Protein AF-A0A2E8GY48-F1 (afdb_monomer)

pLDDT: mean 93.99, std 6.52, range [45.56, 98.88]

Structure (mmCIF, N/CA/C/O backbone):
data_AF-A0A2E8GY48-F1
#
_entry.id   AF-A0A2E8GY48-F1
#
loop_
_atom_site.group_PDB
_atom_site.id
_atom_site.type_symbol
_atom_site.label_atom_id
_atom_site.label_alt_id
_atom_site.label_comp_id
_atom_site.label_asym_id
_atom_site.label_entity_id
_atom_site.label_seq_id
_atom_site.pdbx_PDB_ins_code
_atom_site.Cartn_x
_atom_site.Cartn_y
_atom_site.Cartn_z
_atom_site.occupancy
_atom_site.B_iso_or_equiv
_atom_site.auth_seq_id
_atom_site.auth_comp_id
_atom_site.auth_asym_id
_atom_site.auth_atom_id
_atom_site.pdbx_PDB_model_num
ATOM 1 N N . MET A 1 1 ? 5.234 -6.391 -20.554 1.00 60.88 1 MET A N 1
ATOM 2 C CA . MET A 1 1 ? 6.149 -7.537 -20.716 1.00 60.88 1 MET A CA 1
ATOM 3 C C . MET A 1 1 ? 5.299 -8.799 -20.703 1.00 60.88 1 MET A C 1
ATOM 5 O O . MET A 1 1 ? 4.465 -8.902 -19.801 1.00 60.88 1 MET A O 1
ATOM 9 N N . PRO A 1 2 ? 5.411 -9.688 -21.703 1.00 72.62 2 PRO A N 1
ATOM 10 C CA . PRO A 1 2 ? 4.799 -11.010 -21.611 1.00 72.62 2 PRO A CA 1
ATOM 11 C C . PRO A 1 2 ? 5.356 -11.747 -20.375 1.00 72.62 2 PRO A C 1
ATOM 13 O O . PRO A 1 2 ? 6.496 -11.486 -19.986 1.00 72.62 2 PRO A O 1
ATOM 16 N N . PRO A 1 3 ? 4.563 -12.580 -19.682 1.00 80.75 3 PRO A N 1
ATOM 17 C CA . PRO A 1 3 ? 5.066 -13.458 -18.644 1.00 80.75 3 PRO A CA 1
ATOM 18 C C . PRO A 1 3 ? 6.109 -14.381 -19.263 1.00 80.75 3 PRO A C 1
ATOM 20 O O . PRO A 1 3 ? 5.959 -14.753 -20.429 1.00 80.75 3 PRO A O 1
ATOM 23 N N . PRO A 1 4 ? 7.128 -14.771 -18.492 1.00 86.62 4 PRO A N 1
ATOM 24 C CA . PRO A 1 4 ? 8.103 -15.714 -18.994 1.00 86.62 4 PRO A CA 1
ATOM 25 C C . PRO A 1 4 ? 7.439 -17.062 -19.303 1.00 86.62 4 PRO A C 1
ATOM 27 O O . PRO A 1 4 ? 6.437 -17.445 -18.681 1.00 86.62 4 PRO A O 1
ATOM 30 N N . SER A 1 5 ? 8.021 -17.791 -20.248 1.00 89.50 5 SER A N 1
ATOM 31 C CA . SER A 1 5 ? 7.804 -19.228 -20.393 1.00 89.50 5 SER A CA 1
ATOM 32 C C . SER A 1 5 ? 8.279 -19.972 -19.136 1.00 89.50 5 SER A C 1
ATOM 34 O O . SER A 1 5 ? 8.925 -19.406 -18.252 1.00 89.50 5 SER A O 1
ATOM 36 N N . TRP A 1 6 ? 7.985 -21.267 -19.026 1.00 91.94 6 TRP A N 1
ATOM 37 C CA . TRP A 1 6 ? 8.471 -22.062 -17.894 1.00 91.94 6 TRP A CA 1
ATOM 38 C C . TRP A 1 6 ? 10.001 -22.169 -17.847 1.00 91.94 6 TRP A C 1
ATOM 40 O O . TRP A 1 6 ? 10.592 -22.140 -16.768 1.00 91.94 6 TRP A O 1
ATOM 50 N N . GLU A 1 7 ? 10.652 -22.261 -19.006 1.00 89.25 7 GLU A N 1
ATOM 51 C CA . GLU A 1 7 ? 12.112 -22.300 -19.080 1.00 89.25 7 GLU A CA 1
ATOM 52 C C . GLU A 1 7 ? 12.716 -20.971 -18.618 1.00 89.25 7 GLU A C 1
ATOM 54 O O . GLU A 1 7 ? 13.594 -20.947 -17.755 1.00 89.25 7 GLU A O 1
ATOM 59 N N . GLU A 1 8 ? 12.185 -19.853 -19.115 1.00 88.25 8 GLU A N 1
ATOM 60 C CA . GLU A 1 8 ? 12.586 -18.514 -18.679 1.00 88.25 8 GLU A CA 1
ATOM 61 C C . GLU A 1 8 ? 12.306 -18.300 -17.188 1.00 88.25 8 GLU A C 1
ATOM 63 O O . GLU A 1 8 ? 13.118 -17.710 -16.482 1.00 88.25 8 GLU A O 1
ATOM 68 N N . TYR A 1 9 ? 11.194 -18.833 -16.676 1.00 90.94 9 TYR A N 1
ATOM 69 C CA . TYR A 1 9 ? 10.860 -18.799 -15.256 1.00 90.94 9 TYR A CA 1
ATOM 70 C C . TYR A 1 9 ? 11.926 -19.484 -14.388 1.00 90.94 9 TYR A C 1
ATOM 72 O O . TYR A 1 9 ? 12.298 -18.959 -13.337 1.00 90.94 9 TYR A O 1
ATOM 80 N N . ILE A 1 10 ? 12.452 -20.634 -14.821 1.00 89.88 10 ILE A N 1
ATOM 81 C CA . ILE A 1 10 ? 13.519 -21.338 -14.095 1.00 89.88 10 ILE A CA 1
ATOM 82 C C . ILE A 1 10 ? 14.789 -20.480 -14.026 1.00 89.88 10 ILE A C 1
ATOM 84 O O . ILE A 1 10 ? 15.479 -20.502 -13.008 1.00 89.88 10 ILE A O 1
ATOM 88 N N . ARG A 1 11 ? 15.068 -19.648 -15.036 1.00 86.50 11 ARG A N 1
ATOM 89 C CA . ARG A 1 11 ? 16.250 -18.766 -15.044 1.00 86.50 11 ARG A CA 1
ATOM 90 C C . ARG A 1 11 ? 16.251 -17.755 -13.896 1.00 86.50 11 ARG A C 1
ATOM 92 O O . ARG A 1 11 ? 17.325 -17.408 -13.416 1.00 86.50 11 ARG A O 1
ATOM 99 N N . PHE A 1 12 ? 15.085 -17.373 -13.363 1.00 85.38 12 PHE A N 1
ATOM 100 C CA . PHE A 1 12 ? 14.986 -16.511 -12.173 1.00 85.38 12 PHE A CA 1
ATOM 101 C C . PHE A 1 12 ? 15.565 -17.152 -10.896 1.00 85.38 12 PHE A C 1
ATOM 103 O O . PHE A 1 12 ? 15.777 -16.457 -9.904 1.00 85.38 12 PHE A O 1
ATOM 110 N N . TRP A 1 13 ? 15.853 -18.458 -10.899 1.00 84.75 13 TRP A N 1
ATOM 111 C CA . TRP A 1 13 ? 16.547 -19.145 -9.803 1.00 84.75 13 TRP A CA 1
ATOM 112 C C . TRP A 1 13 ? 18.072 -19.001 -9.864 1.00 84.75 13 TRP A C 1
ATOM 114 O O . TRP A 1 13 ? 18.767 -19.394 -8.925 1.00 84.75 13 TRP A O 1
ATOM 124 N N . HIS A 1 14 ? 18.599 -18.435 -10.949 1.00 85.62 14 HIS A N 1
ATOM 125 C CA . HIS A 1 14 ? 20.024 -18.282 -11.193 1.00 85.62 14 HIS A CA 1
ATOM 126 C C . HIS A 1 14 ? 20.427 -16.804 -11.143 1.00 85.62 14 HIS A C 1
ATOM 128 O O . HIS A 1 14 ? 19.709 -15.917 -11.590 1.00 85.62 14 HIS A O 1
ATOM 134 N N . VAL A 1 15 ? 21.613 -16.529 -10.592 1.00 83.75 15 VAL A N 1
ATOM 135 C CA . VAL A 1 15 ? 22.166 -15.161 -10.506 1.00 83.75 15 VAL A CA 1
ATOM 136 C C . VAL A 1 15 ? 22.820 -14.731 -11.825 1.00 83.75 15 VAL A C 1
ATOM 138 O O . VAL A 1 15 ? 23.055 -13.546 -12.039 1.00 83.75 15 VAL A O 1
ATOM 141 N N . TRP A 1 16 ? 23.120 -15.673 -12.719 1.00 85.62 16 TRP A N 1
ATOM 142 C CA . TRP A 1 16 ? 23.716 -15.418 -14.030 1.00 85.62 16 TRP A CA 1
ATOM 143 C C . TRP A 1 16 ? 22.710 -15.722 -15.138 1.00 85.62 16 TRP A C 1
ATOM 145 O O . TRP A 1 16 ? 22.050 -16.758 -15.088 1.00 85.62 16 TRP A O 1
ATOM 155 N N . ASN A 1 17 ? 22.626 -14.837 -16.130 1.00 84.31 17 ASN A N 1
ATOM 156 C CA . ASN A 1 17 ? 21.860 -15.036 -17.352 1.00 84.31 17 ASN 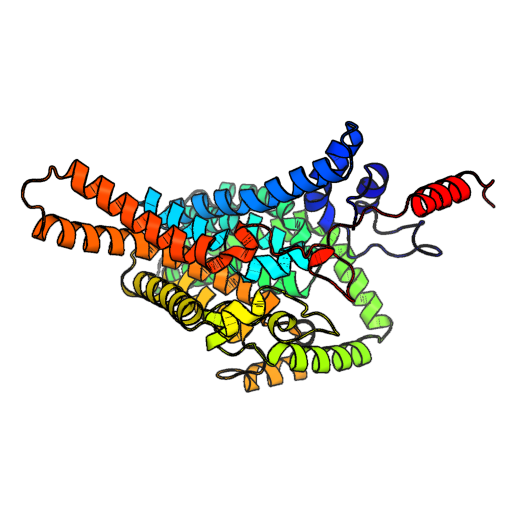A CA 1
ATOM 157 C C . ASN A 1 17 ? 22.796 -15.017 -18.552 1.00 84.31 17 ASN A C 1
ATOM 159 O O . ASN A 1 17 ? 23.405 -13.991 -18.837 1.00 84.31 17 ASN A O 1
ATOM 163 N N . ASP A 1 18 ? 22.878 -16.133 -19.258 1.00 86.12 18 ASP A N 1
ATOM 164 C CA . ASP A 1 18 ? 23.667 -16.296 -20.474 1.00 86.12 18 ASP A CA 1
ATOM 165 C C . ASP A 1 18 ? 22.995 -15.719 -21.733 1.00 86.12 18 ASP A C 1
ATOM 167 O O . ASP A 1 18 ? 23.688 -15.434 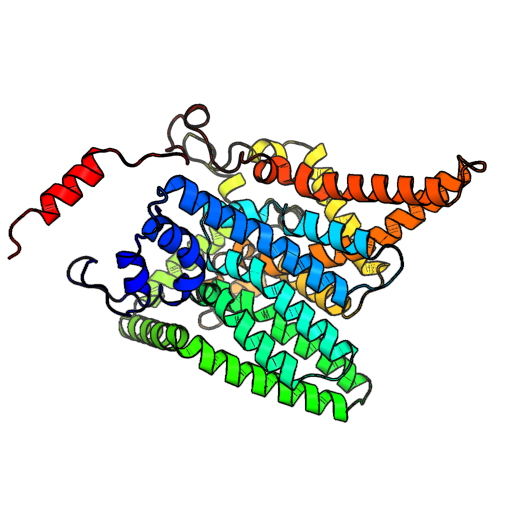-22.701 1.00 86.12 18 ASP A O 1
ATOM 171 N N . GLN A 1 19 ? 21.682 -15.471 -21.712 1.00 82.12 19 GLN A N 1
ATOM 172 C CA . GLN A 1 19 ? 20.923 -14.920 -22.845 1.00 82.12 19 GLN A CA 1
ATOM 173 C C . GLN A 1 19 ? 20.939 -13.390 -22.934 1.00 82.12 19 GLN A C 1
ATOM 175 O O . GLN A 1 19 ? 20.521 -12.820 -23.941 1.00 82.12 19 GLN A O 1
ATOM 180 N N . LEU A 1 20 ? 21.380 -12.692 -21.885 1.00 78.94 20 LEU A N 1
ATOM 181 C CA . LEU A 1 20 ? 21.433 -11.230 -21.887 1.00 78.94 20 LEU A CA 1
ATOM 182 C C . LEU A 1 20 ? 22.787 -10.740 -22.410 1.00 78.94 20 LEU A C 1
ATOM 184 O O . LEU A 1 20 ? 23.771 -10.704 -21.673 1.00 78.94 20 LEU A O 1
ATOM 188 N N . GLY A 1 21 ? 22.829 -10.316 -23.677 1.00 81.94 21 GLY A N 1
ATOM 189 C CA . GLY A 1 21 ? 24.047 -9.806 -24.315 1.00 81.94 21 GLY A CA 1
ATOM 190 C C . GLY A 1 21 ? 25.124 -10.889 -24.422 1.00 81.94 21 GLY A C 1
ATOM 191 O O . GLY A 1 21 ? 24.878 -11.940 -24.997 1.00 81.94 21 GLY A O 1
ATOM 192 N N . THR A 1 22 ? 26.308 -10.648 -23.853 1.00 84.06 22 THR A N 1
ATOM 193 C CA . THR A 1 22 ? 27.393 -11.647 -23.716 1.00 84.06 22 THR A CA 1
ATOM 194 C C . THR A 1 22 ? 27.348 -12.382 -22.370 1.00 84.06 22 THR A C 1
ATOM 196 O O . THR A 1 22 ? 28.361 -12.896 -21.894 1.00 84.06 22 THR A O 1
ATOM 199 N N . GLY A 1 23 ? 26.193 -12.350 -21.713 1.00 82.38 23 GLY A N 1
ATOM 200 C CA . GLY A 1 23 ? 25.986 -12.783 -20.344 1.00 82.38 23 GLY A CA 1
ATOM 201 C C . GLY A 1 23 ? 25.964 -11.612 -19.358 1.00 82.38 23 GLY A C 1
ATOM 202 O O . GLY A 1 23 ? 26.803 -10.709 -19.407 1.00 82.38 23 GLY A O 1
ATOM 203 N N . ALA A 1 24 ? 24.992 -11.632 -18.448 1.00 79.88 24 ALA A N 1
ATOM 204 C CA . ALA A 1 24 ? 24.788 -10.592 -17.451 1.00 79.88 24 ALA A CA 1
ATOM 205 C C . ALA A 1 24 ? 24.353 -11.163 -16.098 1.00 79.88 24 ALA A C 1
ATOM 207 O O . ALA A 1 24 ? 23.762 -12.237 -15.986 1.00 79.88 24 ALA A O 1
ATOM 208 N N . LEU A 1 25 ? 24.618 -10.397 -15.043 1.00 75.31 25 LEU A N 1
ATOM 209 C CA . LEU A 1 25 ? 24.147 -10.705 -13.698 1.00 75.31 25 LEU A CA 1
ATOM 210 C C . LEU A 1 25 ? 22.651 -10.366 -13.564 1.00 75.31 25 LEU A C 1
ATOM 212 O O . LEU A 1 25 ? 22.255 -9.216 -13.733 1.00 75.31 25 LEU A O 1
ATOM 216 N N . HIS A 1 26 ? 21.840 -11.347 -13.171 1.00 70.50 26 HIS A N 1
ATOM 217 C CA . HIS A 1 26 ? 20.403 -11.236 -12.879 1.00 70.50 26 HIS A CA 1
ATOM 218 C C . HIS A 1 26 ? 20.136 -10.942 -11.391 1.00 70.50 26 HIS A C 1
ATOM 220 O O . HIS A 1 26 ? 19.238 -11.499 -10.761 1.00 70.50 26 HIS A O 1
ATOM 226 N N . ILE A 1 27 ? 20.951 -10.073 -10.786 1.00 59.97 27 ILE A N 1
ATOM 227 C CA . ILE A 1 27 ? 20.950 -9.863 -9.329 1.00 59.97 27 ILE A CA 1
ATOM 228 C C . ILE A 1 27 ? 19.578 -9.410 -8.793 1.00 59.97 27 ILE A C 1
ATOM 230 O O . ILE A 1 27 ? 19.205 -9.818 -7.695 1.00 59.97 27 ILE A O 1
ATOM 234 N N . LEU A 1 28 ? 18.814 -8.645 -9.581 1.00 61.78 28 LEU A N 1
ATOM 235 C CA . LEU A 1 28 ? 17.575 -7.984 -9.145 1.00 61.78 28 LEU A CA 1
ATOM 236 C C . LEU A 1 28 ? 16.289 -8.803 -9.348 1.00 61.78 28 LEU A C 1
ATOM 238 O O . LEU A 1 28 ? 15.200 -8.331 -9.027 1.00 61.78 28 LEU A O 1
ATOM 242 N N . ASP A 1 29 ? 16.383 -10.006 -9.915 1.00 78.88 29 ASP A N 1
ATOM 243 C CA . ASP A 1 29 ? 15.201 -10.715 -10.420 1.00 78.88 29 ASP A CA 1
ATOM 244 C C . ASP A 1 29 ? 14.825 -11.958 -9.595 1.00 78.88 29 ASP A C 1
ATOM 246 O O . ASP A 1 29 ? 13.695 -12.441 -9.673 1.00 78.88 29 ASP A O 1
ATOM 250 N N . SER A 1 30 ? 15.716 -12.441 -8.725 1.00 81.38 30 SER A N 1
ATOM 251 C CA . SER A 1 30 ? 15.492 -13.672 -7.945 1.00 81.38 30 SER A CA 1
ATOM 252 C C . SER A 1 30 ? 14.270 -13.624 -7.015 1.00 81.38 30 SER A C 1
ATOM 254 O O . SER A 1 30 ? 13.652 -14.653 -6.736 1.00 81.38 30 SER A O 1
ATOM 256 N N . GLY A 1 31 ? 13.847 -12.439 -6.564 1.00 86.44 31 GLY A N 1
ATOM 257 C CA . GLY A 1 31 ? 12.642 -12.275 -5.749 1.00 86.44 31 GLY A CA 1
ATOM 258 C C . GLY A 1 31 ? 11.330 -12.367 -6.538 1.00 86.44 31 GLY A C 1
ATOM 259 O O . GLY A 1 31 ? 10.278 -12.529 -5.921 1.00 86.44 31 GLY A O 1
ATOM 260 N N . ARG A 1 32 ? 11.351 -12.296 -7.880 1.00 89.62 32 ARG A N 1
ATOM 261 C CA . ARG A 1 32 ? 10.159 -12.286 -8.765 1.00 89.62 32 ARG A CA 1
ATOM 262 C C . ARG A 1 32 ? 9.486 -13.647 -8.926 1.00 89.62 32 ARG A C 1
ATOM 264 O O . ARG A 1 32 ? 8.379 -13.733 -9.458 1.00 89.62 32 ARG A O 1
ATOM 271 N N . PHE A 1 33 ? 10.112 -14.726 -8.459 1.00 87.94 33 PHE A N 1
ATOM 272 C CA . PHE A 1 33 ? 9.584 -16.072 -8.684 1.00 87.94 33 PHE A CA 1
ATOM 273 C C . PHE A 1 33 ? 8.127 -16.267 -8.194 1.00 87.94 33 PHE A C 1
ATOM 275 O O . PHE A 1 33 ? 7.383 -16.964 -8.883 1.00 87.94 33 PHE A O 1
ATOM 282 N N . PRO A 1 34 ? 7.637 -15.674 -7.080 1.00 91.94 34 PRO A N 1
ATOM 283 C CA . PRO A 1 34 ? 6.246 -15.862 -6.672 1.00 91.94 34 PRO A CA 1
ATOM 284 C C . PRO A 1 34 ? 5.264 -15.122 -7.578 1.00 91.94 34 PRO A C 1
ATOM 286 O O . PRO A 1 34 ? 4.176 -15.632 -7.840 1.00 91.94 34 PRO A O 1
ATOM 289 N N . THR A 1 35 ? 5.623 -13.923 -8.052 1.00 90.94 35 THR A N 1
ATOM 290 C CA . THR A 1 35 ? 4.746 -13.108 -8.902 1.00 90.94 35 THR A CA 1
ATOM 291 C C . THR A 1 35 ? 4.559 -13.741 -10.267 1.00 90.94 35 THR A C 1
ATOM 293 O O . THR A 1 35 ? 3.429 -13.765 -10.746 1.00 90.94 35 THR A O 1
ATOM 296 N N . LEU A 1 36 ? 5.625 -14.306 -10.840 1.00 91.81 36 LEU A N 1
ATOM 297 C CA . LEU A 1 36 ? 5.635 -14.874 -12.192 1.00 91.81 36 LEU A CA 1
ATOM 298 C C . LEU A 1 36 ? 5.202 -16.348 -12.258 1.00 91.81 36 LEU A C 1
ATOM 300 O O . LEU A 1 36 ? 4.884 -16.843 -13.340 1.00 91.81 36 LEU A O 1
ATOM 304 N N . PHE A 1 37 ? 5.155 -17.056 -11.123 1.00 94.44 37 PHE A N 1
ATOM 305 C CA . PHE A 1 37 ? 4.847 -18.491 -11.086 1.00 94.44 37 PHE A CA 1
ATOM 306 C C . PHE A 1 37 ? 3.505 -18.832 -11.745 1.00 94.44 37 PHE A C 1
ATOM 308 O O . PHE A 1 37 ? 3.434 -19.775 -12.525 1.00 94.44 37 PHE A O 1
ATOM 315 N N . ILE A 1 38 ? 2.445 -18.066 -11.460 1.00 95.44 38 ILE A N 1
ATOM 316 C CA . ILE A 1 38 ? 1.084 -18.389 -11.918 1.00 95.44 38 ILE A CA 1
ATOM 317 C C . ILE A 1 38 ? 1.008 -18.398 -13.444 1.00 95.44 38 ILE A C 1
ATOM 319 O O . ILE A 1 38 ? 0.549 -19.384 -14.020 1.00 95.44 38 ILE A O 1
ATOM 323 N N . ALA A 1 39 ? 1.467 -17.331 -14.104 1.00 94.94 39 ALA A N 1
ATOM 324 C CA . ALA A 1 39 ? 1.406 -17.275 -15.558 1.00 94.94 39 ALA A CA 1
ATOM 325 C C . ALA A 1 39 ? 2.349 -18.298 -16.208 1.00 94.94 39 ALA A C 1
ATOM 327 O O . ALA A 1 39 ? 1.968 -18.940 -17.184 1.00 94.94 39 ALA A O 1
ATOM 3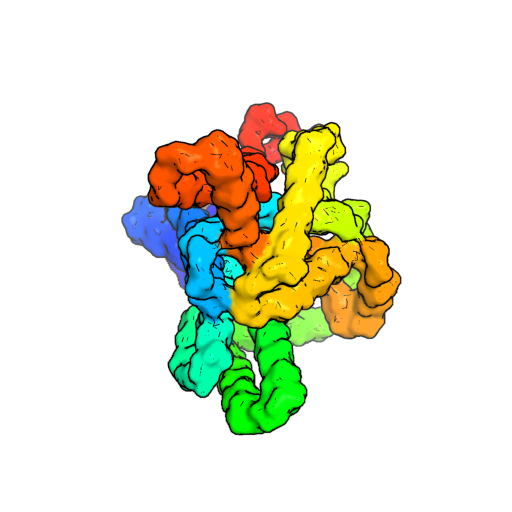28 N N . SER A 1 40 ? 3.549 -18.496 -15.658 1.00 95.25 40 SER A N 1
ATOM 329 C CA . SER A 1 40 ? 4.533 -19.449 -16.200 1.00 95.25 40 SER A CA 1
ATOM 330 C C . SER A 1 40 ? 4.041 -20.896 -16.093 1.00 95.25 40 SER A C 1
ATOM 332 O O . SER A 1 40 ? 4.133 -21.670 -17.042 1.00 95.25 40 SER A O 1
ATOM 334 N N . PHE A 1 41 ? 3.449 -21.257 -14.952 1.00 96.69 41 PHE A N 1
ATOM 335 C CA . PHE A 1 41 ? 2.889 -22.586 -14.719 1.00 96.69 41 PHE A CA 1
ATOM 336 C C . PHE A 1 41 ? 1.686 -22.872 -15.625 1.00 96.69 41 PHE A C 1
ATOM 338 O O . PHE A 1 41 ? 1.578 -23.960 -16.179 1.00 96.69 41 PHE A O 1
ATOM 345 N N . LEU A 1 42 ? 0.789 -21.901 -15.823 1.00 96.69 42 LEU A N 1
ATOM 346 C CA . LEU A 1 42 ? -0.346 -22.074 -16.734 1.00 96.69 42 LEU A CA 1
ATOM 347 C C . LEU A 1 42 ? 0.110 -22.241 -18.189 1.00 96.69 42 LEU A C 1
ATOM 349 O O . LEU A 1 42 ? -0.427 -23.093 -18.894 1.00 96.69 42 LEU A O 1
ATOM 353 N N . GLN A 1 43 ? 1.127 -21.493 -18.622 1.00 95.00 43 GLN A N 1
ATOM 354 C CA . GLN A 1 43 ? 1.723 -21.671 -19.949 1.00 95.00 43 GLN A CA 1
ATOM 355 C C . GLN A 1 43 ? 2.342 -23.060 -20.126 1.00 95.00 43 GLN A C 1
ATOM 357 O O . GLN A 1 43 ? 2.139 -23.682 -21.166 1.00 95.00 43 GLN A O 1
ATOM 362 N N . GLN A 1 44 ? 2.997 -23.603 -19.092 1.00 95.88 44 GLN A N 1
ATOM 363 C CA . GLN A 1 44 ? 3.498 -24.984 -19.107 1.00 95.88 44 GLN A CA 1
ATOM 364 C C . GLN A 1 44 ? 2.381 -26.022 -19.311 1.00 95.88 44 GLN A C 1
ATOM 366 O O . GLN A 1 44 ? 2.623 -27.098 -19.854 1.00 95.88 44 GLN A O 1
ATOM 371 N N . LEU A 1 45 ? 1.153 -25.708 -18.889 1.00 97.06 45 LEU A N 1
ATOM 372 C CA . LEU A 1 45 ? -0.036 -26.538 -19.107 1.00 97.06 45 LEU A CA 1
ATOM 373 C C . LEU A 1 45 ? -0.713 -26.288 -20.469 1.00 97.06 45 LEU A C 1
ATOM 375 O O . LEU A 1 45 ? -1.789 -26.830 -20.719 1.00 97.06 45 LEU A O 1
ATOM 379 N N . GLY A 1 46 ? -0.113 -25.474 -21.341 1.00 95.50 46 GLY A N 1
ATOM 380 C CA . GLY A 1 46 ? -0.633 -25.151 -22.671 1.00 95.50 46 GLY A CA 1
ATOM 381 C C . GLY A 1 46 ? -1.641 -23.999 -22.704 1.00 95.50 46 GLY A C 1
ATOM 382 O O . GLY A 1 46 ? -2.295 -23.792 -23.725 1.00 95.50 46 GLY A O 1
ATOM 383 N N . VAL A 1 47 ? -1.797 -23.240 -21.613 1.00 94.75 47 VAL A N 1
ATOM 384 C CA . VAL A 1 47 ? -2.620 -22.020 -21.615 1.00 94.75 47 VAL A CA 1
ATOM 385 C C . VAL A 1 47 ? -1.876 -20.918 -22.367 1.00 94.75 47 VAL A C 1
ATOM 387 O O . VAL A 1 47 ? -0.700 -20.675 -22.111 1.00 94.75 47 VAL A O 1
ATOM 390 N N . SER A 1 48 ? -2.554 -20.214 -23.274 1.00 90.69 48 SER A N 1
ATOM 391 C CA . SER A 1 48 ? -1.933 -19.096 -23.986 1.00 90.69 48 SER A CA 1
ATOM 392 C C . SER A 1 48 ? -1.563 -17.941 -23.043 1.00 90.69 48 SER A C 1
ATOM 394 O O . SER A 1 48 ? -2.089 -17.798 -21.934 1.00 90.69 48 SER A O 1
ATOM 396 N N . ILE A 1 49 ? -0.644 -17.091 -23.501 1.00 88.19 49 ILE A N 1
ATOM 397 C CA . ILE A 1 49 ? -0.019 -16.022 -22.710 1.00 88.19 49 ILE A CA 1
ATOM 398 C C . ILE A 1 49 ? -1.058 -15.087 -22.072 1.00 88.19 49 ILE A C 1
ATOM 400 O O . ILE A 1 49 ? -0.977 -14.784 -20.880 1.00 88.19 49 ILE A O 1
ATOM 404 N N . VAL A 1 50 ? -2.058 -14.652 -22.845 1.00 89.25 50 VAL A N 1
ATOM 405 C CA . VAL A 1 50 ? -3.043 -13.656 -22.394 1.00 89.25 50 VAL A CA 1
ATOM 406 C C . VAL A 1 50 ? -3.921 -14.195 -21.248 1.00 89.25 50 VAL A C 1
ATOM 408 O O . VAL A 1 50 ? -3.920 -13.583 -20.178 1.00 89.25 50 VAL A O 1
ATOM 411 N N . PRO A 1 51 ? -4.611 -15.351 -21.364 1.00 92.25 51 PRO A N 1
ATOM 412 C CA . PRO A 1 51 ? -5.333 -15.937 -20.234 1.00 92.25 51 PRO A CA 1
ATOM 413 C C . PRO A 1 51 ? -4.449 -16.229 -19.012 1.00 92.25 51 PRO A C 1
ATOM 415 O O . PRO A 1 51 ? -4.900 -16.048 -17.879 1.00 92.25 51 PRO A O 1
ATOM 418 N N . ALA A 1 52 ? -3.191 -16.636 -19.213 1.00 93.69 52 ALA A N 1
ATOM 419 C CA . ALA A 1 52 ? -2.250 -16.878 -18.121 1.00 93.69 52 ALA A CA 1
ATOM 420 C C . ALA A 1 52 ? -1.909 -15.583 -17.351 1.00 93.69 52 ALA A C 1
ATOM 422 O O . ALA A 1 52 ? -1.956 -15.563 -16.116 1.00 93.69 52 ALA A O 1
ATOM 423 N N . GLN A 1 53 ? -1.657 -14.477 -18.063 1.00 90.50 53 GLN A N 1
ATOM 424 C CA . GLN A 1 53 ? -1.508 -13.142 -17.468 1.00 90.50 53 GLN A CA 1
ATOM 425 C C . GLN A 1 53 ? -2.770 -12.694 -16.734 1.00 90.50 53 GLN A C 1
ATOM 427 O O . GLN A 1 53 ? -2.677 -12.179 -15.620 1.00 90.50 53 GLN A O 1
ATOM 432 N N . MET A 1 54 ? -3.949 -12.892 -17.333 1.00 91.56 54 MET A N 1
ATOM 433 C CA . MET A 1 54 ? -5.223 -12.526 -16.711 1.00 91.56 54 MET A CA 1
ATOM 434 C C . MET A 1 54 ? -5.430 -13.278 -15.395 1.00 91.56 54 MET A C 1
ATOM 436 O O . MET A 1 54 ? -5.818 -12.670 -14.399 1.00 91.56 54 MET A O 1
ATOM 440 N N . ALA A 1 55 ? -5.118 -14.575 -15.350 1.00 94.81 55 ALA A N 1
ATOM 441 C CA . ALA A 1 55 ? -5.198 -15.369 -14.127 1.00 94.81 55 ALA A CA 1
ATOM 442 C C . ALA A 1 55 ? -4.239 -14.854 -13.040 1.00 94.81 55 ALA A C 1
ATOM 444 O O . ALA A 1 55 ? -4.644 -14.689 -11.886 1.00 94.81 55 ALA A O 1
ATOM 445 N N . GLN A 1 56 ? -2.992 -14.538 -13.406 1.00 94.25 56 GLN A N 1
ATOM 446 C CA . GLN A 1 56 ? -2.022 -13.921 -12.497 1.00 94.25 56 GLN A CA 1
ATOM 447 C C . GLN A 1 56 ? -2.518 -12.566 -11.974 1.00 94.25 56 GLN A C 1
ATOM 449 O O . GLN A 1 56 ? -2.469 -12.318 -10.768 1.00 94.25 56 GLN A O 1
ATOM 454 N N . PHE A 1 57 ? -3.037 -11.707 -12.854 1.00 92.44 57 PHE A N 1
ATOM 455 C CA . PHE A 1 57 ? -3.604 -10.413 -12.483 1.00 92.44 57 PHE A CA 1
ATOM 456 C C . PHE A 1 57 ? -4.769 -10.577 -11.503 1.00 92.44 57 PHE A C 1
ATOM 458 O O . PHE A 1 57 ? -4.756 -9.970 -10.436 1.00 92.44 57 PHE A O 1
ATOM 465 N N . VAL A 1 58 ? -5.743 -11.443 -11.811 1.00 94.75 58 VAL A N 1
ATOM 466 C CA . VAL A 1 58 ? -6.899 -11.712 -10.941 1.00 94.75 58 VAL A CA 1
ATOM 467 C C . VAL A 1 58 ? -6.447 -12.204 -9.570 1.00 94.75 58 VAL A C 1
ATOM 469 O O . VAL A 1 58 ? -6.964 -11.733 -8.556 1.00 94.75 58 VAL A O 1
ATOM 472 N N . PHE A 1 59 ? -5.464 -13.106 -9.513 1.00 95.94 59 PHE A N 1
ATOM 473 C CA . PHE A 1 59 ? -4.920 -13.583 -8.245 1.00 95.94 59 PHE A CA 1
ATOM 474 C C . PHE A 1 59 ? -4.332 -12.435 -7.414 1.00 95.94 59 PHE A C 1
ATOM 476 O O . PHE A 1 59 ? -4.768 -12.206 -6.283 1.00 95.94 59 PHE A O 1
ATOM 483 N N . TRP A 1 60 ? -3.383 -11.683 -7.980 1.00 95.31 60 TRP A N 1
ATOM 484 C CA . TRP A 1 60 ? -2.691 -10.600 -7.275 1.00 95.31 60 TRP A CA 1
ATOM 485 C C . TRP A 1 60 ? -3.590 -9.393 -6.988 1.00 95.31 60 TRP A C 1
ATOM 487 O O . TRP A 1 60 ? -3.317 -8.640 -6.058 1.00 95.31 60 TRP A O 1
ATOM 497 N N . PHE A 1 61 ? -4.691 -9.237 -7.721 1.00 95.06 61 PHE A N 1
ATOM 498 C CA . PHE A 1 61 ? -5.721 -8.241 -7.448 1.00 95.06 61 PHE A CA 1
ATOM 499 C C . PHE A 1 61 ? -6.655 -8.661 -6.302 1.00 95.06 61 PHE A C 1
ATOM 501 O O . PHE A 1 61 ? -6.926 -7.870 -5.399 1.00 95.06 61 PHE A O 1
ATOM 508 N N . MET A 1 62 ? -7.122 -9.914 -6.287 1.00 97.19 62 MET A N 1
ATOM 509 C CA . MET A 1 62 ? -8.086 -10.409 -5.293 1.00 97.19 62 MET A CA 1
ATOM 510 C C . MET A 1 62 ? -7.451 -10.728 -3.936 1.00 97.19 62 MET A C 1
ATOM 512 O O . MET A 1 62 ? -8.075 -10.537 -2.887 1.00 97.19 62 MET A O 1
ATOM 516 N N . PHE A 1 63 ? -6.210 -11.214 -3.932 1.00 98.00 63 PHE A N 1
ATOM 517 C CA . PHE A 1 63 ? -5.510 -11.623 -2.716 1.00 98.00 63 PHE A CA 1
ATOM 518 C C . PHE A 1 63 ? -5.367 -10.501 -1.658 1.00 98.00 63 PHE A C 1
ATOM 520 O O . PHE A 1 63 ? -5.701 -10.759 -0.495 1.00 98.00 63 PHE A O 1
ATOM 527 N N . PRO A 1 64 ? -5.005 -9.247 -2.013 1.00 98.25 64 PRO A N 1
ATOM 528 C CA . PRO A 1 64 ? -5.065 -8.093 -1.108 1.00 98.25 64 PRO A CA 1
ATOM 529 C C . PRO A 1 64 ? -6.408 -7.921 -0.386 1.00 98.25 64 PRO A C 1
ATOM 531 O O . PRO A 1 64 ? -6.445 -7.556 0.792 1.00 98.25 64 PRO A O 1
ATOM 534 N N . GLY A 1 65 ? -7.525 -8.212 -1.059 1.00 98.44 65 GLY A N 1
ATOM 535 C CA . GLY A 1 65 ? -8.861 -8.145 -0.471 1.00 98.44 65 GLY A CA 1
ATOM 536 C C . GLY A 1 65 ? -9.055 -9.154 0.656 1.00 98.44 65 GLY A C 1
ATOM 537 O O . GLY A 1 65 ? -9.462 -8.792 1.764 1.00 98.44 65 GLY A O 1
ATOM 538 N N . PHE A 1 66 ? -8.696 -10.417 0.418 1.00 98.62 66 PHE A N 1
ATOM 539 C CA . PHE A 1 66 ? -8.738 -11.456 1.453 1.00 98.62 66 PHE A CA 1
ATOM 540 C C . PHE A 1 66 ? -7.788 -11.143 2.615 1.00 98.62 66 PHE A C 1
ATOM 542 O O . PHE A 1 66 ? -8.166 -11.278 3.785 1.00 98.62 66 PHE A O 1
ATOM 549 N N . ALA A 1 67 ? -6.585 -10.662 2.302 1.00 98.75 67 ALA A N 1
ATOM 550 C CA . ALA A 1 67 ? -5.587 -10.243 3.275 1.00 98.75 67 ALA A CA 1
ATOM 551 C C . ALA A 1 67 ? -6.114 -9.123 4.189 1.00 98.75 67 ALA A C 1
ATOM 553 O O . ALA A 1 67 ? -6.049 -9.226 5.420 1.00 98.75 67 ALA A O 1
ATOM 554 N N . MET A 1 68 ? -6.698 -8.072 3.607 1.00 98.88 68 MET A N 1
ATOM 555 C CA . MET A 1 68 ? -7.263 -6.948 4.355 1.00 98.88 68 MET A CA 1
ATOM 556 C C . MET A 1 68 ? -8.494 -7.362 5.173 1.00 98.88 68 MET A C 1
ATOM 558 O O . MET A 1 68 ? -8.643 -6.956 6.331 1.00 98.88 68 MET A O 1
ATOM 562 N N . PHE A 1 69 ? -9.346 -8.242 4.637 1.00 98.75 69 PHE A N 1
ATOM 563 C CA . PHE A 1 69 ? -10.469 -8.812 5.387 1.00 98.75 69 PHE A CA 1
ATOM 564 C C . PHE A 1 69 ? -9.988 -9.568 6.638 1.00 98.75 69 PHE A C 1
ATOM 566 O O . PHE A 1 69 ? -10.554 -9.417 7.731 1.00 98.75 69 PHE A O 1
ATOM 573 N N . TYR A 1 70 ? -8.913 -10.355 6.501 1.00 98.81 70 TYR A N 1
ATOM 574 C CA . TYR A 1 70 ? -8.285 -11.082 7.603 1.00 98.81 70 TYR A CA 1
ATOM 575 C C . TYR A 1 70 ? -7.689 -10.143 8.664 1.00 98.81 70 TYR A C 1
ATOM 577 O O . TYR A 1 70 ? -7.953 -10.346 9.865 1.00 98.81 70 TYR A O 1
ATOM 585 N N . LEU A 1 71 ? -6.955 -9.104 8.233 1.00 98.88 71 LEU A N 1
ATOM 586 C CA . LEU A 1 71 ? -6.417 -8.045 9.096 1.00 98.88 71 LEU A CA 1
ATOM 587 C C . LEU A 1 71 ? -7.531 -7.393 9.911 1.00 98.88 71 LEU A C 1
ATOM 589 O O . LEU A 1 71 ? -7.473 -7.366 11.144 1.00 98.88 71 LEU A O 1
ATOM 593 N N . MET A 1 72 ? -8.589 -6.934 9.245 1.00 98.81 72 MET A N 1
ATOM 594 C CA . MET A 1 72 ? -9.692 -6.244 9.908 1.00 98.81 72 MET A CA 1
ATOM 595 C C . MET A 1 72 ? -10.447 -7.132 10.897 1.00 98.81 72 MET A C 1
ATOM 597 O O . MET A 1 72 ? -10.934 -6.639 11.915 1.00 98.81 72 MET A O 1
ATOM 601 N N . GLY A 1 73 ? -10.479 -8.453 10.690 1.00 98.62 73 GLY A N 1
ATOM 602 C CA . GLY A 1 73 ? -10.969 -9.396 11.702 1.00 98.62 73 GLY A CA 1
ATOM 603 C C . GLY A 1 73 ? -10.097 -9.497 12.963 1.00 98.62 73 GLY A C 1
ATOM 604 O O . GLY A 1 73 ? -10.585 -9.889 14.029 1.00 98.62 73 GLY A O 1
ATOM 605 N N . GLY A 1 74 ? -8.815 -9.137 12.862 1.00 98.31 74 GLY A N 1
ATOM 606 C CA . GLY A 1 74 ? -7.916 -8.944 13.999 1.00 98.31 74 GLY A CA 1
ATOM 607 C C . GLY A 1 74 ? -8.117 -7.595 14.696 1.00 98.31 74 GLY A C 1
ATOM 608 O O . GLY A 1 74 ? -8.087 -7.549 15.927 1.00 98.31 74 GLY A O 1
ATOM 609 N N . VAL A 1 75 ? -8.368 -6.532 13.925 1.00 98.69 75 VAL A N 1
ATOM 610 C CA . VAL A 1 75 ? -8.495 -5.144 14.410 1.00 98.69 75 VAL A CA 1
ATOM 611 C C . VAL A 1 75 ? -9.841 -4.872 15.092 1.00 98.69 75 VAL A C 1
ATOM 613 O O . VAL A 1 75 ? -9.865 -4.270 16.172 1.00 98.69 75 VAL A O 1
ATOM 616 N N . TYR A 1 76 ? -10.956 -5.317 14.501 1.00 98.50 76 TYR A N 1
ATOM 617 C CA . TYR A 1 76 ? -12.313 -5.005 14.963 1.00 98.50 76 TYR A CA 1
ATOM 618 C C . TYR A 1 76 ? -13.197 -6.251 15.125 1.00 98.50 76 TYR A C 1
ATOM 620 O O . TYR A 1 76 ? -13.295 -7.101 14.238 1.00 98.50 76 TYR A O 1
ATOM 628 N N . ARG A 1 77 ? -13.873 -6.347 16.278 1.00 96.94 77 ARG A N 1
ATOM 629 C CA . ARG A 1 77 ? -14.758 -7.471 16.656 1.00 96.94 77 ARG A CA 1
ATOM 630 C C . ARG A 1 77 ? -16.115 -7.031 17.226 1.00 96.94 77 ARG A C 1
ATOM 632 O O . ARG A 1 77 ? -16.794 -7.830 17.857 1.00 96.94 77 ARG A O 1
ATOM 639 N N . GLY A 1 78 ? -16.480 -5.759 17.066 1.00 96.44 78 GLY A N 1
ATOM 640 C CA . GLY A 1 78 ? -17.740 -5.221 17.588 1.00 96.44 78 GLY A CA 1
ATOM 641 C C . GLY A 1 78 ? -18.948 -5.508 16.691 1.00 96.44 78 GLY A C 1
ATOM 642 O O . GLY A 1 78 ? -18.870 -6.274 15.728 1.00 96.44 78 GLY A O 1
ATOM 643 N N . ALA A 1 79 ? -20.069 -4.849 16.991 1.00 94.81 79 ALA A N 1
ATOM 644 C CA . ALA A 1 79 ? -21.250 -4.865 16.131 1.00 94.81 79 ALA A CA 1
ATOM 645 C C . ALA A 1 79 ? -20.903 -4.378 14.714 1.00 94.81 79 ALA A C 1
ATOM 647 O O . ALA A 1 79 ? -20.106 -3.458 14.546 1.00 94.81 79 ALA A O 1
ATOM 648 N N . ASN A 1 80 ? -21.512 -4.983 13.692 1.00 97.00 80 ASN A N 1
ATOM 649 C CA . ASN A 1 80 ? -21.229 -4.687 12.282 1.00 97.00 80 ASN A CA 1
ATOM 650 C C . ASN A 1 80 ? -19.777 -4.987 11.851 1.00 97.00 80 ASN A C 1
ATOM 652 O O . ASN A 1 80 ? -19.250 -4.343 10.947 1.00 97.00 80 ASN A O 1
ATOM 656 N N . ALA A 1 81 ? -19.116 -5.984 12.455 1.00 97.81 81 ALA A N 1
ATOM 657 C CA . ALA A 1 81 ? -17.748 -6.353 12.078 1.00 97.81 81 ALA A CA 1
ATOM 658 C C . ALA A 1 81 ? -17.592 -6.740 10.598 1.00 97.81 81 ALA A C 1
ATOM 660 O O . ALA A 1 81 ? -16.574 -6.412 9.997 1.00 97.81 81 ALA A O 1
ATOM 661 N N . ALA A 1 82 ? -18.588 -7.399 9.996 1.00 98.00 82 ALA A N 1
ATOM 662 C CA . ALA A 1 82 ? -18.568 -7.711 8.566 1.00 98.00 82 ALA A CA 1
ATOM 663 C C . ALA A 1 82 ? -18.524 -6.436 7.708 1.00 98.00 82 ALA A C 1
ATOM 665 O O . ALA A 1 82 ? -17.703 -6.334 6.803 1.00 98.00 82 ALA A O 1
ATOM 666 N N . LEU A 1 83 ? -19.337 -5.435 8.058 1.00 98.00 83 LEU A N 1
ATOM 667 C CA . LEU A 1 83 ? -19.376 -4.143 7.376 1.00 98.00 83 LEU A CA 1
ATOM 668 C C . LEU A 1 83 ? -18.042 -3.400 7.492 1.00 98.00 83 LEU A C 1
ATOM 670 O O . LEU A 1 83 ? -17.539 -2.895 6.498 1.00 98.00 83 LEU A O 1
ATOM 674 N N . ALA A 1 84 ? -17.441 -3.390 8.687 1.00 98.56 84 ALA A N 1
ATOM 675 C CA . ALA A 1 84 ? -16.123 -2.794 8.913 1.00 98.56 84 ALA A CA 1
ATOM 676 C C . ALA A 1 84 ? -15.034 -3.436 8.039 1.00 98.56 84 ALA A C 1
ATOM 678 O O . ALA A 1 84 ? -14.174 -2.743 7.502 1.00 98.56 84 ALA A O 1
ATOM 679 N N . ARG A 1 85 ? -15.072 -4.765 7.877 1.00 98.62 85 ARG A N 1
ATOM 680 C CA . ARG A 1 85 ? -14.128 -5.482 7.010 1.00 98.62 85 ARG A CA 1
ATOM 681 C C . ARG A 1 85 ? -14.362 -5.159 5.539 1.00 98.62 85 ARG A C 1
ATOM 683 O O . ARG A 1 85 ? -13.402 -4.853 4.848 1.00 98.62 85 ARG A O 1
ATOM 690 N N . LEU A 1 86 ? -15.614 -5.195 5.077 1.00 98.56 86 LEU A N 1
ATOM 691 C CA . LEU A 1 86 ? -15.953 -4.887 3.685 1.00 98.56 86 LEU A CA 1
ATOM 692 C C . LEU A 1 86 ? -15.579 -3.447 3.320 1.00 98.56 86 LEU A C 1
ATOM 694 O O . LEU A 1 86 ? -14.955 -3.237 2.291 1.00 98.56 86 LEU A O 1
ATOM 698 N N . ALA A 1 87 ? -15.868 -2.476 4.188 1.00 98.62 87 ALA A N 1
ATOM 699 C CA . ALA A 1 87 ? -15.484 -1.079 3.991 1.00 98.62 87 ALA A CA 1
ATOM 700 C C . ALA A 1 87 ? -13.967 -0.903 3.798 1.00 98.62 87 ALA A C 1
ATOM 702 O O . ALA A 1 87 ? -13.538 -0.205 2.882 1.00 98.62 87 ALA A O 1
ATOM 703 N N . ALA A 1 88 ? -13.155 -1.576 4.620 1.00 98.75 88 ALA A N 1
ATOM 704 C CA . ALA A 1 88 ? -11.702 -1.554 4.473 1.00 98.75 88 ALA A CA 1
ATOM 705 C C . ALA A 1 88 ? -11.235 -2.217 3.170 1.00 98.75 88 ALA A C 1
ATOM 707 O O . ALA A 1 88 ? -10.372 -1.675 2.490 1.00 98.75 88 ALA A O 1
ATOM 708 N N . VAL A 1 89 ? -11.809 -3.373 2.817 1.00 98.75 89 VAL A N 1
ATOM 709 C CA . VAL A 1 89 ? -11.477 -4.112 1.586 1.00 98.75 89 VAL A CA 1
ATOM 710 C C . VAL A 1 89 ? -11.791 -3.289 0.341 1.00 98.75 89 VAL A C 1
ATOM 712 O O . VAL A 1 89 ? -10.946 -3.201 -0.545 1.00 98.75 89 VAL A O 1
ATOM 715 N N . LEU A 1 90 ? -12.969 -2.659 0.292 1.00 98.50 90 LEU A N 1
ATOM 716 C CA . LEU A 1 90 ? -13.403 -1.859 -0.853 1.00 98.50 90 LEU A CA 1
ATOM 717 C C . LEU A 1 90 ? -12.429 -0.716 -1.146 1.00 98.50 90 LEU A C 1
ATOM 719 O O . LEU A 1 90 ? -12.057 -0.525 -2.294 1.00 98.50 90 LEU A O 1
ATOM 723 N N . PHE A 1 91 ? -11.956 0.011 -0.133 1.00 98.56 91 PHE A N 1
ATOM 724 C CA . PHE A 1 91 ? -10.948 1.046 -0.368 1.00 98.56 91 PHE A CA 1
ATOM 725 C C . PHE A 1 91 ? -9.557 0.457 -0.668 1.00 98.56 91 PHE A C 1
ATOM 727 O O . PHE A 1 91 ? -8.850 0.943 -1.551 1.00 98.56 91 PHE A O 1
ATOM 734 N N . TYR A 1 92 ? -9.158 -0.606 0.039 1.00 98.50 92 TYR A N 1
ATOM 735 C CA . TYR A 1 92 ? -7.831 -1.203 -0.134 1.00 98.50 92 TYR A CA 1
ATOM 736 C C . TYR A 1 92 ? -7.606 -1.731 -1.551 1.00 98.50 92 TYR A C 1
ATOM 738 O O . TYR A 1 92 ? -6.528 -1.535 -2.100 1.00 98.50 92 TYR A O 1
ATOM 746 N N . MET A 1 93 ? -8.626 -2.359 -2.143 1.00 97.62 93 MET A N 1
ATOM 747 C CA . MET A 1 93 ? -8.578 -2.882 -3.511 1.00 97.62 93 MET A CA 1
ATOM 748 C C . MET A 1 93 ? -8.851 -1.816 -4.575 1.00 97.62 93 MET A C 1
ATOM 750 O O . MET A 1 93 ? -8.346 -1.928 -5.685 1.00 97.62 93 MET A O 1
ATOM 754 N N . PHE A 1 94 ? -9.643 -0.787 -4.258 1.00 97.69 94 PHE A N 1
ATOM 755 C CA . PHE A 1 94 ? -10.076 0.217 -5.229 1.00 97.69 94 PHE A CA 1
ATOM 756 C C . PHE A 1 94 ? -9.679 1.625 -4.779 1.00 97.69 94 PHE A C 1
ATOM 758 O O . PHE A 1 94 ? -10.494 2.397 -4.273 1.00 97.69 94 PHE A O 1
ATOM 765 N N . ASN A 1 95 ? -8.405 1.961 -4.985 1.00 97.56 95 ASN A N 1
ATOM 766 C CA . ASN A 1 95 ? -7.867 3.307 -4.803 1.00 97.56 95 ASN A CA 1
ATOM 767 C C . ASN A 1 95 ? -6.982 3.702 -5.994 1.00 97.56 95 ASN A C 1
ATOM 769 O O . ASN A 1 95 ? -6.437 2.853 -6.696 1.00 97.56 95 ASN A O 1
ATOM 773 N N . LEU A 1 96 ? -6.825 5.007 -6.209 1.00 97.38 96 LEU A N 1
ATOM 774 C CA . LEU A 1 96 ? -6.145 5.545 -7.390 1.00 97.38 96 LEU A CA 1
ATOM 775 C C . LEU A 1 96 ? -4.631 5.276 -7.409 1.00 97.38 96 LEU A C 1
ATOM 777 O O . LEU A 1 96 ? -4.045 5.225 -8.486 1.00 97.38 96 LEU A O 1
ATOM 781 N N . TRP A 1 97 ? -3.993 5.049 -6.254 1.00 97.56 97 TRP A N 1
ATOM 782 C CA . TRP A 1 97 ? -2.562 4.716 -6.200 1.00 97.56 97 TRP A CA 1
ATOM 783 C C . TRP A 1 97 ? -2.266 3.334 -6.784 1.00 97.56 97 TRP A C 1
ATOM 785 O O . TRP A 1 97 ? -1.221 3.144 -7.409 1.00 97.56 97 TRP A O 1
ATOM 795 N N . LEU A 1 98 ? -3.191 2.376 -6.666 1.00 96.75 98 LEU A N 1
ATOM 796 C CA . LEU A 1 98 ? -3.018 1.065 -7.293 1.00 96.75 98 LEU A CA 1
ATOM 797 C C . LEU A 1 98 ? -2.932 1.145 -8.817 1.00 96.75 98 LEU A C 1
ATOM 799 O O . LEU A 1 98 ? -2.195 0.357 -9.403 1.00 96.75 98 LEU A O 1
ATOM 803 N N . ILE A 1 99 ? -3.591 2.119 -9.453 1.00 95.00 99 ILE A N 1
ATOM 804 C CA . ILE A 1 99 ? -3.533 2.284 -10.910 1.00 95.00 99 ILE A CA 1
ATOM 805 C C . ILE A 1 99 ? -2.084 2.443 -11.374 1.00 95.00 99 ILE A C 1
ATOM 807 O O . ILE A 1 99 ? -1.633 1.750 -12.285 1.00 95.00 99 ILE A O 1
ATOM 811 N N . SER A 1 100 ? -1.320 3.303 -10.707 1.00 93.50 100 SER A N 1
ATOM 812 C CA . SER A 1 100 ? 0.066 3.547 -11.087 1.00 93.50 100 SER A CA 1
ATOM 813 C C . SER A 1 100 ? 0.984 2.353 -10.827 1.00 93.50 100 SER A C 1
ATOM 815 O O . SER A 1 100 ? 1.961 2.167 -11.550 1.00 93.50 100 SER A O 1
ATOM 817 N N . ASN A 1 101 ? 0.677 1.541 -9.813 1.00 94.81 101 ASN A N 1
ATOM 818 C CA . ASN A 1 101 ? 1.434 0.326 -9.516 1.00 94.81 101 ASN A CA 1
ATOM 819 C C . ASN A 1 101 ? 1.135 -0.786 -10.520 1.00 94.81 101 ASN A C 1
ATOM 821 O O . ASN A 1 101 ? 2.059 -1.473 -10.939 1.00 94.81 101 ASN A O 1
ATOM 825 N N . TRP A 1 102 ? -0.117 -0.927 -10.955 1.00 92.75 102 TRP A N 1
ATOM 826 C CA . TRP A 1 102 ? -0.485 -1.880 -11.999 1.00 92.75 102 TRP A CA 1
ATOM 827 C C . TRP A 1 102 ? 0.067 -1.479 -13.365 1.00 92.75 102 TRP A C 1
ATOM 829 O O . TRP A 1 102 ? 0.642 -2.315 -14.053 1.00 92.75 102 TRP A O 1
ATOM 839 N N . LEU A 1 103 ? -0.033 -0.200 -13.735 1.00 88.88 103 LEU A N 1
ATOM 840 C CA . LEU A 1 103 ? 0.434 0.278 -15.039 1.00 88.88 103 LEU A CA 1
ATOM 841 C C . LEU A 1 103 ? 1.955 0.323 -15.150 1.00 88.88 103 LEU A C 1
ATOM 843 O O . LEU A 1 103 ? 2.497 0.017 -16.205 1.00 88.88 103 LEU A O 1
ATOM 847 N N . GLY A 1 104 ? 2.646 0.677 -14.065 1.00 85.88 104 GLY A N 1
ATOM 848 C CA . GLY A 1 104 ? 4.103 0.571 -13.993 1.00 85.88 104 GLY A CA 1
ATOM 849 C C . GLY A 1 104 ? 4.601 -0.838 -13.668 1.00 85.88 104 GLY A C 1
ATOM 850 O O . GLY A 1 104 ? 5.805 -1.010 -13.531 1.00 85.88 104 GLY A O 1
ATOM 851 N N . TYR A 1 105 ? 3.687 -1.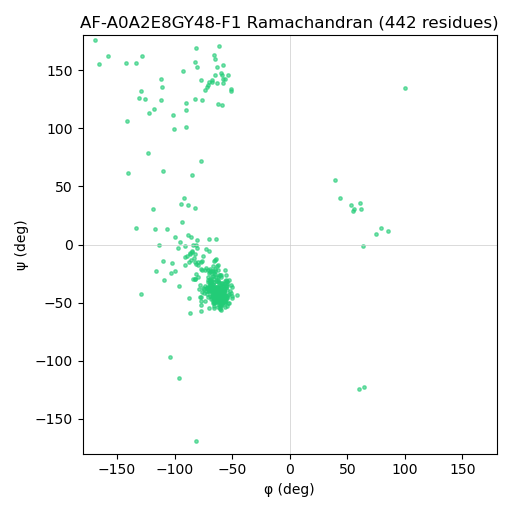799 -13.477 1.00 85.81 105 TYR A N 1
ATOM 852 C CA . TYR A 1 105 ? 3.946 -3.151 -12.984 1.00 85.81 105 TYR A CA 1
ATOM 853 C C . TYR A 1 105 ? 5.000 -3.186 -11.862 1.00 85.81 105 TYR A C 1
ATOM 855 O O . TYR A 1 105 ? 6.026 -3.861 -11.935 1.00 85.81 105 TYR A O 1
ATOM 863 N N . LYS A 1 106 ? 4.743 -2.405 -10.807 1.00 92.06 106 LYS A N 1
ATOM 864 C CA . LYS A 1 106 ? 5.606 -2.273 -9.627 1.00 92.06 106 LYS A CA 1
ATOM 865 C C . LYS A 1 106 ? 5.438 -3.482 -8.716 1.00 92.06 106 LYS A C 1
ATOM 867 O O . LYS A 1 106 ? 4.812 -3.400 -7.657 1.00 92.06 106 LYS A O 1
ATOM 872 N N . GLU A 1 107 ? 5.966 -4.618 -9.164 1.00 92.31 107 GLU A N 1
ATOM 873 C CA . GLU A 1 107 ? 5.862 -5.908 -8.475 1.00 92.31 107 GLU A CA 1
ATOM 874 C C . GLU A 1 107 ? 6.155 -5.843 -6.965 1.00 92.31 107 GLU A C 1
ATOM 876 O O . GLU A 1 107 ? 5.369 -6.422 -6.210 1.00 92.31 107 GLU A O 1
ATOM 881 N N . PRO A 1 108 ? 7.191 -5.123 -6.480 1.00 94.56 108 PRO A N 1
ATOM 882 C CA . PRO A 1 108 ? 7.492 -5.070 -5.051 1.00 94.56 108 PRO A CA 1
ATOM 883 C C . PRO A 1 108 ? 6.345 -4.483 -4.227 1.00 94.56 108 PRO A C 1
ATOM 885 O O . PRO A 1 108 ? 5.937 -5.061 -3.218 1.00 94.56 108 PRO A O 1
ATOM 888 N N . LEU A 1 109 ? 5.769 -3.365 -4.676 1.00 96.44 109 LEU A N 1
ATOM 889 C CA . LEU A 1 109 ? 4.637 -2.731 -4.000 1.00 96.44 109 LEU A CA 1
ATOM 890 C C . LEU A 1 109 ? 3.352 -3.552 -4.136 1.00 96.44 109 LEU A C 1
ATOM 892 O O . LEU A 1 109 ? 2.598 -3.646 -3.168 1.00 96.44 109 LEU A O 1
ATOM 896 N N . LEU A 1 110 ? 3.108 -4.196 -5.282 1.00 96.19 110 LEU A N 1
ATOM 897 C CA . LEU A 1 110 ? 1.962 -5.099 -5.453 1.00 96.19 110 LEU A CA 1
ATOM 898 C C . LEU A 1 110 ? 2.048 -6.303 -4.497 1.00 96.19 110 LEU A C 1
ATOM 900 O O . LEU A 1 110 ? 1.067 -6.633 -3.824 1.00 96.19 110 LEU A O 1
ATOM 904 N N . ALA A 1 111 ? 3.231 -6.906 -4.354 1.00 96.75 111 ALA A N 1
ATOM 905 C CA . ALA A 1 111 ? 3.472 -7.977 -3.391 1.00 96.75 111 ALA A CA 1
ATOM 906 C C . ALA A 1 111 ? 3.328 -7.487 -1.939 1.00 96.75 111 ALA A C 1
ATOM 908 O O . ALA A 1 111 ? 2.713 -8.166 -1.112 1.00 96.75 111 ALA A O 1
ATOM 909 N N . ALA A 1 112 ? 3.817 -6.284 -1.619 1.00 97.81 112 ALA A N 1
ATOM 910 C CA . ALA A 1 112 ? 3.628 -5.677 -0.302 1.00 97.81 112 ALA A CA 1
ATOM 911 C C . ALA A 1 112 ? 2.141 -5.457 0.020 1.00 97.81 112 ALA A C 1
ATOM 913 O O . ALA A 1 112 ? 1.689 -5.790 1.117 1.00 97.81 112 ALA A O 1
ATOM 914 N N . VAL A 1 113 ? 1.356 -4.962 -0.939 1.00 97.81 113 VAL A N 1
ATOM 915 C CA . VAL A 1 113 ? -0.101 -4.784 -0.817 1.00 97.81 113 VAL A CA 1
ATOM 916 C C . VAL A 1 113 ? -0.818 -6.116 -0.589 1.00 97.81 113 VAL A C 1
ATOM 918 O O . VAL A 1 113 ? -1.714 -6.223 0.245 1.00 97.81 113 VAL A O 1
ATOM 921 N N . ALA A 1 114 ? -0.399 -7.168 -1.277 1.00 97.50 114 ALA A N 1
ATOM 922 C CA . ALA A 1 114 ? -0.947 -8.504 -1.093 1.00 97.50 114 ALA A CA 1
ATOM 923 C C . ALA A 1 114 ? -0.644 -9.091 0.298 1.00 97.50 114 ALA A C 1
ATOM 925 O O . ALA A 1 114 ? -1.530 -9.635 0.960 1.00 97.50 114 ALA A O 1
ATOM 926 N N . ILE A 1 115 ? 0.602 -8.983 0.759 1.00 98.19 115 ILE A N 1
ATOM 927 C CA . ILE A 1 115 ? 1.109 -9.787 1.880 1.00 98.19 115 ILE A CA 1
ATOM 928 C C . ILE A 1 115 ? 1.040 -9.062 3.222 1.00 98.19 115 ILE A C 1
ATOM 930 O O . ILE A 1 115 ? 0.745 -9.677 4.255 1.00 98.19 115 ILE A O 1
ATOM 934 N N . MET A 1 116 ? 1.269 -7.749 3.234 1.00 98.56 116 MET A N 1
ATOM 935 C CA . MET A 1 116 ? 1.402 -6.992 4.475 1.00 98.56 116 MET A CA 1
ATOM 936 C C . MET A 1 116 ? 0.167 -7.075 5.383 1.00 98.56 116 MET A C 1
ATOM 938 O O . MET A 1 116 ? 0.345 -7.273 6.588 1.00 98.56 116 MET A O 1
ATOM 942 N N . PRO A 1 117 ? -1.086 -7.020 4.883 1.00 98.81 117 PRO A N 1
ATOM 943 C CA . PRO A 1 117 ? -2.240 -7.150 5.765 1.00 98.81 117 PRO A CA 1
ATOM 944 C C . PRO A 1 117 ? -2.313 -8.511 6.475 1.00 98.81 117 PRO A C 1
ATOM 946 O O . PRO A 1 117 ? -2.743 -8.571 7.628 1.00 98.81 117 PRO A O 1
ATOM 949 N N . ILE A 1 118 ? -1.840 -9.600 5.854 1.00 98.75 118 ILE A N 1
ATOM 950 C CA . ILE A 1 118 ? -1.785 -10.918 6.508 1.00 98.75 118 ILE A CA 1
ATOM 951 C C . ILE A 1 118 ? -0.788 -10.888 7.664 1.00 98.75 118 ILE A C 1
ATOM 953 O O . ILE A 1 118 ? -1.147 -11.263 8.785 1.00 98.75 118 ILE A O 1
ATOM 957 N N . LEU A 1 119 ? 0.430 -10.394 7.415 1.00 98.75 119 LEU A N 1
ATOM 958 C CA . LEU A 1 119 ? 1.476 -10.277 8.434 1.00 98.75 119 LEU A CA 1
ATOM 959 C C . LEU A 1 119 ? 1.001 -9.415 9.610 1.00 98.75 119 LEU A C 1
ATOM 961 O O . LEU A 1 119 ? 1.045 -9.848 10.764 1.00 98.75 119 LEU A O 1
ATOM 965 N N . LEU A 1 120 ? 0.443 -8.236 9.327 1.00 98.88 120 LEU A N 1
ATOM 966 C CA . LEU A 1 120 ? -0.140 -7.372 10.352 1.00 98.88 120 LEU A CA 1
ATOM 967 C C . LEU A 1 120 ? -1.295 -8.068 11.084 1.00 98.88 120 LEU A C 1
ATOM 969 O O . LEU A 1 120 ? -1.395 -7.985 12.306 1.00 98.88 120 LEU A O 1
ATOM 973 N N . GLY A 1 121 ? -2.148 -8.807 10.374 1.00 98.81 121 GLY A N 1
ATOM 974 C CA . GLY A 1 121 ? -3.292 -9.510 10.950 1.00 98.81 121 GLY A CA 1
ATOM 975 C C . GLY A 1 121 ? -2.886 -10.616 11.923 1.00 98.81 121 GLY A C 1
ATOM 976 O O . GLY A 1 121 ? -3.534 -10.780 12.963 1.00 98.81 121 GLY A O 1
ATOM 977 N N . ILE A 1 122 ? -1.806 -11.346 11.621 1.00 98.81 122 ILE A N 1
ATOM 978 C CA . ILE A 1 122 ? -1.198 -12.339 12.517 1.00 98.81 122 ILE A CA 1
ATOM 979 C C . ILE A 1 122 ? -0.749 -11.645 13.805 1.00 98.81 122 ILE A C 1
ATOM 981 O O . ILE A 1 122 ? -1.208 -12.003 14.893 1.00 98.81 122 ILE A O 1
ATOM 985 N N . TRP A 1 123 ? 0.082 -10.609 13.686 1.00 98.81 123 TRP A N 1
ATOM 986 C CA . TRP A 1 123 ? 0.694 -9.951 14.840 1.00 98.81 123 TRP A CA 1
ATOM 987 C C . TRP A 1 123 ? -0.308 -9.171 15.694 1.00 98.81 123 TRP A C 1
ATOM 989 O O . TRP A 1 123 ? -0.279 -9.284 16.918 1.00 98.81 123 TRP A O 1
ATOM 999 N N . VAL A 1 124 ? -1.288 -8.487 15.092 1.00 98.69 124 VAL A N 1
ATOM 1000 C CA . VAL A 1 124 ? -2.387 -7.833 15.829 1.00 98.69 124 VAL A CA 1
ATOM 1001 C C . VAL A 1 124 ? -3.149 -8.839 16.702 1.00 98.69 124 VAL A C 1
ATOM 1003 O O . VAL A 1 124 ? -3.514 -8.521 17.836 1.00 98.69 124 VAL A O 1
ATOM 1006 N N . ARG A 1 125 ? -3.397 -10.061 16.209 1.00 98.69 125 ARG A N 1
ATOM 1007 C CA . ARG A 1 125 ? -4.094 -11.110 16.976 1.00 98.69 125 ARG A CA 1
ATOM 1008 C C . ARG A 1 125 ? -3.220 -11.682 18.088 1.00 98.69 125 ARG A C 1
ATOM 1010 O O . ARG A 1 125 ? -3.724 -11.866 19.192 1.00 98.69 125 ARG A O 1
ATOM 1017 N N . VAL A 1 126 ? -1.946 -11.932 17.799 1.00 98.69 126 VAL A N 1
ATOM 1018 C CA . VAL A 1 126 ? -0.966 -12.497 18.740 1.00 98.69 126 VAL A CA 1
ATOM 1019 C C . VAL A 1 126 ? -0.713 -11.543 19.896 1.00 98.69 126 VAL A C 1
ATOM 1021 O O . VAL A 1 126 ? -0.830 -11.953 21.043 1.00 98.69 126 VAL A O 1
ATOM 1024 N N . PHE A 1 127 ? -0.483 -10.258 19.620 1.00 98.56 127 PHE A N 1
ATOM 1025 C CA . PHE A 1 127 ? -0.309 -9.254 20.669 1.00 98.56 127 PHE A CA 1
ATOM 1026 C C . PHE A 1 127 ? -1.571 -9.070 21.512 1.00 98.56 127 PHE A C 1
ATOM 1028 O O . PHE A 1 127 ? -1.484 -8.904 22.723 1.00 98.56 127 PHE A O 1
ATOM 1035 N N . ALA A 1 128 ? -2.757 -9.149 20.902 1.00 97.56 128 ALA A N 1
ATOM 1036 C CA . ALA A 1 128 ? -4.010 -9.043 21.644 1.00 97.56 128 ALA A CA 1
ATOM 1037 C C . ALA A 1 128 ? -4.306 -10.265 22.532 1.00 97.56 128 ALA A C 1
ATOM 1039 O O . ALA A 1 128 ? -4.994 -10.120 23.538 1.00 97.56 128 ALA A O 1
ATOM 1040 N N . ALA A 1 129 ? -3.850 -11.456 22.138 1.00 97.88 129 ALA A N 1
ATOM 1041 C CA . ALA A 1 129 ? -3.991 -12.688 22.916 1.00 97.88 129 ALA A CA 1
ATOM 1042 C C . ALA A 1 129 ? -2.799 -12.945 23.854 1.00 97.88 129 ALA A C 1
ATOM 1044 O O . ALA A 1 129 ? -2.851 -13.875 24.656 1.00 97.88 129 ALA A O 1
ATOM 1045 N N . ASP A 1 130 ? -1.720 -12.177 23.690 1.00 97.62 130 ASP A N 1
ATOM 1046 C CA . ASP A 1 130 ? -0.428 -12.313 24.361 1.00 97.62 130 ASP A CA 1
ATOM 1047 C C . ASP A 1 130 ? 0.076 -13.768 24.456 1.00 97.62 130 ASP A C 1
ATOM 1049 O O . ASP A 1 130 ? 0.602 -14.236 25.469 1.00 97.62 130 ASP A O 1
ATOM 1053 N N . SER A 1 131 ? -0.136 -14.522 23.378 1.00 98.19 131 SER A N 1
ATOM 1054 C CA . SER A 1 131 ? 0.140 -15.955 23.288 1.00 98.19 131 SER A CA 1
ATOM 1055 C C . SER A 1 131 ? 0.311 -16.386 21.829 1.00 98.19 131 SER A C 1
ATOM 1057 O O . SER A 1 131 ? -0.057 -15.671 20.899 1.00 98.19 131 SER A O 1
ATOM 1059 N N . GLY A 1 132 ? 0.915 -17.560 21.608 1.00 98.19 132 GLY A N 1
ATOM 1060 C CA . GLY A 1 132 ? 1.097 -18.116 20.260 1.00 98.19 132 GLY A CA 1
ATOM 1061 C C . GLY A 1 132 ? 2.257 -17.525 19.443 1.00 98.19 132 GLY A C 1
ATOM 1062 O O . GLY A 1 132 ? 2.333 -17.787 18.245 1.00 98.19 132 GLY A O 1
ATOM 1063 N N . TYR A 1 133 ? 3.185 -16.787 20.067 1.00 98.56 133 TYR A N 1
ATOM 1064 C CA . TYR A 1 133 ? 4.329 -16.138 19.401 1.00 98.56 133 TYR A CA 1
ATOM 1065 C C . TYR A 1 133 ? 5.142 -17.077 18.493 1.00 98.56 133 TYR A C 1
ATOM 1067 O O . TYR A 1 133 ? 5.437 -16.716 17.361 1.00 98.56 133 TYR A O 1
ATOM 1075 N N . ARG A 1 134 ? 5.454 -18.307 18.932 1.00 98.50 134 ARG A N 1
ATOM 1076 C CA . ARG A 1 134 ? 6.210 -19.279 18.111 1.00 98.50 134 ARG A CA 1
ATOM 1077 C C . ARG A 1 134 ? 5.495 -19.613 16.801 1.00 98.50 134 ARG A C 1
ATOM 1079 O O . ARG A 1 134 ? 6.092 -19.544 15.734 1.00 98.50 134 ARG A O 1
ATOM 1086 N N . ARG A 1 135 ? 4.195 -19.917 16.880 1.00 98.56 135 ARG A N 1
ATOM 1087 C CA . ARG A 1 135 ? 3.360 -20.185 15.702 1.00 98.56 135 ARG A CA 1
ATOM 1088 C C . ARG A 1 135 ? 3.287 -18.954 14.796 1.00 98.56 135 ARG A C 1
ATOM 1090 O O . ARG A 1 135 ? 3.341 -19.098 13.582 1.00 98.56 135 ARG A O 1
ATOM 1097 N N . ALA A 1 136 ? 3.192 -17.761 15.380 1.00 98.62 136 ALA A N 1
ATOM 1098 C CA . ALA A 1 136 ? 3.168 -16.506 14.638 1.00 98.62 136 ALA A CA 1
ATOM 1099 C C . ALA A 1 136 ? 4.456 -16.265 13.845 1.00 98.62 136 ALA A C 1
ATOM 1101 O O . ALA A 1 136 ? 4.370 -15.877 12.685 1.00 98.62 136 ALA A O 1
ATOM 1102 N N . ILE A 1 137 ? 5.622 -16.535 14.443 1.00 98.75 137 ILE A N 1
ATOM 1103 C CA . ILE A 1 137 ? 6.932 -16.424 13.786 1.00 98.75 137 ILE A CA 1
ATOM 1104 C C . ILE A 1 137 ? 6.989 -17.354 12.572 1.00 98.75 137 ILE A C 1
ATOM 1106 O O . ILE A 1 137 ? 7.249 -16.889 11.468 1.00 98.75 137 ILE A O 1
ATOM 1110 N N . LEU A 1 138 ? 6.664 -18.638 12.758 1.00 98.56 138 LEU A N 1
ATOM 1111 C CA . LEU A 1 138 ? 6.715 -19.635 11.683 1.00 98.56 138 LEU A CA 1
ATOM 1112 C C . LEU A 1 138 ? 5.746 -19.308 10.540 1.00 98.56 138 LEU A C 1
ATOM 1114 O O . LEU A 1 138 ? 6.144 -19.306 9.380 1.00 98.56 138 LEU A O 1
ATOM 1118 N N . ILE A 1 139 ? 4.488 -18.977 10.857 1.00 98.50 139 ILE A N 1
ATOM 1119 C CA . ILE A 1 139 ? 3.503 -18.604 9.832 1.00 98.50 139 ILE A CA 1
ATOM 1120 C C . ILE A 1 139 ? 3.919 -17.306 9.131 1.00 98.50 139 ILE A C 1
ATOM 1122 O O . ILE A 1 139 ? 3.764 -17.211 7.920 1.00 98.50 139 ILE A O 1
ATOM 1126 N N . SER A 1 140 ? 4.468 -16.324 9.855 1.00 98.62 140 SER A N 1
ATOM 1127 C CA . SER A 1 140 ? 4.949 -15.079 9.241 1.00 98.62 140 SER A CA 1
ATOM 1128 C C . SER A 1 140 ? 6.097 -15.337 8.268 1.00 98.62 140 SER A C 1
ATOM 1130 O O . SER A 1 140 ? 6.087 -14.745 7.199 1.00 98.62 140 SER A O 1
ATOM 1132 N N . GLY A 1 141 ? 7.034 -16.233 8.601 1.00 98.19 141 GLY A N 1
ATOM 1133 C CA . GLY A 1 141 ? 8.110 -16.629 7.688 1.00 98.19 141 GLY A CA 1
ATOM 1134 C C . GLY A 1 141 ? 7.599 -17.358 6.440 1.00 98.19 141 GLY A C 1
ATOM 1135 O O . GLY A 1 141 ? 8.021 -17.057 5.333 1.00 98.19 141 GLY A O 1
ATOM 1136 N N . LEU A 1 142 ? 6.628 -18.266 6.580 1.00 97.31 142 LEU A N 1
ATOM 1137 C CA . LEU A 1 142 ? 6.024 -18.929 5.414 1.00 97.31 142 LEU A CA 1
ATOM 1138 C C . LEU A 1 142 ? 5.256 -17.945 4.521 1.00 97.31 142 LEU A C 1
ATOM 1140 O O . LEU A 1 142 ? 5.370 -17.990 3.301 1.00 97.31 142 LEU A O 1
ATOM 1144 N N . VAL A 1 143 ? 4.485 -17.039 5.125 1.00 97.81 143 VAL A N 1
ATOM 1145 C CA . VAL A 1 143 ? 3.745 -16.001 4.394 1.00 97.81 143 VAL A CA 1
ATOM 1146 C C . VAL A 1 143 ? 4.700 -14.998 3.742 1.00 97.81 143 VAL A C 1
ATOM 1148 O O . VAL A 1 143 ? 4.411 -14.525 2.645 1.00 97.81 143 VAL A O 1
ATOM 1151 N N . SER A 1 144 ? 5.839 -14.680 4.368 1.00 97.38 144 SER A N 1
ATOM 1152 C CA . SER A 1 144 ? 6.799 -13.726 3.808 1.00 97.38 144 SER A CA 1
ATOM 1153 C C . SER A 1 144 ? 7.456 -14.234 2.529 1.00 97.38 144 SER A C 1
ATOM 1155 O O . SER A 1 144 ? 7.765 -13.410 1.679 1.00 97.38 144 SER A O 1
ATOM 1157 N N . LEU A 1 145 ? 7.587 -15.553 2.328 1.00 96.25 145 LEU A N 1
ATOM 1158 C CA . LEU A 1 145 ? 8.095 -16.127 1.073 1.00 96.25 145 LEU A CA 1
ATOM 1159 C C . LEU A 1 145 ? 7.268 -15.697 -0.148 1.00 96.25 145 LEU A C 1
ATOM 1161 O O . LEU A 1 145 ? 7.843 -15.385 -1.188 1.00 96.25 145 LEU A O 1
ATOM 1165 N N . LEU A 1 146 ? 5.943 -15.583 -0.014 1.00 95.75 146 LEU A N 1
ATOM 1166 C CA . LEU A 1 146 ? 5.082 -15.024 -1.068 1.00 95.75 146 LEU A CA 1
ATOM 1167 C C . LEU A 1 146 ? 5.321 -13.519 -1.287 1.00 95.75 146 LEU A C 1
ATOM 1169 O O . LEU A 1 146 ? 5.030 -12.993 -2.355 1.00 95.75 146 LEU A O 1
ATOM 1173 N N . GLY A 1 147 ? 5.862 -12.829 -0.282 1.00 96.00 147 GLY A N 1
ATOM 1174 C CA . GLY A 1 147 ? 6.294 -11.434 -0.335 1.00 96.00 147 GLY A CA 1
ATOM 1175 C C . GLY A 1 147 ? 7.736 -11.240 -0.807 1.00 96.00 147 GLY A C 1
ATOM 1176 O O . GLY A 1 147 ? 8.221 -10.117 -0.760 1.00 96.00 147 GLY A O 1
ATOM 1177 N N . SER A 1 148 ? 8.428 -12.282 -1.281 1.00 95.06 148 SER A N 1
ATOM 1178 C CA . SER A 1 148 ? 9.789 -12.145 -1.826 1.00 95.06 148 SER A CA 1
ATOM 1179 C C . SER A 1 148 ? 9.939 -11.103 -2.948 1.00 95.06 148 SER A C 1
ATOM 1181 O O . SER A 1 148 ? 10.984 -10.454 -2.959 1.00 95.06 148 SER A O 1
ATOM 1183 N N . PRO A 1 149 ? 8.929 -10.827 -3.809 1.00 94.94 149 PRO A N 1
ATOM 1184 C CA . PRO A 1 149 ? 9.059 -9.794 -4.836 1.00 94.94 149 PRO A CA 1
ATOM 1185 C C . PRO A 1 149 ? 9.279 -8.387 -4.282 1.00 94.94 149 PRO A C 1
ATOM 1187 O O . PRO A 1 149 ? 9.749 -7.513 -5.003 1.00 94.94 149 PRO A O 1
ATOM 1190 N N . ILE A 1 150 ? 8.977 -8.160 -2.996 1.00 95.25 150 ILE A N 1
ATOM 1191 C CA . ILE A 1 150 ? 9.294 -6.910 -2.298 1.00 95.25 150 ILE A CA 1
ATOM 1192 C C . ILE A 1 150 ? 10.795 -6.586 -2.421 1.00 95.25 150 ILE A C 1
ATOM 1194 O O . ILE A 1 150 ? 11.150 -5.413 -2.488 1.00 95.25 150 ILE A O 1
ATOM 1198 N N . GLY A 1 151 ? 11.661 -7.604 -2.486 1.00 92.31 151 GLY A N 1
ATOM 1199 C CA . GLY A 1 151 ? 13.114 -7.456 -2.582 1.00 92.31 151 GLY A CA 1
ATOM 1200 C C . GLY A 1 151 ? 13.629 -6.885 -3.906 1.00 92.31 151 GLY A C 1
ATOM 1201 O O . GLY A 1 151 ? 14.685 -6.266 -3.896 1.00 92.31 151 GLY A O 1
ATOM 1202 N N . ASN A 1 152 ? 12.873 -6.985 -5.008 1.00 91.06 152 ASN A N 1
ATOM 1203 C CA . ASN A 1 152 ? 13.358 -6.615 -6.354 1.00 91.06 152 ASN A CA 1
ATOM 1204 C C . ASN A 1 152 ? 13.548 -5.101 -6.558 1.00 91.06 152 ASN A C 1
ATOM 1206 O O . ASN A 1 152 ? 13.981 -4.643 -7.613 1.00 91.06 152 ASN A O 1
ATOM 1210 N N . ASN A 1 153 ? 13.160 -4.287 -5.576 1.00 91.50 153 ASN A N 1
ATOM 1211 C CA . ASN A 1 153 ? 13.471 -2.868 -5.554 1.00 91.50 153 ASN A CA 1
ATOM 1212 C C . ASN A 1 153 ? 13.783 -2.443 -4.123 1.00 91.50 153 ASN A C 1
ATOM 1214 O O . ASN A 1 153 ? 12.878 -2.266 -3.308 1.00 91.50 153 ASN A O 1
ATOM 1218 N N . VAL A 1 154 ? 15.062 -2.205 -3.834 1.00 91.31 154 VAL A N 1
ATOM 1219 C CA . VAL A 1 154 ? 15.551 -1.859 -2.489 1.00 91.31 154 VAL A CA 1
ATOM 1220 C C . VAL A 1 154 ? 14.782 -0.689 -1.865 1.00 91.31 154 VAL A C 1
ATOM 1222 O O . VAL A 1 154 ? 14.454 -0.712 -0.681 1.00 91.31 154 VAL A O 1
ATOM 1225 N N . SER A 1 155 ? 14.444 0.339 -2.644 1.00 93.50 155 SER A N 1
ATOM 1226 C CA . SER A 1 155 ? 13.754 1.514 -2.101 1.00 93.50 155 SER A CA 1
ATOM 1227 C C . SER A 1 155 ? 12.290 1.236 -1.738 1.00 93.50 155 SER A C 1
ATOM 1229 O O . SER A 1 155 ? 11.804 1.715 -0.713 1.00 93.50 155 SER A O 1
ATOM 1231 N N . GLU A 1 156 ? 11.590 0.429 -2.537 1.00 95.56 156 GLU A N 1
ATOM 1232 C CA . GLU A 1 156 ? 10.221 -0.011 -2.245 1.00 95.56 156 GLU A CA 1
ATOM 1233 C C . GLU A 1 156 ? 10.208 -1.048 -1.119 1.00 95.56 156 GLU A C 1
ATOM 1235 O O . GLU A 1 156 ? 9.330 -0.997 -0.255 1.00 95.56 156 GLU A O 1
ATOM 1240 N N . MET A 1 157 ? 11.221 -1.918 -1.065 1.00 95.25 157 MET A N 1
ATOM 1241 C CA . MET A 1 157 ? 11.460 -2.863 0.021 1.00 95.25 157 MET A CA 1
ATOM 1242 C C . MET A 1 157 ? 11.566 -2.148 1.361 1.00 95.25 157 MET A C 1
ATOM 1244 O O . MET A 1 157 ? 10.831 -2.476 2.289 1.00 95.25 157 MET A O 1
ATOM 1248 N N . LEU A 1 158 ? 12.451 -1.153 1.471 1.00 95.75 158 LEU A N 1
ATOM 1249 C CA . LEU A 1 158 ? 12.681 -0.432 2.722 1.00 95.75 158 LEU A CA 1
ATOM 1250 C C . LEU A 1 158 ? 11.393 0.193 3.261 1.00 95.75 158 LEU A C 1
ATOM 1252 O O . LEU A 1 158 ? 11.108 0.067 4.450 1.00 95.75 158 LEU A O 1
ATOM 1256 N N . VAL A 1 159 ? 10.580 0.803 2.392 1.00 97.38 159 VAL A N 1
ATOM 1257 C CA . VAL A 1 159 ? 9.283 1.363 2.795 1.00 97.38 159 VAL A CA 1
ATOM 1258 C C . VAL A 1 159 ? 8.278 0.263 3.142 1.00 97.38 159 VAL A C 1
ATOM 1260 O O . VAL A 1 159 ? 7.564 0.370 4.141 1.00 97.38 159 VAL A O 1
ATOM 1263 N N . SER A 1 160 ? 8.257 -0.824 2.373 1.00 97.25 160 SER A N 1
ATOM 1264 C CA . SER A 1 160 ? 7.386 -1.977 2.615 1.00 97.25 160 SER A CA 1
ATOM 1265 C C . SER A 1 160 ? 7.728 -2.718 3.905 1.00 97.25 160 SER A C 1
ATOM 1267 O O . SER A 1 160 ? 6.848 -3.336 4.493 1.00 97.25 160 SER A O 1
ATOM 1269 N N . LEU A 1 161 ? 8.967 -2.633 4.393 1.00 96.19 161 LEU A N 1
ATOM 1270 C CA . LEU A 1 161 ? 9.374 -3.224 5.664 1.00 96.19 161 LEU A CA 1
ATOM 1271 C C . LEU A 1 161 ? 8.891 -2.422 6.874 1.00 96.19 161 LEU A C 1
ATOM 1273 O O . LEU A 1 161 ? 8.760 -3.014 7.935 1.00 96.19 161 LEU A O 1
ATOM 1277 N N . ILE A 1 162 ? 8.574 -1.127 6.751 1.00 98.25 162 ILE A N 1
ATOM 1278 C CA . ILE A 1 162 ? 8.193 -0.254 7.881 1.00 98.25 162 ILE A CA 1
ATOM 1279 C C . ILE A 1 162 ? 6.993 -0.765 8.710 1.00 98.25 162 ILE A C 1
ATOM 1281 O O . ILE A 1 162 ? 7.062 -0.690 9.943 1.00 98.25 162 ILE A O 1
ATOM 1285 N N . PRO A 1 163 ? 5.885 -1.272 8.124 1.00 98.75 163 PRO A N 1
ATOM 1286 C CA . PRO A 1 163 ? 4.680 -1.593 8.883 1.00 98.75 163 PRO A CA 1
ATOM 1287 C C . PRO A 1 163 ? 4.899 -2.595 10.022 1.00 98.75 163 PRO A C 1
ATOM 1289 O O . PRO A 1 163 ? 4.377 -2.370 11.116 1.00 98.75 163 PRO A O 1
ATOM 1292 N N . VAL A 1 164 ? 5.658 -3.678 9.816 1.00 98.50 164 VAL A N 1
ATOM 1293 C CA . VAL A 1 164 ? 5.818 -4.725 10.844 1.00 98.50 164 VAL A CA 1
ATOM 1294 C C . VAL A 1 164 ? 6.659 -4.238 12.037 1.00 98.50 164 VAL A C 1
ATOM 1296 O O . VAL A 1 164 ? 6.137 -4.272 13.154 1.00 98.50 164 VAL A O 1
ATOM 1299 N N . PRO A 1 165 ? 7.893 -3.717 11.874 1.00 98.56 165 PRO A N 1
ATOM 1300 C CA . PRO A 1 165 ? 8.676 -3.145 12.967 1.00 98.56 165 PRO A CA 1
ATOM 1301 C C . PRO A 1 165 ? 7.949 -2.011 13.684 1.00 98.56 165 PRO A C 1
ATOM 1303 O O . PRO A 1 165 ? 7.985 -1.954 14.911 1.00 98.56 165 PRO A O 1
ATOM 1306 N N . LEU A 1 166 ? 7.224 -1.149 12.959 1.00 98.62 166 LEU A N 1
ATOM 1307 C CA . LEU A 1 166 ? 6.441 -0.082 13.583 1.00 98.62 166 LEU A CA 1
ATOM 1308 C C . LEU A 1 166 ? 5.309 -0.643 14.464 1.00 98.62 166 LEU A C 1
ATOM 1310 O O . LEU A 1 166 ? 5.046 -0.116 15.549 1.00 98.62 166 LEU A O 1
ATOM 1314 N N . LEU A 1 167 ? 4.661 -1.741 14.060 1.00 98.75 167 LEU A N 1
ATOM 1315 C CA . LEU A 1 167 ? 3.660 -2.410 14.896 1.00 98.75 167 LEU A CA 1
ATOM 1316 C C . LEU A 1 167 ? 4.303 -2.980 16.166 1.00 98.75 167 LEU A C 1
ATOM 1318 O O . LEU A 1 167 ? 3.787 -2.773 17.264 1.00 98.75 167 LEU A O 1
ATOM 1322 N N . PHE A 1 168 ? 5.442 -3.660 16.035 1.00 98.69 168 PHE A N 1
ATOM 1323 C CA . PHE A 1 168 ? 6.191 -4.164 17.187 1.00 98.69 168 PHE A CA 1
ATOM 1324 C C . PHE A 1 168 ? 6.595 -3.032 18.133 1.00 98.69 168 PHE A C 1
ATOM 1326 O O . PHE A 1 168 ? 6.352 -3.137 19.332 1.00 98.69 168 PHE A O 1
ATOM 1333 N N . LEU A 1 169 ? 7.142 -1.934 17.604 1.00 98.56 169 LEU A N 1
ATOM 1334 C CA . LEU A 1 169 ? 7.563 -0.773 18.384 1.00 98.56 169 LEU A CA 1
ATOM 1335 C C . LEU A 1 169 ? 6.389 -0.147 19.143 1.00 98.56 169 LEU A C 1
ATOM 1337 O O . LEU A 1 169 ? 6.490 0.094 20.343 1.00 98.56 169 LEU A O 1
ATOM 1341 N N . THR A 1 170 ? 5.254 0.079 18.480 1.00 98.44 170 THR A N 1
ATOM 1342 C CA . THR A 1 170 ? 4.075 0.680 19.129 1.00 98.44 170 THR A CA 1
ATOM 1343 C C . THR A 1 170 ? 3.527 -0.193 20.260 1.00 98.44 170 THR A C 1
ATOM 1345 O O . THR A 1 170 ? 3.238 0.316 21.346 1.00 98.44 170 THR A O 1
ATOM 1348 N N . VAL A 1 171 ? 3.438 -1.511 20.056 1.00 98.44 171 VAL A N 1
ATOM 1349 C CA . VAL A 1 171 ? 2.980 -2.454 21.089 1.00 98.44 171 VAL A CA 1
ATOM 1350 C C . VAL A 1 171 ? 4.008 -2.589 22.215 1.00 98.44 171 VAL A C 1
ATOM 1352 O O . VAL A 1 171 ? 3.623 -2.646 23.386 1.00 98.44 171 VAL A O 1
ATOM 1355 N N . LEU A 1 172 ? 5.303 -2.594 21.891 1.00 98.44 172 LEU A N 1
ATOM 1356 C CA . LEU A 1 172 ? 6.395 -2.606 22.861 1.00 98.44 172 LEU A CA 1
ATOM 1357 C C . LEU A 1 172 ? 6.317 -1.380 23.775 1.00 98.44 172 LEU A C 1
ATOM 1359 O O . LEU A 1 172 ? 6.263 -1.536 24.992 1.00 98.44 172 LEU A O 1
ATOM 1363 N N . LEU A 1 173 ? 6.228 -0.175 23.202 1.00 98.31 173 LEU A N 1
ATOM 1364 C CA . LEU A 1 173 ? 6.099 1.077 23.952 1.00 98.31 173 LEU A CA 1
ATOM 1365 C C . LEU A 1 173 ? 4.847 1.076 24.838 1.00 98.31 173 LEU A C 1
ATOM 1367 O O . LEU A 1 173 ? 4.922 1.446 26.009 1.00 98.31 173 LEU A O 1
ATOM 1371 N N . GLN A 1 174 ? 3.712 0.590 24.325 1.00 97.88 174 GLN A N 1
ATOM 1372 C CA . GLN A 1 174 ? 2.473 0.490 25.097 1.00 97.88 174 GLN A CA 1
ATOM 1373 C C . GLN A 1 174 ? 2.602 -0.455 26.306 1.00 97.88 174 GLN A C 1
ATOM 1375 O O . GLN A 1 174 ? 2.129 -0.124 27.395 1.00 97.88 174 GLN A O 1
ATOM 1380 N N . ASN A 1 175 ? 3.226 -1.624 26.133 1.00 98.06 175 ASN A N 1
ATOM 1381 C CA . ASN A 1 175 ? 3.427 -2.592 27.216 1.00 98.06 175 ASN A CA 1
ATOM 1382 C C . ASN A 1 175 ? 4.469 -2.098 28.230 1.00 98.06 175 ASN A C 1
ATOM 1384 O O . ASN A 1 175 ? 4.252 -2.237 29.434 1.00 98.06 175 ASN A O 1
ATOM 1388 N N . SER A 1 176 ? 5.556 -1.476 27.766 1.00 98.06 176 SER A N 1
ATOM 1389 C CA . SER A 1 176 ? 6.579 -0.863 28.622 1.00 98.06 176 SER A CA 1
ATOM 1390 C C . SER A 1 176 ? 5.994 0.259 29.478 1.00 98.06 176 SER A C 1
ATOM 1392 O O . SER A 1 176 ? 6.200 0.275 30.690 1.00 98.06 176 SER A O 1
ATOM 1394 N N . TRP A 1 177 ? 5.178 1.139 28.886 1.00 98.06 177 TRP A N 1
ATOM 1395 C CA . TRP A 1 177 ? 4.469 2.195 29.616 1.00 98.06 177 TRP A CA 1
ATOM 1396 C C . TRP A 1 177 ? 3.553 1.630 30.710 1.00 98.06 177 TRP A C 1
ATOM 1398 O O . TRP A 1 177 ? 3.487 2.153 31.820 1.00 98.06 177 TRP A O 1
ATOM 1408 N N . ARG A 1 178 ? 2.880 0.509 30.426 1.00 97.81 178 ARG A N 1
ATOM 1409 C CA . ARG A 1 178 ? 2.034 -0.220 31.388 1.00 97.81 178 ARG A CA 1
ATOM 1410 C C . ARG A 1 178 ? 2.820 -1.123 32.343 1.00 97.81 178 ARG A C 1
ATOM 1412 O O . ARG A 1 178 ? 2.203 -1.838 33.128 1.00 97.81 178 ARG A O 1
ATOM 1419 N N . ARG A 1 179 ? 4.156 -1.112 32.275 1.00 97.88 179 ARG A N 1
ATOM 1420 C CA . ARG A 1 179 ? 5.067 -1.946 33.076 1.00 97.88 179 ARG A CA 1
ATOM 1421 C C . ARG A 1 179 ? 4.798 -3.457 32.947 1.00 97.88 179 ARG A C 1
ATOM 1423 O O . ARG A 1 179 ? 5.061 -4.225 33.869 1.00 97.88 179 ARG A O 1
ATOM 1430 N N . GLN A 1 180 ? 4.310 -3.909 31.788 1.00 98.00 180 GLN A N 1
ATOM 1431 C CA . GLN A 1 180 ? 4.031 -5.320 31.477 1.00 98.00 180 GLN A CA 1
ATOM 1432 C C . GLN A 1 180 ? 5.295 -6.048 30.978 1.00 98.00 180 GLN A C 1
ATOM 1434 O O . GLN A 1 180 ? 5.353 -6.565 29.861 1.00 98.00 180 GLN A O 1
ATOM 1439 N N . TRP A 1 181 ? 6.337 -6.088 31.813 1.00 97.81 181 TRP A N 1
ATOM 1440 C CA . TRP A 1 181 ? 7.666 -6.598 31.448 1.00 97.81 181 TRP A CA 1
ATOM 1441 C C . TRP A 1 181 ? 7.709 -8.037 30.897 1.00 97.81 181 TRP A C 1
ATOM 1443 O O . TRP A 1 181 ? 8.469 -8.275 29.953 1.00 97.81 181 TRP A O 1
ATOM 1453 N N . PRO A 1 182 ? 6.909 -9.006 31.392 1.00 98.25 182 PRO A N 1
ATOM 1454 C CA . PRO A 1 182 ? 6.870 -10.343 30.794 1.00 98.25 182 PRO A CA 1
ATOM 1455 C C . PRO A 1 182 ? 6.395 -10.340 29.334 1.00 98.25 182 PRO A C 1
ATOM 1457 O O . PRO A 1 182 ? 6.879 -11.124 28.517 1.00 98.25 182 PRO A O 1
ATOM 1460 N N . SER A 1 183 ? 5.455 -9.460 28.982 1.00 98.06 183 SER A N 1
ATOM 1461 C CA . SER A 1 183 ? 4.976 -9.296 27.604 1.00 98.06 183 SER A CA 1
ATOM 1462 C C . SER A 1 183 ? 6.015 -8.564 26.752 1.00 98.06 183 SER A C 1
ATOM 1464 O O . SER A 1 183 ? 6.324 -9.029 25.661 1.00 98.06 183 SER A O 1
ATOM 1466 N N . VAL A 1 184 ? 6.660 -7.518 27.286 1.00 98.50 184 VAL A N 1
ATOM 1467 C CA . VAL A 1 184 ? 7.794 -6.820 26.638 1.00 98.50 184 VAL A CA 1
ATOM 1468 C C . VAL A 1 184 ? 8.896 -7.801 26.226 1.00 98.50 184 VAL A C 1
ATOM 1470 O O . VAL A 1 184 ? 9.308 -7.808 25.069 1.00 98.50 184 VAL A O 1
ATOM 1473 N N . ARG A 1 185 ? 9.337 -8.678 27.141 1.00 98.44 185 ARG A N 1
ATOM 1474 C CA . ARG A 1 185 ? 10.365 -9.691 26.844 1.00 98.44 185 ARG A CA 1
ATOM 1475 C C . ARG A 1 185 ? 9.926 -10.634 25.725 1.00 98.44 185 ARG A C 1
ATOM 1477 O O . ARG A 1 185 ? 10.686 -10.846 24.789 1.00 98.44 185 ARG A O 1
ATOM 1484 N N . ARG A 1 186 ? 8.691 -11.149 25.778 1.00 98.50 186 ARG A N 1
ATOM 1485 C CA . ARG A 1 186 ? 8.144 -12.029 24.728 1.00 98.50 186 ARG A CA 1
ATOM 1486 C C . ARG A 1 186 ? 8.068 -11.339 23.367 1.00 98.50 186 ARG A C 1
ATOM 1488 O O . ARG A 1 186 ? 8.420 -11.964 22.371 1.00 98.50 186 ARG A O 1
ATOM 1495 N N . ILE A 1 187 ? 7.664 -10.068 23.326 1.00 98.50 187 ILE A N 1
ATOM 1496 C CA . ILE A 1 187 ? 7.618 -9.261 22.098 1.00 98.50 187 ILE A CA 1
ATOM 1497 C C . ILE A 1 187 ? 9.028 -9.076 21.526 1.00 98.50 187 ILE A C 1
ATOM 1499 O O . ILE A 1 187 ? 9.221 -9.316 20.338 1.00 98.50 187 ILE A O 1
ATOM 1503 N N . LEU A 1 188 ? 10.017 -8.713 22.352 1.00 98.56 188 LEU A N 1
ATOM 1504 C CA . LEU A 1 188 ? 11.411 -8.553 21.917 1.00 98.56 188 LEU A CA 1
ATOM 1505 C C . LEU A 1 188 ? 12.006 -9.863 21.399 1.00 98.56 188 LEU A C 1
ATOM 1507 O O . LEU A 1 188 ? 12.573 -9.891 20.310 1.00 98.56 188 LEU A O 1
ATOM 1511 N N . THR A 1 189 ? 11.831 -10.964 22.135 1.00 98.62 189 THR A N 1
ATOM 1512 C CA . THR A 1 189 ? 12.280 -12.288 21.686 1.00 98.62 189 THR A CA 1
ATOM 1513 C C . THR A 1 189 ? 11.625 -12.667 20.361 1.00 98.62 189 THR A C 1
ATOM 1515 O O . THR A 1 189 ? 12.301 -13.166 19.466 1.00 98.62 189 THR A O 1
ATOM 1518 N N . ALA A 1 190 ? 10.325 -12.405 20.207 1.00 98.62 190 ALA A N 1
ATOM 1519 C CA . ALA A 1 190 ? 9.621 -12.685 18.966 1.00 98.62 190 ALA A CA 1
ATOM 1520 C C . ALA A 1 190 ? 10.091 -11.803 17.802 1.00 98.62 190 ALA A C 1
ATOM 1522 O O . ALA A 1 190 ? 10.187 -12.306 16.688 1.00 98.62 190 ALA A O 1
ATOM 1523 N N . ALA A 1 191 ? 10.418 -10.532 18.053 1.00 98.62 191 ALA A N 1
ATOM 1524 C CA . ALA A 1 191 ? 10.958 -9.621 17.047 1.00 98.62 191 ALA A CA 1
ATOM 1525 C C . ALA A 1 191 ? 12.317 -10.106 16.528 1.00 98.62 191 ALA A C 1
ATOM 1527 O O . ALA A 1 191 ? 12.510 -10.214 15.320 1.00 98.62 191 ALA A O 1
ATOM 1528 N N . VAL A 1 192 ? 13.232 -10.458 17.438 1.00 98.56 192 VAL A N 1
ATOM 1529 C CA . VAL A 1 192 ? 14.568 -10.970 17.092 1.00 98.56 192 VAL A CA 1
ATOM 1530 C C . VAL A 1 192 ? 14.469 -12.308 16.361 1.00 98.56 192 VAL A C 1
ATOM 1532 O O . VAL A 1 192 ? 15.108 -12.492 15.329 1.00 98.56 192 VAL A O 1
ATOM 1535 N N . ALA A 1 193 ? 13.635 -13.230 16.850 1.00 98.62 193 ALA A N 1
ATOM 1536 C CA . ALA A 1 193 ? 13.437 -14.528 16.211 1.00 98.62 193 ALA A CA 1
ATOM 1537 C C . ALA A 1 193 ? 12.793 -14.404 14.821 1.00 98.62 193 ALA A C 1
ATOM 1539 O O . ALA A 1 193 ? 13.201 -15.106 13.899 1.00 98.62 193 ALA A O 1
ATOM 1540 N N . LEU A 1 194 ? 11.816 -13.504 14.654 1.00 98.62 194 LEU A N 1
ATOM 1541 C CA . LEU A 1 194 ? 11.230 -13.214 13.348 1.00 98.62 194 LEU A CA 1
ATOM 1542 C C . LEU A 1 194 ? 12.277 -12.622 12.403 1.00 98.62 194 LEU A C 1
ATOM 1544 O O . LEU A 1 194 ? 12.396 -13.107 11.288 1.00 98.62 194 LEU A O 1
ATOM 1548 N N . LEU A 1 195 ? 13.050 -11.625 12.842 1.00 98.31 195 LEU A N 1
ATOM 1549 C CA . LEU A 1 195 ? 14.105 -11.023 12.025 1.00 98.31 195 LEU A CA 1
ATOM 1550 C C . LEU A 1 195 ? 15.121 -12.073 11.559 1.00 98.31 195 LEU A C 1
ATOM 1552 O O . LEU A 1 195 ? 15.415 -12.142 10.371 1.00 98.31 195 LEU A O 1
ATOM 1556 N N . GLY A 1 196 ? 15.600 -12.926 12.470 1.00 98.38 196 GLY A N 1
ATOM 1557 C CA . GLY A 1 196 ? 16.517 -14.015 12.127 1.00 98.38 196 GLY A CA 1
ATOM 1558 C C . GLY A 1 196 ? 15.922 -14.991 11.109 1.00 98.38 196 GLY A C 1
ATOM 1559 O O . GLY A 1 196 ? 16.585 -15.334 10.133 1.00 98.38 196 GLY A O 1
ATOM 1560 N N . LEU A 1 197 ? 14.656 -15.389 11.286 1.00 98.38 197 LEU A N 1
ATOM 1561 C CA . LEU A 1 197 ? 13.965 -16.264 10.337 1.00 98.38 197 LEU A CA 1
ATOM 1562 C C . LEU A 1 197 ? 13.782 -15.601 8.965 1.00 98.38 197 LEU A C 1
ATOM 1564 O O . LEU A 1 197 ? 14.002 -16.255 7.952 1.00 98.38 197 LEU A O 1
ATOM 1568 N N . LEU A 1 198 ? 13.396 -14.323 8.920 1.00 97.81 198 LEU A N 1
ATOM 1569 C CA . LEU A 1 198 ? 13.212 -13.590 7.667 1.00 97.81 198 LEU A CA 1
ATOM 1570 C C . LEU A 1 198 ? 14.534 -13.446 6.909 1.00 97.81 198 LEU A C 1
ATOM 1572 O O . LEU A 1 198 ? 14.566 -13.726 5.717 1.00 97.81 198 LEU A O 1
ATOM 1576 N N . LEU A 1 199 ? 15.622 -13.075 7.591 1.00 97.19 199 LEU A N 1
ATOM 1577 C CA . LEU A 1 199 ? 16.950 -12.985 6.976 1.00 97.19 199 LEU A CA 1
ATOM 1578 C C . LEU A 1 199 ? 17.404 -14.334 6.410 1.00 97.19 199 LEU A C 1
ATOM 1580 O O . LEU A 1 199 ? 17.949 -14.379 5.314 1.00 97.19 199 LEU A O 1
ATOM 1584 N N . PHE A 1 200 ? 17.145 -15.429 7.130 1.00 97.75 200 PHE A N 1
ATOM 1585 C CA . PHE A 1 200 ? 17.463 -16.774 6.661 1.00 97.75 200 PHE A CA 1
ATOM 1586 C C . PHE A 1 200 ? 16.629 -17.174 5.435 1.00 97.75 200 PHE A C 1
ATOM 1588 O O . PHE A 1 200 ? 17.186 -17.559 4.411 1.00 97.75 200 PHE A O 1
ATOM 1595 N N . LEU A 1 201 ? 15.300 -17.051 5.513 1.00 96.81 201 LEU A N 1
ATOM 1596 C CA . LEU A 1 201 ? 14.390 -17.460 4.437 1.00 96.81 201 LEU A CA 1
ATOM 1597 C C . LEU A 1 201 ? 14.542 -16.617 3.170 1.00 96.81 201 LEU A C 1
ATOM 1599 O O . LEU A 1 201 ? 14.304 -17.126 2.083 1.00 96.81 201 LEU A O 1
ATOM 1603 N N . HIS A 1 202 ? 14.932 -15.351 3.303 1.00 95.62 202 HIS A N 1
ATOM 1604 C CA . HIS A 1 202 ? 15.120 -14.431 2.182 1.00 95.62 202 HIS A CA 1
ATOM 1605 C C . HIS A 1 202 ? 16.584 -14.265 1.760 1.00 95.62 202 HIS A C 1
ATOM 1607 O O . HIS A 1 202 ? 16.877 -13.464 0.874 1.00 95.62 202 HIS A O 1
ATOM 1613 N N . ALA A 1 203 ? 17.508 -15.044 2.334 1.00 94.25 203 ALA A N 1
ATOM 1614 C CA . ALA A 1 203 ? 18.925 -14.991 1.981 1.00 94.25 203 ALA A CA 1
ATOM 1615 C C . ALA A 1 203 ? 19.169 -15.195 0.475 1.00 94.25 203 ALA A C 1
ATOM 1617 O O . ALA A 1 203 ? 20.103 -14.610 -0.068 1.00 94.25 203 ALA A O 1
ATOM 1618 N N . PHE A 1 204 ? 18.312 -15.971 -0.199 1.00 90.75 204 PHE A N 1
ATOM 1619 C CA . PHE A 1 204 ? 18.446 -16.276 -1.625 1.00 90.75 204 PHE A CA 1
ATOM 1620 C C . PHE A 1 204 ? 18.364 -15.045 -2.540 1.00 90.75 204 PHE A C 1
ATOM 1622 O O . PHE A 1 204 ? 18.992 -15.076 -3.590 1.00 90.75 204 PHE A O 1
ATOM 1629 N N . TRP A 1 205 ? 17.664 -13.971 -2.149 1.00 90.56 205 TRP A N 1
ATOM 1630 C CA . TRP A 1 205 ? 17.682 -12.696 -2.886 1.00 90.56 205 TRP A CA 1
ATOM 1631 C C . TRP A 1 205 ? 18.440 -11.593 -2.140 1.00 90.56 205 TRP A C 1
ATOM 1633 O O . TRP A 1 205 ? 19.098 -10.776 -2.775 1.00 90.56 205 TRP A O 1
ATOM 1643 N N . ILE A 1 206 ? 18.459 -11.595 -0.798 1.00 92.56 206 ILE A N 1
ATOM 1644 C CA . ILE A 1 206 ? 19.206 -10.591 -0.016 1.00 92.56 206 ILE A CA 1
ATOM 1645 C C . ILE A 1 206 ? 20.710 -10.663 -0.312 1.00 92.56 206 ILE A C 1
ATOM 1647 O O . ILE A 1 206 ? 21.363 -9.629 -0.442 1.00 92.56 206 ILE A O 1
ATOM 1651 N N . VAL A 1 207 ? 21.285 -11.869 -0.388 1.00 92.19 207 VAL A N 1
ATOM 1652 C CA . VAL A 1 207 ? 22.730 -12.030 -0.604 1.00 92.19 207 VAL A CA 1
ATOM 1653 C C . VAL A 1 207 ? 23.150 -11.532 -1.995 1.00 92.19 207 VAL A C 1
ATOM 1655 O O . VAL A 1 207 ? 24.067 -10.706 -2.037 1.00 92.19 207 VAL A O 1
ATOM 1658 N N . PRO A 1 208 ? 22.502 -11.939 -3.109 1.00 88.62 208 PRO A N 1
ATOM 1659 C CA . PRO A 1 208 ? 22.784 -11.366 -4.425 1.00 88.62 208 PRO A CA 1
ATOM 1660 C C . PRO A 1 208 ? 22.668 -9.840 -4.457 1.00 88.62 208 PRO A C 1
ATOM 1662 O O . PRO A 1 208 ? 23.576 -9.183 -4.960 1.00 88.62 208 PRO A O 1
ATOM 1665 N N . GLU A 1 209 ? 21.616 -9.267 -3.867 1.00 87.94 209 GLU A N 1
ATOM 1666 C CA . GLU A 1 209 ? 21.402 -7.813 -3.814 1.00 87.94 209 GLU A CA 1
ATOM 1667 C C . GLU A 1 209 ? 22.554 -7.080 -3.117 1.00 87.94 209 GLU A C 1
ATOM 1669 O O . GLU A 1 209 ? 23.098 -6.101 -3.631 1.00 87.94 209 GLU A O 1
ATOM 1674 N N . VAL A 1 210 ? 23.004 -7.586 -1.964 1.00 89.88 210 VAL A N 1
ATOM 1675 C CA . VAL A 1 210 ? 24.154 -7.014 -1.244 1.00 89.88 210 VAL A CA 1
ATOM 1676 C C . VAL A 1 210 ? 25.431 -7.090 -2.084 1.00 89.88 210 VAL A C 1
ATOM 1678 O O . VAL A 1 210 ? 26.231 -6.150 -2.065 1.00 89.88 210 VAL A O 1
ATOM 1681 N N . VAL A 1 211 ? 25.636 -8.181 -2.826 1.00 88.88 211 VAL A N 1
ATOM 1682 C CA . VAL A 1 211 ? 26.765 -8.310 -3.759 1.00 88.88 211 VAL A CA 1
ATOM 1683 C C . VAL A 1 211 ? 26.649 -7.282 -4.887 1.00 88.88 211 VAL A C 1
ATOM 1685 O O . VAL A 1 211 ? 27.627 -6.592 -5.163 1.00 88.88 211 VAL A O 1
ATOM 1688 N N . GLY A 1 212 ? 25.463 -7.103 -5.473 1.00 84.56 212 GLY A N 1
ATOM 1689 C CA . GLY A 1 212 ? 25.217 -6.103 -6.515 1.00 84.56 212 GLY A CA 1
ATOM 1690 C C . GLY A 1 212 ? 25.492 -4.675 -6.055 1.00 84.56 212 GLY A C 1
ATOM 1691 O O . GLY A 1 212 ? 26.200 -3.934 -6.735 1.00 84.56 212 GLY A O 1
ATOM 1692 N N . VAL A 1 213 ? 25.024 -4.308 -4.859 1.00 85.12 213 VAL A N 1
ATOM 1693 C CA . VAL A 1 213 ? 25.306 -2.994 -4.260 1.00 85.12 213 VAL A CA 1
ATOM 1694 C C . VAL A 1 213 ? 26.807 -2.796 -4.044 1.00 85.12 213 VAL A C 1
ATOM 1696 O O . VAL A 1 213 ? 27.332 -1.726 -4.348 1.00 85.12 213 VAL A O 1
ATOM 1699 N N . ARG A 1 214 ? 27.528 -3.816 -3.560 1.00 88.38 214 ARG A N 1
ATOM 1700 C CA . ARG A 1 214 ? 28.993 -3.749 -3.403 1.00 88.38 214 ARG A CA 1
ATOM 1701 C C . ARG A 1 214 ? 29.711 -3.572 -4.738 1.00 88.38 214 ARG A C 1
ATOM 1703 O O . ARG A 1 214 ? 30.635 -2.766 -4.808 1.00 88.38 214 ARG A O 1
ATOM 1710 N N . SER A 1 215 ? 29.281 -4.276 -5.782 1.00 86.19 215 SER A N 1
ATOM 1711 C CA . SER A 1 215 ? 29.843 -4.119 -7.126 1.00 86.19 215 SER A CA 1
ATOM 1712 C C . SER A 1 215 ? 29.583 -2.719 -7.691 1.00 86.19 215 SER A C 1
ATOM 1714 O O . SER A 1 215 ? 30.498 -2.115 -8.242 1.00 86.19 215 SER A O 1
ATOM 1716 N N . ALA A 1 216 ? 28.385 -2.158 -7.490 1.00 83.88 216 ALA A N 1
ATOM 1717 C CA . ALA A 1 216 ? 28.065 -0.786 -7.897 1.00 83.88 216 ALA A CA 1
ATOM 1718 C C . ALA A 1 216 ? 28.906 0.265 -7.145 1.00 83.88 216 ALA A C 1
ATOM 1720 O O . ALA A 1 216 ? 29.396 1.214 -7.754 1.00 83.88 216 ALA A O 1
ATOM 1721 N N . ILE A 1 217 ? 29.139 0.065 -5.837 1.00 85.25 217 ILE A N 1
ATOM 1722 C CA . ILE A 1 217 ? 30.068 0.893 -5.045 1.00 85.25 217 ILE A CA 1
ATOM 1723 C C . ILE A 1 217 ? 31.473 0.842 -5.648 1.00 85.25 217 ILE A C 1
ATOM 1725 O O . ILE A 1 217 ? 32.089 1.884 -5.858 1.00 85.25 217 ILE A O 1
ATOM 1729 N N . ALA A 1 218 ? 31.978 -0.361 -5.933 1.00 87.62 218 ALA A N 1
ATOM 1730 C CA . ALA A 1 218 ? 33.321 -0.552 -6.472 1.00 87.62 218 ALA A CA 1
ATOM 1731 C C . ALA A 1 218 ? 33.497 0.079 -7.865 1.00 87.62 218 ALA A C 1
ATOM 1733 O O . ALA A 1 218 ? 34.583 0.557 -8.182 1.00 87.62 218 ALA A O 1
ATOM 1734 N N . ALA A 1 219 ? 32.431 0.125 -8.669 1.00 87.00 219 ALA A N 1
ATOM 1735 C CA . ALA A 1 219 ? 32.418 0.754 -9.988 1.00 87.00 219 ALA A CA 1
ATOM 1736 C C . ALA A 1 219 ? 32.258 2.291 -9.955 1.00 87.00 219 ALA A C 1
ATOM 1738 O O . ALA A 1 219 ? 32.287 2.921 -11.008 1.00 87.00 219 ALA A O 1
ATOM 1739 N N . ASN A 1 220 ? 32.091 2.903 -8.774 1.00 84.12 220 ASN A N 1
ATOM 1740 C CA . ASN A 1 220 ? 31.911 4.348 -8.577 1.00 84.12 220 ASN A CA 1
ATOM 1741 C C . ASN A 1 220 ? 30.772 4.977 -9.415 1.00 84.12 220 ASN A C 1
ATOM 1743 O O . ASN A 1 220 ? 30.854 6.130 -9.828 1.00 84.12 220 ASN A O 1
ATOM 1747 N N . THR A 1 221 ? 29.681 4.243 -9.648 1.00 80.25 221 THR A N 1
ATOM 1748 C CA . THR A 1 221 ? 28.547 4.707 -10.476 1.00 80.25 221 THR A CA 1
ATOM 1749 C C . THR A 1 221 ? 27.533 5.570 -9.714 1.00 80.25 221 THR A C 1
ATOM 1751 O O . THR A 1 221 ? 26.511 5.975 -10.267 1.00 80.25 221 THR A O 1
ATOM 1754 N N . PHE A 1 222 ? 27.745 5.813 -8.418 1.00 83.06 222 PHE A N 1
ATOM 1755 C CA . PHE A 1 222 ? 26.764 6.494 -7.569 1.00 83.06 222 PHE A CA 1
ATOM 1756 C C . PHE A 1 222 ? 26.642 8.008 -7.746 1.00 83.06 222 PHE A C 1
ATOM 1758 O O . PHE A 1 222 ? 25.503 8.466 -7.666 1.00 83.06 222 PHE A O 1
ATOM 1765 N N . PRO A 1 223 ? 27.711 8.791 -7.986 1.00 84.94 223 PRO A N 1
ATOM 1766 C CA . PRO A 1 223 ? 27.572 10.237 -8.164 1.00 84.94 223 PRO A CA 1
ATOM 1767 C C . PRO A 1 223 ? 26.596 10.604 -9.294 1.00 84.94 223 PRO A C 1
ATOM 1769 O O . PRO A 1 223 ? 25.647 11.354 -9.063 1.00 84.94 223 PRO A O 1
ATOM 1772 N N . ASP A 1 224 ? 26.747 9.983 -10.467 1.00 83.00 224 ASP A N 1
ATOM 1773 C CA . ASP A 1 224 ? 25.865 10.208 -11.622 1.00 83.00 224 ASP A CA 1
ATOM 1774 C C . ASP A 1 224 ? 24.418 9.809 -11.308 1.00 83.00 224 ASP A C 1
ATOM 1776 O O . ASP A 1 224 ? 23.459 10.524 -11.612 1.00 83.00 224 ASP A O 1
ATOM 1780 N N . PHE A 1 225 ? 24.241 8.670 -10.631 1.00 84.38 225 PHE A N 1
ATOM 1781 C CA . PHE A 1 225 ? 22.915 8.203 -10.253 1.00 84.38 225 PHE A CA 1
ATOM 1782 C C . PHE A 1 225 ? 22.257 9.112 -9.207 1.00 84.38 225 PHE A C 1
ATOM 1784 O O . PHE A 1 225 ? 21.039 9.308 -9.242 1.00 84.38 225 PHE A O 1
ATOM 1791 N N . GLN A 1 226 ? 23.030 9.676 -8.278 1.00 87.88 226 GLN A N 1
ATOM 1792 C CA . GLN A 1 226 ? 22.537 10.618 -7.279 1.00 87.88 226 GLN A CA 1
ATOM 1793 C C . GLN A 1 226 ? 22.063 11.917 -7.941 1.00 87.88 226 GLN A C 1
ATOM 1795 O O . GLN A 1 226 ? 20.969 12.379 -7.616 1.00 87.88 226 GLN A O 1
ATOM 1800 N N . GLN A 1 227 ? 22.808 12.447 -8.918 1.00 89.06 227 GLN A N 1
ATOM 1801 C CA . GLN A 1 227 ? 22.394 13.629 -9.682 1.00 89.06 227 GLN A CA 1
ATOM 1802 C C . GLN A 1 227 ? 21.075 13.385 -10.428 1.00 89.06 227 GLN A C 1
ATOM 1804 O O . GLN A 1 227 ? 20.103 14.109 -10.205 1.00 89.06 227 GLN A O 1
ATOM 1809 N N . LEU A 1 228 ? 20.994 12.307 -11.218 1.00 89.94 228 LEU A N 1
ATOM 1810 C CA . LEU A 1 228 ? 19.754 11.911 -11.903 1.00 89.94 228 LEU A CA 1
ATOM 1811 C C . LEU A 1 228 ? 18.595 11.706 -10.918 1.00 89.94 228 LEU A C 1
ATOM 1813 O O . LEU A 1 228 ? 17.431 11.947 -11.233 1.00 89.94 228 LEU A O 1
ATOM 1817 N N . SER A 1 229 ? 18.897 11.241 -9.704 1.00 92.94 229 SER A N 1
ATOM 1818 C CA . SER A 1 229 ? 17.889 11.045 -8.666 1.00 92.94 229 SER A CA 1
ATOM 1819 C C . SER A 1 229 ? 17.347 12.355 -8.106 1.00 92.94 229 SER A C 1
ATOM 1821 O O . SER A 1 229 ? 16.172 12.381 -7.741 1.00 92.94 229 SER A O 1
ATOM 1823 N N . SER A 1 230 ? 18.156 13.415 -8.049 1.00 93.50 230 SER A N 1
ATOM 1824 C CA . SER A 1 230 ? 17.715 14.745 -7.617 1.00 93.50 230 SER A CA 1
ATOM 1825 C C . SER A 1 230 ? 16.712 15.337 -8.604 1.00 93.50 230 SER A C 1
ATOM 1827 O O . SER A 1 230 ? 15.601 15.690 -8.213 1.00 93.50 230 SER A O 1
ATOM 1829 N N . GLU A 1 231 ? 17.049 15.335 -9.897 1.00 93.06 231 GLU A N 1
ATOM 1830 C CA . GLU A 1 231 ? 16.156 15.808 -10.967 1.00 93.06 231 GLU A CA 1
ATOM 1831 C C . GLU A 1 231 ? 14.832 15.032 -10.964 1.00 93.06 231 GLU A C 1
ATOM 1833 O O . GLU A 1 231 ? 13.740 15.599 -11.063 1.00 93.06 231 GLU A O 1
ATOM 1838 N N . PHE A 1 232 ? 14.918 13.712 -10.768 1.00 94.12 232 PHE A N 1
ATOM 1839 C CA . PHE A 1 232 ? 13.734 12.875 -10.652 1.00 94.12 232 PHE A CA 1
ATOM 1840 C C . PHE A 1 232 ? 12.911 13.226 -9.408 1.00 94.12 232 PHE A C 1
ATOM 1842 O O . PHE A 1 232 ? 11.690 13.302 -9.502 1.00 94.12 232 PHE A O 1
ATOM 1849 N N . LEU A 1 233 ? 13.537 13.456 -8.248 1.00 96.44 233 LEU A N 1
ATOM 1850 C CA . LEU A 1 233 ? 12.822 13.835 -7.028 1.00 96.44 233 LEU A CA 1
ATOM 1851 C C . LEU A 1 233 ? 12.049 15.143 -7.209 1.00 96.44 233 LEU A C 1
ATOM 1853 O O . LEU A 1 233 ? 10.892 15.219 -6.784 1.00 96.44 233 LEU A O 1
ATOM 1857 N N . GLU A 1 234 ? 12.667 16.148 -7.825 1.00 96.00 234 GLU A N 1
ATOM 1858 C CA . GLU A 1 234 ? 12.034 17.438 -8.097 1.00 96.00 234 GLU A CA 1
ATOM 1859 C C . GLU A 1 234 ? 10.808 17.267 -8.990 1.00 96.00 234 GLU A C 1
ATOM 1861 O O . GLU A 1 234 ? 9.697 17.619 -8.583 1.00 96.00 234 GLU A O 1
ATOM 1866 N N . GLY A 1 235 ? 10.977 16.620 -10.149 1.00 94.69 235 GLY A N 1
ATOM 1867 C CA . GLY A 1 235 ? 9.880 16.364 -11.083 1.00 94.69 235 GLY A CA 1
ATOM 1868 C C . GLY A 1 235 ? 8.749 15.538 -10.462 1.00 94.69 235 GLY A C 1
ATOM 1869 O O . GLY A 1 235 ? 7.569 15.845 -10.644 1.00 94.69 235 GLY A O 1
ATOM 1870 N N . GLN A 1 236 ? 9.096 14.525 -9.664 1.00 94.75 236 GLN A N 1
ATOM 1871 C CA . GLN A 1 236 ? 8.130 13.680 -8.958 1.00 94.75 236 GLN A CA 1
ATOM 1872 C C . GLN A 1 236 ? 7.409 14.406 -7.824 1.00 94.75 236 GLN A C 1
ATOM 1874 O O . GLN A 1 236 ? 6.306 14.001 -7.463 1.00 94.75 236 GLN A O 1
ATOM 1879 N N . SER A 1 237 ? 8.003 15.456 -7.257 1.00 96.88 237 SER A N 1
ATOM 1880 C CA . SER A 1 237 ? 7.417 16.194 -6.137 1.00 96.88 237 SER A CA 1
ATOM 1881 C C . SER A 1 237 ? 6.504 17.339 -6.579 1.00 96.88 237 SER A C 1
ATOM 1883 O O . SER A 1 237 ? 5.777 17.875 -5.749 1.00 96.88 237 SER A O 1
ATOM 1885 N N . LEU A 1 238 ? 6.463 17.711 -7.863 1.00 96.44 238 LEU A N 1
ATOM 1886 C CA . LEU A 1 238 ? 5.676 18.864 -8.339 1.00 96.44 238 LEU A CA 1
ATOM 1887 C C . LEU A 1 238 ? 4.192 18.810 -7.939 1.00 96.44 238 LEU A C 1
ATOM 1889 O O . LEU A 1 238 ? 3.588 19.840 -7.655 1.00 96.44 238 LEU A O 1
ATOM 1893 N N . ASN A 1 239 ? 3.607 17.609 -7.886 1.00 96.12 239 ASN A N 1
ATOM 1894 C CA . ASN A 1 239 ? 2.178 17.416 -7.626 1.00 96.12 239 ASN A CA 1
ATOM 1895 C C . ASN A 1 239 ? 1.880 16.640 -6.334 1.00 96.12 239 ASN A C 1
ATOM 1897 O O . ASN A 1 239 ? 0.736 16.239 -6.113 1.00 96.12 239 ASN A O 1
ATOM 1901 N N . THR A 1 240 ? 2.865 16.452 -5.453 1.00 97.25 240 THR A N 1
ATOM 1902 C CA . THR A 1 240 ? 2.732 15.660 -4.215 1.00 97.25 240 THR A CA 1
ATOM 1903 C C . THR A 1 240 ? 2.390 16.503 -2.994 1.00 97.25 240 THR A C 1
ATOM 1905 O O . THR A 1 240 ? 2.809 16.209 -1.879 1.00 97.25 240 THR A O 1
ATOM 1908 N N . SER A 1 241 ? 1.596 17.560 -3.169 1.00 96.94 241 SER A N 1
ATOM 1909 C CA . SER A 1 241 ? 1.067 18.315 -2.030 1.00 96.94 241 SER A CA 1
ATOM 1910 C C . SER A 1 241 ? 0.260 17.404 -1.091 1.00 96.94 241 SER A C 1
ATOM 1912 O O . SER A 1 241 ? -0.318 16.398 -1.511 1.00 96.94 241 SER A O 1
ATOM 1914 N N . ILE A 1 242 ? 0.157 17.774 0.189 1.00 97.38 242 ILE A N 1
ATOM 1915 C CA . ILE A 1 242 ? -0.646 17.025 1.174 1.00 97.38 242 ILE A CA 1
ATOM 1916 C C . ILE A 1 242 ? -2.093 16.849 0.696 1.00 97.38 242 ILE A C 1
ATOM 1918 O O . ILE A 1 242 ? -2.662 15.768 0.842 1.00 97.38 242 ILE A O 1
ATOM 1922 N N . THR A 1 243 ? -2.665 17.878 0.067 1.00 97.06 243 THR A N 1
ATOM 1923 C CA . THR A 1 243 ? -4.005 17.836 -0.530 1.00 97.06 243 THR A CA 1
ATOM 1924 C C . THR A 1 243 ? -4.120 16.757 -1.604 1.00 97.06 243 THR A C 1
ATOM 1926 O O . THR A 1 243 ? -5.048 15.947 -1.569 1.00 97.06 243 THR A O 1
ATOM 1929 N N . ASN A 1 244 ? -3.165 16.696 -2.533 1.00 97.62 244 ASN A N 1
ATOM 1930 C CA . ASN A 1 244 ? -3.177 15.687 -3.590 1.00 97.62 244 ASN A CA 1
ATOM 1931 C C . ASN A 1 244 ? -2.925 14.283 -3.030 1.00 97.62 244 ASN A C 1
ATOM 1933 O O . ASN A 1 244 ? -3.586 13.333 -3.453 1.00 97.62 244 ASN A O 1
ATOM 1937 N N . ASN A 1 245 ? -2.053 14.158 -2.023 1.00 97.44 245 ASN A N 1
ATOM 1938 C CA . ASN A 1 245 ? -1.770 12.886 -1.357 1.00 97.44 245 ASN A CA 1
ATOM 1939 C C . ASN A 1 245 ? -3.012 12.330 -0.662 1.00 97.44 245 ASN A C 1
ATOM 1941 O O . ASN A 1 245 ? -3.310 11.147 -0.799 1.00 97.44 245 ASN A O 1
ATOM 1945 N N . ILE A 1 246 ? -3.759 13.188 0.037 1.00 97.75 246 ILE A N 1
ATOM 1946 C CA . ILE A 1 246 ? -5.035 12.843 0.676 1.00 97.75 246 ILE A CA 1
ATOM 1947 C C . ILE A 1 246 ? -6.052 12.335 -0.357 1.00 97.75 246 ILE A C 1
ATOM 1949 O O . ILE A 1 246 ? -6.774 11.370 -0.110 1.00 97.75 246 ILE A O 1
ATOM 1953 N N . ARG A 1 247 ? -6.092 12.967 -1.532 1.00 97.75 247 ARG A N 1
ATOM 1954 C CA . ARG A 1 247 ? -7.023 12.633 -2.618 1.00 97.75 247 ARG A CA 1
ATOM 1955 C C . ARG A 1 247 ? -6.540 11.503 -3.535 1.00 97.75 247 ARG A C 1
ATOM 1957 O O . ARG A 1 247 ? -7.321 11.061 -4.378 1.00 97.75 247 ARG A O 1
ATOM 1964 N N . PHE A 1 248 ? -5.304 11.028 -3.366 1.00 97.62 248 PHE A N 1
ATOM 1965 C CA . PHE A 1 248 ? -4.635 10.042 -4.223 1.00 97.62 248 PHE A CA 1
ATOM 1966 C C . PHE A 1 248 ? -4.460 10.481 -5.687 1.00 97.62 248 PHE A C 1
ATOM 1968 O O . PHE A 1 248 ? -4.519 9.659 -6.596 1.00 97.62 248 PHE A O 1
ATOM 1975 N N . VAL A 1 249 ? -4.215 11.772 -5.917 1.00 97.19 249 VAL A N 1
ATOM 1976 C CA . VAL A 1 249 ? -4.058 12.360 -7.262 1.00 97.19 249 VAL A CA 1
ATOM 1977 C C . VAL A 1 249 ? -2.670 12.972 -7.469 1.00 97.19 249 VAL A C 1
ATOM 1979 O O . VAL A 1 249 ? -2.527 13.963 -8.172 1.00 97.19 249 VAL A O 1
ATOM 1982 N N . SER A 1 250 ? -1.638 12.429 -6.823 1.00 96.81 250 SER A N 1
ATOM 1983 C CA . SER A 1 250 ? -0.288 13.020 -6.845 1.00 96.81 250 SER A CA 1
ATOM 1984 C C . SER A 1 250 ? 0.669 12.410 -7.864 1.00 96.81 250 SER A C 1
ATOM 1986 O O . SER A 1 250 ? 1.812 12.848 -7.960 1.00 96.81 250 SER A O 1
ATOM 1988 N N . ASP A 1 251 ? 0.242 11.381 -8.592 1.00 95.44 251 ASP A N 1
ATOM 1989 C CA . ASP A 1 251 ? 1.052 10.797 -9.656 1.00 95.44 251 ASP A CA 1
ATOM 1990 C C . ASP A 1 251 ? 1.294 11.855 -10.741 1.00 95.44 251 ASP A C 1
ATOM 1992 O O . ASP A 1 251 ? 0.355 12.372 -11.346 1.00 95.44 251 ASP A O 1
ATOM 1996 N N . TRP A 1 252 ? 2.562 12.167 -10.998 1.00 94.62 252 TRP A N 1
ATOM 1997 C CA . TRP A 1 252 ? 2.983 13.123 -12.020 1.00 94.62 252 TRP A CA 1
ATOM 1998 C C . TRP A 1 252 ? 2.386 12.827 -13.407 1.00 94.62 252 TRP A C 1
ATOM 2000 O O . TRP A 1 252 ? 2.099 13.763 -14.153 1.00 94.62 252 TRP A O 1
ATOM 2010 N N . THR A 1 253 ? 2.113 11.555 -13.733 1.00 93.19 253 THR A N 1
ATOM 2011 C CA . THR A 1 253 ? 1.502 11.161 -15.015 1.00 93.19 253 THR A CA 1
ATOM 2012 C C . THR A 1 253 ? 0.077 11.686 -15.199 1.00 93.19 253 THR A C 1
ATOM 2014 O O . THR A 1 253 ? -0.451 11.660 -16.304 1.00 93.19 253 THR A O 1
ATOM 2017 N N . TRP A 1 254 ? -0.566 12.191 -14.148 1.00 94.25 254 TRP A N 1
ATOM 2018 C CA . TRP A 1 254 ? -1.895 12.797 -14.247 1.00 94.25 254 TRP A CA 1
ATOM 2019 C C . TRP A 1 254 ? -1.857 14.213 -14.823 1.00 94.25 254 TRP A C 1
ATOM 2021 O O . TRP A 1 254 ? -2.869 14.705 -15.312 1.00 94.25 254 TRP A O 1
ATOM 2031 N N . TYR A 1 255 ? -0.696 14.861 -14.758 1.00 94.75 255 TYR A N 1
ATOM 2032 C CA . TYR A 1 255 ? -0.517 16.272 -15.100 1.00 94.75 255 TYR A CA 1
ATOM 2033 C C . TYR A 1 255 ? 0.364 16.471 -16.332 1.00 94.75 255 TYR A C 1
ATOM 2035 O O . TYR A 1 255 ? 0.620 17.604 -16.727 1.00 94.75 255 TYR A O 1
ATOM 2043 N N . GLN A 1 256 ? 0.858 15.380 -16.914 1.00 92.31 256 GLN A N 1
ATOM 2044 C CA . GLN A 1 256 ? 1.784 15.401 -18.034 1.00 92.31 256 GLN A CA 1
ATOM 2045 C C . GLN A 1 256 ? 1.288 14.510 -19.174 1.00 92.31 256 GLN A C 1
ATOM 2047 O O . GLN A 1 256 ? 0.435 13.631 -19.010 1.00 92.31 256 GLN A O 1
ATOM 2052 N N . GLY A 1 257 ? 1.860 14.746 -20.342 1.00 90.69 257 GLY A N 1
ATOM 2053 C CA . GLY A 1 257 ? 1.634 13.990 -21.558 1.00 90.69 257 GLY A CA 1
ATOM 2054 C C . GLY A 1 257 ? 2.666 14.385 -22.602 1.00 90.69 257 GLY A C 1
ATOM 2055 O O . GLY A 1 257 ? 3.479 15.283 -22.374 1.00 90.69 257 GLY A O 1
ATOM 2056 N N . LEU A 1 258 ? 2.620 13.696 -23.734 1.00 89.12 258 LEU A N 1
ATOM 2057 C CA . LEU A 1 258 ? 3.290 14.141 -24.950 1.00 89.12 258 LEU A CA 1
ATOM 2058 C C . LEU A 1 258 ? 2.242 14.870 -25.795 1.00 89.12 258 LEU A C 1
ATOM 2060 O O . LEU A 1 258 ? 1.697 15.880 -25.358 1.00 89.12 258 LEU A O 1
ATOM 2064 N N . VAL A 1 259 ? 1.908 14.328 -26.965 1.00 92.50 259 VAL A N 1
ATOM 2065 C CA . VAL A 1 259 ? 0.724 14.747 -27.725 1.00 92.50 259 VAL A CA 1
ATOM 2066 C C . VAL A 1 259 ? -0.551 14.268 -27.021 1.00 92.50 259 VAL A C 1
ATOM 2068 O O . VAL A 1 259 ? -1.476 15.047 -26.814 1.00 92.50 259 VAL A O 1
ATOM 2071 N N . ASP A 1 260 ? -0.565 13.008 -26.576 1.00 91.94 260 ASP A N 1
ATOM 2072 C CA . ASP A 1 260 ? -1.652 12.448 -25.771 1.00 91.94 260 ASP A CA 1
ATOM 2073 C C . ASP A 1 260 ? -1.353 12.603 -24.258 1.00 91.94 260 ASP A C 1
ATOM 2075 O O . ASP A 1 260 ? -0.186 12.532 -23.846 1.00 91.94 260 ASP A O 1
ATOM 2079 N N . PRO A 1 261 ? -2.370 12.749 -23.385 1.00 91.62 261 PRO A N 1
ATOM 2080 C CA . PRO A 1 261 ? -2.171 12.744 -21.932 1.00 91.62 261 PRO A CA 1
ATOM 2081 C C . PRO A 1 261 ? -1.723 11.360 -21.453 1.00 91.62 261 PRO A C 1
ATOM 2083 O O . PRO A 1 261 ? -2.295 10.364 -21.886 1.00 91.62 261 PRO A O 1
ATOM 2086 N N . TYR A 1 262 ? -0.786 11.229 -20.504 1.00 92.25 262 TYR A N 1
ATOM 2087 C CA . TYR A 1 262 ? -0.395 9.888 -20.025 1.00 92.25 262 TYR A CA 1
ATOM 2088 C C . TYR A 1 262 ? -1.575 9.109 -19.422 1.00 92.25 262 TYR A C 1
ATOM 2090 O O . TYR A 1 262 ? -1.662 7.890 -19.608 1.00 92.25 262 TYR A O 1
ATOM 2098 N N . ARG A 1 263 ? -2.525 9.809 -18.783 1.00 93.06 263 ARG A N 1
ATOM 2099 C CA . ARG A 1 263 ? -3.787 9.264 -18.253 1.00 93.06 263 ARG A CA 1
ATOM 2100 C C . ARG A 1 263 ? -4.995 9.983 -18.869 1.00 93.06 263 ARG A C 1
ATOM 2102 O O . ARG A 1 263 ? -5.231 11.148 -18.556 1.00 93.06 263 ARG A O 1
ATOM 2109 N N . SER A 1 264 ? -5.799 9.288 -19.676 1.00 91.94 264 SER A N 1
ATOM 2110 C CA . SER A 1 264 ? -6.978 9.869 -20.351 1.00 91.94 264 SER A CA 1
ATOM 2111 C C . SER A 1 264 ? -8.037 10.403 -19.372 1.00 91.94 264 SER A C 1
ATOM 2113 O O . SER A 1 264 ? -8.670 11.425 -19.619 1.00 91.94 264 SER A O 1
ATOM 2115 N N . TYR A 1 265 ? -8.183 9.769 -18.209 1.00 93.50 265 TYR A N 1
ATOM 2116 C CA . TYR A 1 265 ? -9.167 10.135 -17.185 1.00 93.50 265 TYR A CA 1
ATOM 2117 C C . TYR A 1 265 ? -8.698 11.224 -16.200 1.00 93.50 265 TYR A C 1
ATOM 2119 O O . TYR A 1 265 ? -9.493 11.675 -15.372 1.00 93.50 265 TYR A O 1
ATOM 2127 N N . ALA A 1 266 ? -7.426 11.647 -16.226 1.00 95.00 266 ALA A N 1
ATOM 2128 C CA . ALA A 1 266 ? -6.882 12.535 -15.190 1.00 95.00 266 ALA A CA 1
ATOM 2129 C C . ALA A 1 266 ? -7.559 13.913 -15.159 1.00 95.00 266 ALA A C 1
ATOM 2131 O O . ALA A 1 266 ? -7.833 14.434 -14.075 1.00 95.00 266 ALA A O 1
ATOM 2132 N N . ALA A 1 267 ? -7.925 14.451 -16.328 1.00 94.31 267 ALA A N 1
ATOM 2133 C CA . ALA A 1 267 ? -8.638 15.724 -16.450 1.00 94.31 267 ALA A CA 1
ATOM 2134 C C . ALA A 1 267 ? -9.961 15.746 -15.661 1.00 94.31 267 ALA A C 1
ATOM 2136 O O . ALA A 1 267 ? -10.353 16.782 -15.123 1.00 94.31 267 ALA A O 1
ATOM 2137 N N . ALA A 1 268 ? -10.632 14.596 -15.520 1.00 95.88 268 ALA A N 1
ATOM 2138 C CA . ALA A 1 268 ? -11.851 14.506 -14.724 1.00 95.88 268 ALA A CA 1
ATOM 2139 C C . ALA A 1 268 ? -11.575 14.799 -13.241 1.00 95.88 268 ALA A C 1
ATOM 2141 O O . ALA A 1 268 ? -12.333 15.526 -12.607 1.00 95.88 268 ALA A O 1
ATOM 2142 N N . PHE A 1 269 ? -10.485 14.281 -12.674 1.00 96.25 269 PHE A N 1
ATOM 2143 C CA . PHE A 1 269 ? -10.172 14.448 -11.251 1.00 96.25 269 PHE A CA 1
ATOM 2144 C C . PHE A 1 269 ? -9.561 15.806 -10.909 1.00 96.25 269 PHE A C 1
ATOM 2146 O O . PHE A 1 269 ? -9.711 16.272 -9.775 1.00 96.25 269 PHE A O 1
ATOM 2153 N N . THR A 1 270 ? -8.870 16.428 -11.863 1.00 94.19 270 THR A N 1
ATOM 2154 C CA . THR A 1 270 ? -8.297 17.766 -11.691 1.00 94.19 270 THR A CA 1
ATOM 2155 C C . THR A 1 270 ? -9.317 18.870 -11.979 1.00 94.19 270 THR A C 1
ATOM 2157 O O . THR A 1 270 ? -9.247 19.920 -11.350 1.00 94.19 270 THR A O 1
ATOM 2160 N N . GLY A 1 271 ? -10.298 18.632 -12.861 1.00 94.88 271 GLY A N 1
ATOM 2161 C CA . GLY A 1 271 ? -11.318 19.619 -13.240 1.00 94.88 271 GLY A CA 1
ATOM 2162 C C . GLY A 1 271 ? -12.685 19.486 -12.551 1.00 94.88 271 GLY A C 1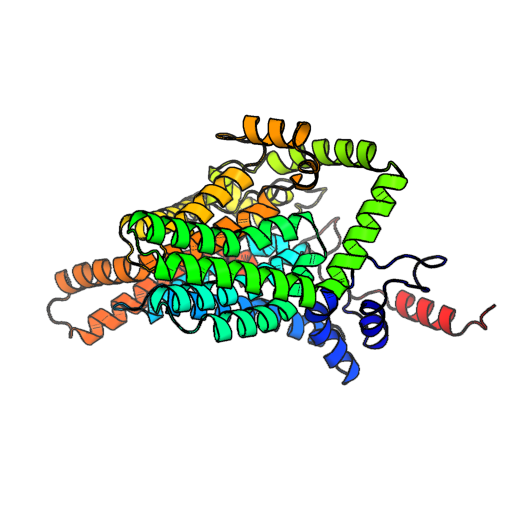
ATOM 2163 O O . GLY A 1 271 ? -13.431 20.463 -12.478 1.00 94.88 271 GLY A O 1
ATOM 2164 N N . SER A 1 272 ? -13.060 18.306 -12.039 1.00 97.00 272 SER A N 1
ATOM 2165 C CA . SER A 1 272 ? -14.391 18.083 -11.451 1.00 97.00 272 SER A CA 1
ATOM 2166 C C . SER A 1 272 ? -14.442 18.384 -9.954 1.00 97.00 272 SER A C 1
ATOM 2168 O O . SER A 1 272 ? -13.888 17.646 -9.134 1.00 97.00 272 SER A O 1
ATOM 2170 N N . ARG A 1 273 ? -15.241 19.392 -9.576 1.00 97.06 273 ARG A N 1
ATOM 2171 C CA . ARG A 1 273 ? -15.553 19.696 -8.165 1.00 97.06 273 ARG A CA 1
ATOM 2172 C C . ARG A 1 273 ? -16.187 18.513 -7.432 1.00 97.06 273 ARG A C 1
ATOM 2174 O O . ARG A 1 273 ? -15.951 18.336 -6.243 1.00 97.06 273 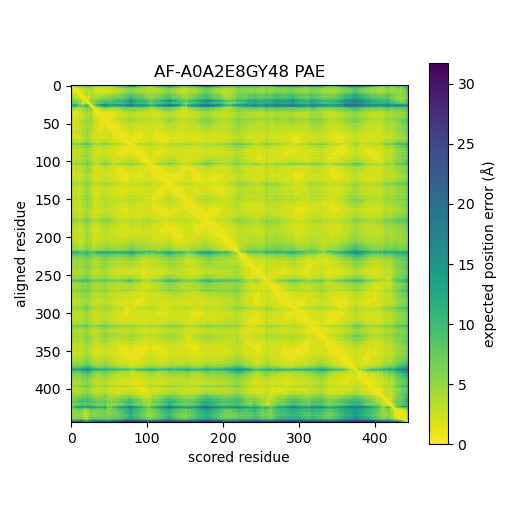ARG A O 1
ATOM 2181 N N . LEU A 1 274 ? -16.986 17.698 -8.126 1.00 97.12 274 LEU A N 1
ATOM 2182 C CA . LEU A 1 274 ? -17.616 16.523 -7.523 1.00 97.12 274 LEU A CA 1
ATOM 2183 C C . LEU A 1 274 ? -16.558 15.507 -7.077 1.00 97.12 274 LEU A C 1
ATOM 2185 O O . LEU A 1 274 ? -16.583 15.071 -5.928 1.00 97.12 274 LEU A O 1
ATOM 2189 N N . LEU A 1 275 ? -15.606 15.168 -7.953 1.00 97.12 275 LEU A N 1
ATOM 2190 C CA . LEU A 1 275 ? -14.530 14.228 -7.623 1.00 97.12 275 LEU A CA 1
ATOM 2191 C C . LEU A 1 275 ? -13.585 14.804 -6.563 1.00 97.12 275 LEU A C 1
ATOM 2193 O O . LEU A 1 275 ? -13.118 14.076 -5.690 1.00 97.12 275 LEU A O 1
ATOM 2197 N N . GLU A 1 276 ? -13.350 16.114 -6.562 1.00 97.00 276 GLU A N 1
ATOM 2198 C CA . GLU A 1 276 ? -12.621 16.769 -5.477 1.00 97.00 276 GLU A CA 1
ATOM 2199 C C . GLU A 1 276 ? -13.315 16.619 -4.117 1.00 97.00 276 GLU A C 1
ATOM 2201 O O . GLU A 1 276 ? -12.688 16.168 -3.153 1.00 97.00 276 GLU A O 1
ATOM 2206 N N . ILE A 1 277 ? -14.616 16.920 -4.044 1.00 97.44 277 ILE A N 1
ATOM 2207 C CA . ILE A 1 277 ? -15.417 16.756 -2.824 1.00 97.44 277 ILE A CA 1
ATOM 2208 C C . ILE A 1 277 ? -15.436 15.289 -2.383 1.00 97.44 277 ILE A C 1
ATOM 2210 O O . ILE A 1 277 ? -15.333 15.008 -1.188 1.00 97.44 277 ILE A O 1
ATOM 2214 N N . MET A 1 278 ? -15.525 14.337 -3.317 1.00 97.44 278 MET A N 1
ATOM 2215 C CA . MET A 1 278 ? -15.454 12.906 -3.003 1.00 97.44 278 MET A CA 1
ATOM 2216 C C . MET A 1 278 ? -14.103 12.516 -2.389 1.00 97.44 278 MET A C 1
ATOM 2218 O O . MET A 1 278 ? -14.083 11.826 -1.369 1.00 97.44 278 MET A O 1
ATOM 2222 N N . GLY A 1 279 ? -12.992 13.016 -2.941 1.00 97.31 279 GLY A N 1
ATOM 2223 C CA . GLY A 1 279 ? -11.647 12.830 -2.388 1.00 97.31 279 GLY A CA 1
ATOM 2224 C C . GLY A 1 279 ? -11.540 13.297 -0.932 1.00 97.31 279 GLY A C 1
ATOM 2225 O O . GLY A 1 279 ? -11.073 12.564 -0.060 1.00 97.31 279 GLY A O 1
ATOM 2226 N N . TRP A 1 280 ? -12.062 14.488 -0.633 1.00 98.06 280 TRP A N 1
ATOM 2227 C CA . TRP A 1 280 ? -12.123 15.003 0.738 1.00 98.06 280 TRP A CA 1
ATOM 2228 C C . TRP A 1 280 ? -13.115 14.253 1.631 1.00 98.06 280 TRP A C 1
ATOM 2230 O O . TRP A 1 280 ? -12.863 14.082 2.824 1.00 98.06 280 TRP A O 1
ATOM 2240 N N . THR A 1 281 ? -14.217 13.753 1.070 1.00 98.00 281 THR A N 1
ATOM 2241 C CA . THR A 1 281 ? -15.198 12.937 1.799 1.00 98.00 281 THR A CA 1
ATOM 2242 C C . THR A 1 281 ? -14.569 11.632 2.284 1.00 98.00 281 THR A C 1
ATOM 2244 O O . THR A 1 281 ? -14.773 11.262 3.442 1.00 98.00 281 THR A O 1
ATOM 2247 N N . ILE A 1 282 ? -13.744 10.971 1.457 1.00 98.44 282 ILE A N 1
ATOM 2248 C CA . ILE A 1 282 ? -12.953 9.797 1.868 1.00 98.44 282 ILE A CA 1
ATOM 2249 C C . ILE A 1 282 ? -12.125 10.136 3.109 1.00 98.44 282 ILE A C 1
ATOM 2251 O O . ILE A 1 282 ? -12.196 9.430 4.117 1.00 98.44 282 ILE A O 1
ATOM 2255 N N . PHE A 1 283 ? -11.388 11.248 3.077 1.00 98.56 283 PHE A N 1
ATOM 2256 C CA . PHE A 1 283 ? -10.570 11.660 4.213 1.00 98.56 283 PHE A CA 1
ATOM 2257 C C . PHE A 1 283 ? -11.399 12.017 5.450 1.00 98.56 283 PHE A C 1
ATOM 2259 O O . PHE A 1 283 ? -11.042 11.634 6.562 1.00 98.56 283 PHE A O 1
ATOM 2266 N N . GLY A 1 284 ? -12.553 12.665 5.280 1.00 98.62 284 GLY A N 1
ATOM 2267 C CA . GLY A 1 284 ? -13.499 12.912 6.370 1.00 98.62 284 GLY A CA 1
ATOM 2268 C C . GLY A 1 284 ? -13.951 11.618 7.058 1.00 98.62 284 GLY A C 1
ATOM 2269 O O . GLY A 1 284 ? -13.999 11.546 8.288 1.00 98.62 284 GLY A O 1
ATOM 2270 N N . LEU A 1 285 ? -14.203 10.553 6.288 1.00 98.69 285 LEU A N 1
ATOM 2271 C CA . LEU A 1 285 ? -14.526 9.230 6.830 1.00 98.69 285 LEU A CA 1
ATOM 2272 C C . LEU A 1 285 ? -13.329 8.558 7.518 1.00 98.69 285 LEU A C 1
ATOM 2274 O O . LEU A 1 285 ? -13.516 7.871 8.527 1.00 98.69 285 LEU A O 1
ATOM 2278 N N . VAL A 1 286 ? -12.108 8.770 7.022 1.00 98.75 286 VAL A N 1
ATOM 2279 C CA . VAL A 1 286 ? -10.872 8.344 7.700 1.00 98.75 286 VAL A CA 1
ATOM 2280 C C . VAL A 1 286 ? -10.743 9.039 9.056 1.00 98.75 286 VAL A C 1
ATOM 2282 O O . VAL A 1 286 ? -10.517 8.366 10.062 1.00 98.75 286 VAL A O 1
ATOM 2285 N N . LEU A 1 287 ? -10.952 10.359 9.118 1.00 98.75 287 LEU A N 1
ATOM 2286 C CA . LEU A 1 287 ? -10.924 11.130 10.365 1.00 98.75 287 LEU A CA 1
ATOM 2287 C C . LEU A 1 287 ? -12.019 10.678 11.340 1.00 98.75 287 LEU A C 1
ATOM 2289 O O . LEU A 1 287 ? -11.745 10.504 12.528 1.00 98.75 287 LEU A O 1
ATOM 2293 N N . LEU A 1 288 ? -13.231 10.394 10.850 1.00 98.69 288 LEU A N 1
ATOM 2294 C CA . LEU A 1 288 ? -14.318 9.819 11.651 1.00 98.69 288 LEU A CA 1
ATOM 2295 C C . LEU A 1 288 ? -13.881 8.501 12.319 1.00 98.69 288 LEU A C 1
ATOM 2297 O O . LEU A 1 288 ? -14.104 8.300 13.516 1.00 98.69 288 LEU A O 1
ATOM 2301 N N . GLY A 1 289 ? -13.216 7.619 11.568 1.00 98.69 289 GLY A N 1
ATOM 2302 C CA . GLY A 1 289 ? -12.654 6.368 12.080 1.00 98.69 289 GLY A CA 1
ATOM 2303 C C . GLY A 1 289 ? -11.474 6.565 13.036 1.00 98.69 289 GLY A C 1
ATOM 2304 O O . GLY A 1 289 ? -11.392 5.893 14.066 1.00 98.69 289 GLY A O 1
ATOM 2305 N N . ALA A 1 290 ? -10.585 7.515 12.751 1.00 98.69 290 ALA A N 1
ATOM 2306 C CA . ALA A 1 290 ? -9.441 7.841 13.598 1.00 98.69 290 ALA A CA 1
ATOM 2307 C C . ALA A 1 290 ? -9.875 8.394 14.961 1.00 98.69 290 ALA A C 1
ATOM 2309 O O . ALA A 1 290 ? -9.423 7.907 16.001 1.00 98.69 290 ALA A O 1
ATOM 2310 N N . ILE A 1 291 ? -10.800 9.353 14.968 1.00 98.56 291 ILE A N 1
ATOM 2311 C CA . ILE A 1 291 ? -11.249 10.049 16.176 1.00 98.56 291 ILE A CA 1
ATOM 2312 C C . ILE A 1 291 ? -12.200 9.151 16.973 1.00 98.56 291 ILE A C 1
ATOM 2314 O O . ILE A 1 291 ? -11.919 8.800 18.121 1.00 98.56 291 ILE A O 1
ATOM 2318 N N . PHE A 1 292 ? -13.289 8.694 16.353 1.00 98.44 292 PHE A N 1
ATOM 2319 C CA . PHE A 1 292 ? -14.395 8.045 17.066 1.00 98.44 292 PHE A CA 1
ATOM 2320 C C . PHE A 1 292 ? -14.396 6.517 16.949 1.00 98.44 292 PHE A C 1
ATOM 2322 O O . PHE A 1 292 ? -15.083 5.831 17.716 1.00 98.44 292 PHE A O 1
ATOM 2329 N N . GLY A 1 293 ? -13.644 5.960 15.996 1.00 98.00 293 GLY A N 1
ATOM 2330 C CA . GLY A 1 293 ? -13.561 4.520 15.782 1.00 98.00 293 GLY A CA 1
ATOM 2331 C C . GLY A 1 293 ? -12.925 3.805 16.971 1.00 98.00 293 GLY A C 1
ATOM 2332 O O . GLY A 1 293 ? -12.020 4.316 17.640 1.00 98.00 293 GLY A O 1
ATOM 2333 N N . LYS A 1 294 ? -13.400 2.588 17.238 1.00 97.69 294 LYS A N 1
ATOM 2334 C CA . LYS A 1 294 ? -12.844 1.696 18.262 1.00 97.69 294 LYS A CA 1
ATOM 2335 C C . LYS A 1 294 ? -12.198 0.517 17.561 1.00 97.69 294 LYS A C 1
ATOM 2337 O O . LYS A 1 294 ? -12.880 -0.166 16.816 1.00 97.69 294 LYS A O 1
ATOM 2342 N N . GLY A 1 295 ? -10.925 0.251 17.821 1.00 97.50 295 GLY A N 1
ATOM 2343 C CA . GLY A 1 295 ? -10.196 -0.858 17.210 1.00 97.50 295 GLY A CA 1
ATOM 2344 C C . GLY A 1 295 ? -8.890 -1.124 17.945 1.00 97.50 295 GLY A C 1
ATOM 2345 O O . GLY A 1 295 ? -8.353 -0.239 18.617 1.00 97.50 295 GLY A O 1
ATOM 2346 N N . ARG A 1 296 ? -8.386 -2.352 17.843 1.00 97.75 296 ARG A N 1
ATOM 2347 C CA . ARG A 1 296 ? -7.076 -2.718 18.395 1.00 97.75 296 ARG A CA 1
ATOM 2348 C C . ARG A 1 296 ? -5.976 -2.044 17.586 1.00 97.75 296 ARG A C 1
ATOM 2350 O O . ARG A 1 296 ? -6.073 -1.982 16.366 1.00 97.75 296 ARG A O 1
ATOM 2357 N N . ASN A 1 297 ? -4.944 -1.549 18.265 1.00 97.50 297 ASN A N 1
ATOM 2358 C CA . ASN A 1 297 ? -3.796 -0.889 17.636 1.00 97.50 297 ASN A CA 1
ATOM 2359 C C . ASN A 1 297 ? -4.186 0.286 16.712 1.00 97.50 297 ASN A C 1
ATOM 2361 O O . ASN A 1 297 ? -3.465 0.604 15.777 1.00 97.50 297 ASN A O 1
ATOM 2365 N N . LYS A 1 298 ? -5.315 0.969 16.972 1.00 98.12 298 LYS A N 1
ATOM 2366 C CA . LYS A 1 298 ? -5.777 2.110 16.156 1.00 98.12 298 LYS A CA 1
ATOM 2367 C C . LYS A 1 298 ? -4.700 3.191 15.994 1.00 98.12 298 LYS A C 1
ATOM 2369 O O . LYS A 1 298 ? -4.503 3.691 14.896 1.00 98.12 298 LYS A O 1
ATOM 2374 N N . VAL A 1 299 ? -3.993 3.520 17.079 1.00 98.12 299 VAL A N 1
ATOM 2375 C CA . VAL A 1 299 ? -2.926 4.537 17.080 1.00 98.12 299 VAL A CA 1
ATOM 2376 C C . VAL A 1 299 ? -1.820 4.188 16.085 1.00 98.12 299 VAL A C 1
ATOM 2378 O O . VAL A 1 299 ? -1.365 5.064 15.364 1.00 98.12 299 VAL A O 1
ATOM 2381 N N . TYR A 1 300 ? -1.446 2.914 15.977 1.00 98.56 300 TYR A N 1
ATOM 2382 C CA . TYR A 1 300 ? -0.461 2.456 14.999 1.00 98.56 300 TYR A CA 1
ATOM 2383 C C . TYR A 1 300 ? -0.896 2.755 13.552 1.00 98.56 300 TYR A C 1
ATOM 2385 O O . TYR A 1 300 ? -0.110 3.296 12.780 1.00 98.56 300 TYR A O 1
ATOM 2393 N N . PHE A 1 301 ? -2.160 2.503 13.199 1.00 98.75 301 PHE A N 1
ATOM 2394 C CA . PHE A 1 301 ? -2.673 2.809 11.857 1.00 98.75 301 PHE A CA 1
ATOM 2395 C C . PHE A 1 301 ? -2.793 4.316 11.591 1.00 98.75 301 PHE A C 1
ATOM 2397 O O . PHE A 1 301 ? -2.608 4.751 10.457 1.00 98.75 301 PHE A O 1
ATOM 2404 N N . ILE A 1 302 ? -3.047 5.124 12.628 1.00 98.81 302 ILE A N 1
ATOM 2405 C CA . ILE A 1 302 ? -2.978 6.592 12.532 1.00 98.81 302 ILE A CA 1
ATOM 2406 C C . ILE A 1 302 ? -1.535 7.040 12.265 1.00 98.81 302 ILE A C 1
ATOM 2408 O O . ILE A 1 302 ? -1.315 7.879 11.399 1.00 98.81 302 ILE A O 1
ATOM 2412 N N . LEU A 1 303 ? -0.547 6.467 12.960 1.00 98.50 303 LEU A N 1
ATOM 2413 C CA . LEU A 1 303 ? 0.867 6.788 12.742 1.00 98.50 303 LEU A CA 1
ATOM 2414 C C . LEU A 1 303 ? 1.325 6.413 11.332 1.00 98.50 303 LEU A C 1
ATOM 2416 O O . LEU A 1 303 ? 1.960 7.228 10.670 1.00 98.50 303 LEU A O 1
ATOM 2420 N N . MET A 1 304 ? 0.958 5.220 10.851 1.00 98.56 304 MET A N 1
ATOM 2421 C CA . MET A 1 304 ? 1.206 4.819 9.464 1.00 98.56 304 MET A CA 1
ATOM 2422 C C . MET A 1 304 ? 0.624 5.817 8.471 1.00 98.56 304 MET A C 1
ATOM 2424 O O . MET A 1 304 ? 1.292 6.180 7.508 1.00 98.56 304 MET A O 1
ATOM 2428 N N . LEU A 1 305 ? -0.608 6.262 8.724 1.00 98.62 305 LEU A N 1
ATOM 2429 C CA . LEU A 1 305 ? -1.265 7.222 7.864 1.00 98.62 305 LEU A CA 1
ATOM 2430 C C . LEU A 1 305 ? -0.513 8.557 7.817 1.00 98.62 305 LEU A C 1
ATOM 2432 O O . LEU A 1 305 ? -0.192 9.054 6.741 1.00 98.62 305 LEU A O 1
ATOM 2436 N N . VAL A 1 306 ? -0.240 9.140 8.982 1.00 98.38 306 VAL A N 1
ATOM 2437 C CA . VAL A 1 306 ? 0.430 10.443 9.073 1.00 98.38 306 VAL A CA 1
ATOM 2438 C C . VAL A 1 306 ? 1.808 10.373 8.420 1.00 98.38 306 VAL A C 1
ATOM 2440 O O . VAL A 1 306 ? 2.134 11.217 7.591 1.00 98.38 306 VAL A O 1
ATOM 2443 N N . MET A 1 307 ? 2.582 9.333 8.729 1.00 98.12 307 MET A N 1
ATOM 2444 C CA . MET A 1 307 ? 3.889 9.106 8.120 1.00 98.12 307 MET A CA 1
ATOM 2445 C C . MET A 1 307 ? 3.786 8.945 6.599 1.00 98.12 307 MET A C 1
ATOM 2447 O O . MET A 1 307 ? 4.561 9.568 5.885 1.00 98.12 307 MET A O 1
ATOM 2451 N N . GLY A 1 308 ? 2.825 8.165 6.096 1.00 98.31 308 GLY A N 1
ATOM 2452 C CA . GLY A 1 308 ? 2.622 7.967 4.661 1.00 98.31 308 GLY A CA 1
ATOM 2453 C C . GLY A 1 308 ? 2.262 9.255 3.919 1.00 98.31 308 GLY A C 1
ATOM 2454 O O . GLY A 1 308 ? 2.872 9.558 2.897 1.00 98.31 308 GLY A O 1
ATOM 2455 N N . ILE A 1 309 ? 1.320 10.045 4.450 1.00 98.38 309 ILE A N 1
ATOM 2456 C CA . ILE A 1 309 ? 0.900 11.321 3.845 1.00 98.38 309 ILE A CA 1
ATOM 2457 C C . ILE A 1 309 ? 2.058 12.318 3.824 1.00 98.38 309 ILE A C 1
ATOM 2459 O O . ILE A 1 309 ? 2.291 12.954 2.796 1.00 98.38 309 ILE A O 1
ATOM 2463 N N . VAL A 1 310 ? 2.766 12.455 4.949 1.00 97.94 310 VAL A N 1
ATOM 2464 C CA . VAL A 1 310 ? 3.829 13.451 5.110 1.00 97.94 310 VAL A CA 1
ATOM 2465 C C . VAL A 1 310 ? 5.078 13.055 4.326 1.00 97.94 310 VAL A C 1
ATOM 2467 O O . VAL A 1 310 ? 5.587 13.866 3.564 1.00 97.94 310 VAL A O 1
ATOM 2470 N N . ALA A 1 311 ? 5.553 11.812 4.445 1.00 97.81 311 ALA A N 1
ATOM 2471 C CA . ALA A 1 311 ? 6.722 11.348 3.694 1.00 97.81 311 ALA A CA 1
ATOM 2472 C C . ALA A 1 311 ? 6.426 11.227 2.192 1.00 97.81 311 ALA A C 1
ATOM 2474 O O . ALA A 1 311 ? 7.284 11.514 1.363 1.00 97.81 311 ALA A O 1
ATOM 2475 N N . GLY A 1 312 ? 5.190 10.871 1.828 1.00 97.88 312 GLY A N 1
ATOM 2476 C CA . GLY A 1 312 ? 4.732 10.861 0.441 1.00 97.88 312 GLY A CA 1
ATOM 2477 C C . GLY A 1 312 ? 4.681 12.249 -0.194 1.00 97.88 312 GLY A C 1
ATOM 2478 O O . GLY A 1 312 ? 4.567 12.334 -1.413 1.00 97.88 312 GLY A O 1
ATOM 2479 N N . ALA A 1 313 ? 4.752 13.331 0.594 1.00 98.06 313 ALA A N 1
ATOM 2480 C CA . ALA A 1 313 ? 4.719 14.694 0.073 1.00 98.06 313 ALA A CA 1
ATOM 2481 C C . ALA A 1 313 ? 6.047 15.146 -0.550 1.00 98.06 313 ALA A C 1
ATOM 2483 O O . ALA A 1 313 ? 6.065 16.116 -1.314 1.00 98.06 313 ALA A O 1
ATOM 2484 N N . GLY A 1 314 ? 7.137 14.418 -0.282 1.00 97.31 314 GLY A N 1
ATOM 2485 C CA . GLY A 1 314 ? 8.452 14.700 -0.850 1.00 97.31 314 GLY A CA 1
ATOM 2486 C C . GLY A 1 314 ? 8.941 16.089 -0.467 1.00 97.31 314 GLY A C 1
ATOM 2487 O O . GLY A 1 314 ? 8.971 16.430 0.711 1.00 97.31 314 GLY A O 1
ATOM 2488 N N . LEU A 1 315 ? 9.275 16.897 -1.474 1.00 98.00 315 LEU A N 1
ATOM 2489 C CA . LEU A 1 315 ? 9.766 18.267 -1.296 1.00 98.00 315 LEU A CA 1
ATOM 2490 C C . LEU A 1 315 ? 8.686 19.281 -0.866 1.00 98.00 315 LEU A C 1
ATOM 2492 O O . LEU A 1 315 ? 9.006 20.436 -0.593 1.00 98.00 315 LEU A O 1
ATOM 2496 N N . ASN A 1 316 ? 7.414 18.883 -0.770 1.00 98.19 316 ASN A N 1
ATOM 2497 C CA . ASN A 1 316 ? 6.339 19.784 -0.348 1.00 98.19 316 ASN A CA 1
ATOM 2498 C C . ASN A 1 316 ? 6.241 19.930 1.181 1.00 98.19 316 ASN A C 1
ATOM 2500 O O . ASN A 1 316 ? 6.619 19.057 1.962 1.00 98.19 316 ASN A O 1
ATOM 2504 N N . SER A 1 317 ? 5.652 21.046 1.616 1.00 95.81 317 SER A N 1
ATOM 2505 C CA . SER A 1 317 ? 5.272 21.306 3.013 1.00 95.81 317 SER A CA 1
ATOM 2506 C C . SER A 1 317 ? 4.396 20.174 3.602 1.00 95.81 317 SER A C 1
ATOM 2508 O O . SER A 1 317 ? 3.586 19.601 2.867 1.00 95.81 317 SER A O 1
ATOM 2510 N N . PRO A 1 318 ? 4.507 19.845 4.911 1.00 95.94 318 PRO A N 1
ATOM 2511 C CA . PRO A 1 318 ? 5.247 20.576 5.951 1.00 95.94 318 PRO A CA 1
ATOM 2512 C C . PRO A 1 318 ? 6.702 20.147 6.161 1.00 95.94 318 PRO A C 1
ATOM 2514 O O . PRO A 1 318 ? 7.454 20.903 6.765 1.00 95.94 318 PRO A O 1
ATOM 2517 N N . LEU A 1 319 ? 7.113 18.965 5.691 1.00 96.69 319 LEU A N 1
ATOM 2518 C CA . LEU A 1 319 ? 8.459 18.427 5.949 1.00 96.69 319 LEU A CA 1
ATOM 2519 C C . LEU A 1 319 ? 9.394 18.469 4.733 1.00 96.69 319 LEU A C 1
ATOM 2521 O O . LEU A 1 319 ? 10.463 17.871 4.789 1.00 96.69 319 LEU A O 1
ATOM 2525 N N . GLY A 1 320 ? 9.041 19.197 3.670 1.00 97.06 320 GLY A N 1
ATOM 2526 C CA . GLY A 1 320 ? 9.826 19.278 2.434 1.00 97.06 320 GLY A CA 1
ATOM 2527 C C . GLY A 1 320 ? 11.304 19.601 2.642 1.00 97.06 320 GLY A C 1
ATOM 2528 O O . GLY A 1 320 ? 12.165 18.897 2.125 1.00 97.06 320 GLY A O 1
ATOM 2529 N N . THR A 1 321 ? 11.618 20.587 3.488 1.00 97.62 321 THR A N 1
ATOM 2530 C CA . THR A 1 321 ? 13.008 20.939 3.824 1.00 97.62 321 THR A CA 1
ATOM 2531 C C . THR A 1 321 ? 13.739 19.814 4.555 1.00 97.62 321 THR A C 1
ATOM 2533 O O . THR A 1 321 ? 14.906 19.560 4.277 1.00 97.62 321 THR A O 1
ATOM 2536 N N . ALA A 1 322 ? 13.065 19.110 5.470 1.00 97.94 322 ALA A N 1
ATOM 2537 C CA . ALA A 1 322 ? 13.658 17.968 6.163 1.00 97.94 322 ALA A CA 1
ATOM 2538 C C . ALA A 1 322 ? 13.865 16.777 5.212 1.00 97.94 322 ALA A C 1
ATOM 2540 O O . ALA A 1 322 ? 14.860 16.067 5.333 1.00 97.94 322 ALA A O 1
ATOM 2541 N N . TYR A 1 323 ? 12.955 16.582 4.250 1.00 97.88 323 TYR A N 1
ATOM 2542 C CA . TYR A 1 323 ? 13.089 15.573 3.202 1.00 97.88 323 TYR A CA 1
ATOM 2543 C C . TYR A 1 323 ? 14.275 15.878 2.282 1.00 97.88 323 TYR A C 1
ATOM 2545 O O . TYR A 1 323 ? 15.083 14.988 2.037 1.00 97.88 323 TYR A O 1
ATOM 2553 N N . ALA A 1 324 ? 14.405 17.128 1.825 1.00 97.75 324 ALA A N 1
ATOM 2554 C CA . ALA A 1 324 ? 15.534 17.591 1.018 1.00 97.75 324 ALA A CA 1
ATOM 2555 C C . ALA A 1 324 ? 16.859 17.410 1.772 1.00 97.75 324 ALA A C 1
ATOM 2557 O O . ALA A 1 324 ? 17.774 16.766 1.274 1.00 97.75 324 ALA A O 1
ATOM 2558 N N . TRP A 1 325 ? 16.915 17.849 3.036 1.00 98.00 325 TRP A N 1
ATOM 2559 C CA . TRP A 1 325 ? 18.092 17.640 3.876 1.00 98.00 325 TRP A CA 1
ATOM 2560 C C . TRP A 1 325 ? 18.456 16.156 3.991 1.00 98.00 325 TRP A C 1
ATOM 2562 O O . TRP A 1 325 ? 19.622 15.801 3.837 1.00 98.00 325 TRP A O 1
ATOM 2572 N N . ALA A 1 326 ? 17.477 15.278 4.230 1.00 97.62 326 ALA A N 1
ATOM 2573 C CA . ALA A 1 326 ? 17.733 13.846 4.309 1.00 97.62 326 ALA A CA 1
ATOM 2574 C C . ALA A 1 326 ? 18.236 13.283 2.972 1.00 97.62 326 ALA A C 1
ATOM 2576 O O . ALA A 1 326 ? 19.155 12.473 2.969 1.00 97.62 326 ALA A O 1
ATOM 2577 N N . PHE A 1 327 ? 17.679 13.736 1.850 1.00 96.19 327 PHE A N 1
ATOM 2578 C CA . PHE A 1 327 ? 18.108 13.349 0.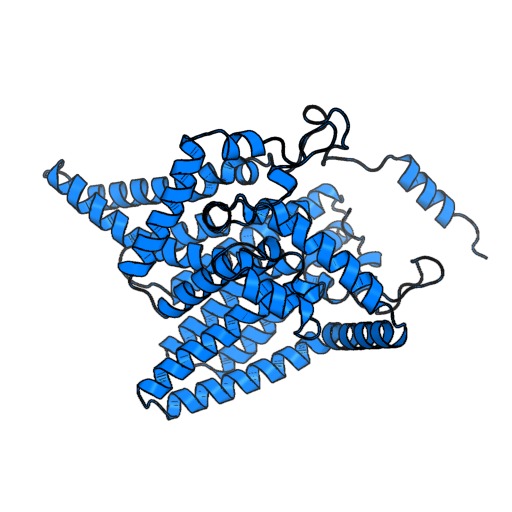506 1.00 96.19 327 PHE A CA 1
ATOM 2579 C C . PHE A 1 327 ? 19.570 13.689 0.227 1.00 96.19 327 PHE A C 1
ATOM 2581 O O . PHE A 1 327 ? 20.297 12.835 -0.281 1.00 96.19 327 PHE A O 1
ATOM 2588 N N . ASP A 1 328 ? 20.004 14.875 0.642 1.00 95.19 328 ASP A N 1
ATOM 2589 C CA . ASP A 1 328 ? 21.362 15.352 0.391 1.00 95.19 328 ASP A CA 1
ATOM 2590 C C . ASP A 1 328 ? 22.387 14.806 1.398 1.00 95.19 328 ASP A C 1
ATOM 2592 O O . ASP A 1 328 ? 23.558 14.642 1.059 1.00 95.19 328 ASP A O 1
ATOM 2596 N N . ASN A 1 329 ? 21.969 14.520 2.640 1.00 96.19 329 ASN A N 1
ATOM 2597 C CA . ASN A 1 329 ? 22.896 14.276 3.755 1.00 96.19 329 ASN A CA 1
ATOM 2598 C C . ASN A 1 329 ? 22.831 12.862 4.351 1.00 96.19 329 ASN A C 1
ATOM 2600 O O . ASN A 1 329 ? 23.793 12.433 4.990 1.00 96.19 329 ASN A O 1
ATOM 2604 N N . VAL A 1 330 ? 21.725 12.127 4.198 1.00 96.06 330 VAL A N 1
ATOM 2605 C CA . VAL A 1 330 ? 21.602 10.769 4.752 1.00 96.06 330 VAL A CA 1
ATOM 2606 C C . VAL A 1 330 ? 22.086 9.759 3.709 1.00 96.06 330 VAL A C 1
ATOM 2608 O O . VAL A 1 330 ? 21.511 9.685 2.619 1.00 96.06 330 VAL A O 1
ATOM 2611 N N . PRO A 1 331 ? 23.104 8.933 4.024 1.00 90.94 331 PRO A N 1
ATOM 2612 C CA . PRO A 1 331 ? 23.624 7.944 3.088 1.00 90.94 331 PRO A CA 1
ATOM 2613 C C . PRO A 1 331 ? 22.517 7.072 2.495 1.00 90.94 331 PRO A C 1
ATOM 2615 O O . PRO A 1 331 ? 21.668 6.548 3.219 1.00 90.94 331 PRO A O 1
ATOM 2618 N N . PHE A 1 332 ? 22.546 6.919 1.171 1.00 90.69 332 PHE A N 1
ATOM 2619 C CA . PHE A 1 332 ? 21.576 6.161 0.372 1.00 90.69 332 PHE A CA 1
ATOM 2620 C C . PHE A 1 332 ? 20.135 6.682 0.381 1.00 90.69 332 PHE A C 1
ATOM 2622 O O . PHE A 1 332 ? 19.310 6.117 -0.330 1.00 90.69 332 PHE A O 1
ATOM 2629 N N . PHE A 1 333 ? 19.788 7.755 1.102 1.00 95.50 333 PHE A N 1
ATOM 2630 C CA . PHE A 1 333 ? 18.409 8.260 1.105 1.00 95.50 333 PHE A CA 1
ATOM 2631 C C . PHE A 1 333 ? 17.974 8.784 -0.269 1.00 95.50 333 PHE A C 1
ATOM 2633 O O . PHE A 1 333 ? 16.784 8.765 -0.584 1.00 95.50 333 PHE A O 1
ATOM 2640 N N . TRP A 1 334 ? 18.927 9.136 -1.137 1.00 93.88 334 TRP A N 1
ATOM 2641 C CA . TRP A 1 334 ? 18.674 9.524 -2.525 1.00 93.88 334 TRP A CA 1
ATOM 2642 C C . TRP A 1 334 ? 17.913 8.465 -3.346 1.00 93.88 334 TRP A C 1
ATOM 2644 O O . TRP A 1 334 ? 17.207 8.802 -4.300 1.00 93.88 334 TRP A O 1
ATOM 2654 N N . ILE A 1 335 ? 17.939 7.182 -2.948 1.00 93.81 335 ILE A N 1
ATOM 2655 C CA . ILE A 1 335 ? 17.111 6.141 -3.586 1.00 93.81 335 ILE A CA 1
ATOM 2656 C C . ILE A 1 335 ? 15.611 6.410 -3.400 1.00 93.81 335 ILE A C 1
ATOM 2658 O O . ILE A 1 335 ? 14.787 5.881 -4.145 1.00 93.81 335 ILE A O 1
ATOM 2662 N N . MET A 1 336 ? 15.221 7.251 -2.437 1.00 96.38 336 MET A N 1
ATOM 2663 C CA . MET A 1 336 ? 13.843 7.671 -2.171 1.00 96.38 336 MET A CA 1
ATOM 2664 C C . MET A 1 336 ? 13.379 8.819 -3.088 1.00 96.38 336 MET A C 1
ATOM 2666 O O . MET A 1 336 ? 12.498 9.591 -2.733 1.00 96.38 336 MET A O 1
ATOM 2670 N N . ARG A 1 337 ? 13.875 8.894 -4.326 1.00 95.75 337 ARG A N 1
ATOM 2671 C CA . ARG A 1 337 ? 13.491 9.897 -5.346 1.00 95.75 337 ARG A CA 1
ATOM 2672 C C . ARG A 1 337 ? 12.037 9.871 -5.853 1.00 95.75 337 ARG A C 1
ATOM 2674 O O . ARG A 1 337 ? 11.688 10.548 -6.808 1.00 95.75 337 ARG A O 1
ATOM 2681 N N . SER A 1 338 ? 11.179 9.022 -5.294 1.00 96.25 338 SER A N 1
ATOM 2682 C CA . SER A 1 338 ? 9.782 8.860 -5.739 1.00 96.25 338 SER A CA 1
ATOM 2683 C C . SER A 1 338 ? 8.860 8.686 -4.530 1.00 96.25 338 SER A C 1
ATOM 2685 O O . SER A 1 338 ? 8.263 7.617 -4.360 1.00 96.25 338 SER A O 1
ATOM 2687 N N . PRO A 1 339 ? 8.798 9.701 -3.649 1.00 97.00 339 PRO A N 1
ATOM 2688 C CA . PRO A 1 339 ? 8.202 9.597 -2.320 1.00 97.00 339 PRO A CA 1
ATOM 2689 C C . PRO A 1 339 ? 6.756 9.121 -2.367 1.00 97.00 339 PRO A C 1
ATOM 2691 O O . PRO A 1 339 ? 6.401 8.164 -1.680 1.00 97.00 339 PRO A O 1
ATOM 2694 N N . TRP A 1 340 ? 5.933 9.736 -3.219 1.00 97.38 340 TRP A N 1
ATOM 2695 C CA . TRP A 1 340 ? 4.515 9.407 -3.293 1.00 97.38 340 TRP A CA 1
ATOM 2696 C C . TRP A 1 340 ? 4.274 7.946 -3.663 1.00 97.38 340 TRP A C 1
ATOM 2698 O O . TRP A 1 340 ? 3.507 7.269 -2.984 1.00 97.38 340 TRP A O 1
ATOM 2708 N N . PHE A 1 341 ? 4.963 7.416 -4.674 1.00 96.31 341 PHE A N 1
ATOM 2709 C CA . PHE A 1 341 ? 4.775 6.022 -5.076 1.00 96.31 341 PHE A CA 1
ATOM 2710 C C . PHE A 1 341 ? 5.087 5.036 -3.947 1.00 96.31 341 PHE A C 1
ATOM 2712 O O . PHE A 1 341 ? 4.385 4.039 -3.817 1.00 96.31 341 PHE A O 1
ATOM 2719 N N . LYS A 1 342 ? 6.093 5.334 -3.119 1.00 96.75 342 LYS A N 1
ATOM 2720 C CA . LYS A 1 342 ? 6.583 4.432 -2.072 1.00 96.75 342 LYS A CA 1
ATOM 2721 C C . LYS A 1 342 ? 5.786 4.595 -0.782 1.00 96.75 342 LYS A C 1
ATOM 2723 O O . LYS A 1 342 ? 5.156 3.652 -0.313 1.00 96.75 342 LYS A O 1
ATOM 2728 N N . PHE A 1 343 ? 5.762 5.800 -0.216 1.00 98.12 343 PHE A N 1
ATOM 2729 C CA . PHE A 1 343 ? 5.172 6.057 1.102 1.00 98.12 343 PHE A CA 1
ATOM 2730 C C . PHE A 1 343 ? 3.641 6.031 1.105 1.00 98.12 343 PHE A C 1
ATOM 2732 O O . PHE A 1 343 ? 3.046 5.748 2.148 1.00 98.12 343 PHE A O 1
ATOM 2739 N N . THR A 1 344 ? 2.986 6.224 -0.046 1.00 98.19 344 THR A N 1
ATOM 2740 C CA . THR A 1 344 ? 1.522 6.097 -0.144 1.00 98.19 344 THR A CA 1
ATOM 2741 C C . THR A 1 344 ? 1.039 4.685 0.180 1.00 98.19 344 THR A C 1
ATOM 2743 O O . THR A 1 344 ? -0.081 4.535 0.658 1.00 98.19 344 THR A O 1
ATOM 2746 N N . PHE A 1 345 ? 1.885 3.657 0.076 1.00 98.50 345 PHE A N 1
ATOM 2747 C CA . PHE A 1 345 ? 1.582 2.325 0.609 1.00 98.50 345 PHE A CA 1
ATOM 2748 C C . PHE A 1 345 ? 1.158 2.358 2.094 1.00 98.50 345 PHE A C 1
ATOM 2750 O O . PHE A 1 345 ? 0.176 1.722 2.493 1.00 98.50 345 PHE A O 1
ATOM 2757 N N . LEU A 1 346 ? 1.849 3.159 2.914 1.00 98.69 346 LEU A N 1
ATOM 2758 C CA . LEU A 1 346 ? 1.545 3.325 4.340 1.00 98.69 346 LEU A CA 1
ATOM 2759 C C . LEU A 1 346 ? 0.212 4.064 4.529 1.00 98.69 346 LEU A C 1
ATOM 2761 O O . LEU A 1 346 ? -0.606 3.662 5.364 1.00 98.69 346 LEU A O 1
ATOM 2765 N N . THR A 1 347 ? -0.036 5.085 3.699 1.00 98.69 347 THR A N 1
ATOM 2766 C CA . THR A 1 347 ? -1.317 5.804 3.623 1.00 98.69 347 THR A CA 1
ATOM 2767 C C . THR A 1 347 ? -2.462 4.851 3.302 1.00 98.69 347 THR A C 1
ATOM 2769 O O . THR A 1 347 ? -3.469 4.875 4.002 1.00 98.69 347 THR A O 1
ATOM 2772 N N . VAL A 1 348 ? -2.313 3.975 2.302 1.00 98.69 348 VAL A N 1
ATOM 2773 C CA . VAL A 1 348 ? -3.356 3.031 1.863 1.00 98.69 348 VAL A CA 1
ATOM 2774 C C . VAL A 1 348 ? -3.746 2.069 2.984 1.00 98.69 348 VAL A C 1
ATOM 2776 O O . VAL A 1 348 ? -4.939 1.895 3.249 1.00 98.69 348 VAL A O 1
ATOM 2779 N N . ILE A 1 349 ? -2.778 1.476 3.694 1.00 98.81 349 ILE A N 1
ATOM 2780 C CA . ILE A 1 349 ? -3.073 0.597 4.840 1.00 98.81 349 ILE A CA 1
ATOM 2781 C C . ILE A 1 349 ? -3.781 1.384 5.955 1.00 98.81 349 ILE A C 1
ATOM 2783 O O . ILE A 1 349 ? -4.802 0.926 6.478 1.00 98.81 349 ILE A O 1
ATOM 2787 N N . GLY A 1 350 ? -3.270 2.572 6.300 1.00 98.75 350 GLY A N 1
ATOM 2788 C CA . GLY A 1 350 ? -3.858 3.439 7.323 1.00 98.75 350 GLY A CA 1
ATOM 2789 C C . GLY A 1 350 ? -5.296 3.850 6.991 1.00 98.75 350 GLY A C 1
ATOM 2790 O O . GLY A 1 350 ? -6.197 3.642 7.806 1.00 98.75 350 GLY A O 1
ATOM 2791 N N . TYR A 1 351 ? -5.536 4.362 5.780 1.00 98.69 351 TYR A N 1
ATOM 2792 C CA . TYR A 1 351 ? -6.868 4.726 5.282 1.00 98.69 351 TYR A CA 1
ATOM 2793 C C . TYR A 1 351 ? -7.825 3.546 5.345 1.00 98.69 351 TYR A C 1
ATOM 2795 O O . TYR A 1 351 ? -8.906 3.681 5.909 1.00 98.69 351 TYR A O 1
ATOM 2803 N N . SER A 1 352 ? -7.428 2.385 4.825 1.00 98.81 352 SER A N 1
ATOM 2804 C CA . SER A 1 352 ? -8.307 1.213 4.742 1.00 98.81 352 SER A CA 1
ATOM 2805 C C . SER A 1 352 ? -8.812 0.785 6.114 1.00 98.81 352 SER A C 1
ATOM 2807 O O . SER A 1 352 ? -10.014 0.604 6.315 1.00 98.81 352 SER A O 1
ATOM 2809 N N . VAL A 1 353 ? -7.910 0.680 7.094 1.00 98.88 353 VAL A N 1
ATOM 2810 C CA . VAL A 1 353 ? -8.292 0.289 8.454 1.00 98.88 353 VAL A CA 1
ATOM 2811 C C . VAL A 1 353 ? -9.179 1.349 9.102 1.00 98.88 353 VAL A C 1
ATOM 2813 O O . VAL A 1 353 ? -10.199 1.010 9.703 1.00 98.88 353 VAL A O 1
ATOM 2816 N N . LEU A 1 354 ? -8.833 2.630 8.968 1.00 98.88 354 LEU A N 1
ATOM 2817 C CA . LEU A 1 354 ? -9.588 3.724 9.581 1.00 98.88 354 LEU A CA 1
ATOM 2818 C C . LEU A 1 354 ? -10.974 3.910 8.940 1.00 98.88 354 LEU A C 1
ATOM 2820 O O . LEU A 1 354 ? -11.947 4.092 9.671 1.00 98.88 354 LEU A O 1
ATOM 2824 N N . LEU A 1 355 ? -11.107 3.749 7.621 1.00 98.69 355 LEU A N 1
ATOM 2825 C CA . LEU A 1 355 ? -12.399 3.658 6.927 1.00 98.69 355 LEU A CA 1
ATOM 2826 C C . LEU A 1 355 ? -13.218 2.467 7.434 1.00 98.69 355 LEU A C 1
ATOM 2828 O O . LEU A 1 355 ? -14.394 2.607 7.764 1.00 98.69 355 LEU A O 1
ATOM 2832 N N . GLY A 1 356 ? -12.586 1.305 7.601 1.00 98.69 356 GLY A N 1
ATOM 2833 C CA . GLY A 1 356 ? -13.239 0.152 8.213 1.00 98.69 356 GLY A CA 1
ATOM 2834 C C . GLY A 1 356 ? -13.771 0.443 9.621 1.00 98.69 356 GLY A C 1
ATOM 2835 O O . GLY A 1 356 ? -14.878 0.032 9.971 1.00 98.69 356 GLY A O 1
ATOM 2836 N N . LEU A 1 357 ? -13.028 1.203 10.431 1.00 98.81 357 LEU A N 1
ATOM 2837 C CA . LEU A 1 357 ? -13.457 1.615 11.772 1.00 98.81 357 LEU A CA 1
ATOM 2838 C C . LEU A 1 357 ? -14.556 2.690 11.777 1.00 98.81 357 LEU A C 1
ATOM 2840 O O . LEU A 1 357 ? -15.254 2.820 12.788 1.00 98.81 357 LEU A O 1
ATOM 2844 N N . SER A 1 358 ? -14.742 3.436 10.685 1.00 98.75 358 SER A N 1
ATOM 2845 C CA . SER A 1 358 ? -15.815 4.427 10.559 1.00 98.75 358 SER A CA 1
ATOM 2846 C C . SER A 1 358 ? -17.161 3.799 10.176 1.00 98.75 358 SER A C 1
ATOM 2848 O O . SER A 1 358 ? -18.214 4.305 10.574 1.00 98.75 358 SER A O 1
ATOM 2850 N N . ALA A 1 359 ? -17.159 2.632 9.524 1.00 98.56 359 ALA A N 1
ATOM 2851 C CA . ALA A 1 359 ? -18.384 1.983 9.055 1.00 98.56 359 ALA A CA 1
ATOM 2852 C C . ALA A 1 359 ? -19.411 1.660 10.167 1.00 98.56 359 ALA A C 1
ATOM 2854 O O . ALA A 1 359 ? -20.588 2.002 10.017 1.00 98.56 359 ALA A O 1
ATOM 2855 N N . PRO A 1 360 ? -19.032 1.096 11.335 1.00 98.44 360 PRO A N 1
ATOM 2856 C CA . PRO A 1 360 ? -19.975 0.887 12.439 1.00 98.44 360 PRO A CA 1
ATOM 2857 C C . PRO A 1 360 ? -20.491 2.189 13.070 1.00 98.44 360 PRO A C 1
ATOM 2859 O O . PRO A 1 360 ? -21.489 2.168 13.794 1.00 98.44 360 PRO A O 1
ATOM 2862 N N . ILE A 1 361 ? -19.806 3.318 12.869 1.00 98.50 361 ILE A N 1
ATOM 2863 C CA . ILE A 1 361 ? -20.270 4.632 13.330 1.00 98.50 361 ILE A CA 1
ATOM 2864 C C . ILE A 1 361 ? -21.361 5.134 12.392 1.00 98.50 361 ILE A C 1
ATOM 2866 O O . ILE A 1 361 ? -22.458 5.423 12.867 1.00 98.50 361 ILE A O 1
ATOM 2870 N N . LEU A 1 362 ? -21.099 5.144 11.082 1.00 98.12 362 LEU A N 1
ATOM 2871 C CA . LEU A 1 362 ? -22.085 5.527 10.069 1.00 98.12 362 LEU A CA 1
ATOM 2872 C C . LEU A 1 362 ? -23.358 4.687 10.165 1.00 98.12 362 LEU A C 1
ATOM 2874 O O . LEU A 1 362 ? -24.452 5.240 10.216 1.00 98.12 362 LEU A O 1
ATOM 2878 N N . CYS A 1 363 ? -23.220 3.366 10.305 1.00 97.94 363 CYS A N 1
ATOM 2879 C CA . CYS A 1 363 ? -24.364 2.469 10.443 1.00 97.94 363 CYS A CA 1
ATOM 2880 C C . CYS A 1 363 ? -25.261 2.849 11.636 1.00 97.94 363 CYS A C 1
ATOM 2882 O O . CYS A 1 363 ? -26.482 2.877 11.504 1.00 97.94 363 CYS A O 1
ATOM 2884 N N . ARG A 1 364 ? -24.671 3.231 12.780 1.00 97.69 364 ARG A N 1
ATOM 2885 C CA . ARG A 1 364 ? -25.423 3.691 13.962 1.00 97.69 364 ARG A CA 1
ATOM 2886 C C . ARG A 1 364 ? -26.073 5.058 13.759 1.00 97.69 364 ARG A C 1
ATOM 2888 O O . ARG A 1 364 ? -27.183 5.274 14.240 1.00 97.69 364 ARG A O 1
ATOM 2895 N N . VAL A 1 365 ? -25.398 5.977 13.066 1.00 97.81 365 VAL A N 1
ATOM 2896 C CA . VAL A 1 365 ? -25.959 7.292 12.718 1.00 97.81 365 VAL A CA 1
ATOM 2897 C C . VAL A 1 365 ? -27.176 7.116 11.813 1.00 97.81 365 VAL A C 1
ATOM 2899 O O . VAL A 1 365 ? -28.247 7.636 12.125 1.00 97.81 365 VAL A O 1
ATOM 2902 N N . PHE A 1 366 ? -27.047 6.313 10.754 1.00 97.69 366 PHE A N 1
ATOM 2903 C CA . PHE A 1 366 ? -28.154 6.001 9.856 1.00 97.69 366 PHE A CA 1
ATOM 2904 C C . PHE A 1 366 ? -29.270 5.239 10.560 1.00 97.69 366 PHE A C 1
ATOM 2906 O O . PHE A 1 366 ? -30.435 5.525 10.318 1.00 97.69 366 PHE A O 1
ATOM 2913 N N . GLU A 1 367 ? -28.955 4.318 11.472 1.00 96.56 367 GLU A N 1
ATOM 2914 C CA . GLU A 1 367 ? -29.972 3.617 12.258 1.00 96.56 367 GLU A CA 1
ATOM 2915 C C . GLU A 1 367 ? -30.776 4.572 13.135 1.00 96.56 367 GLU A C 1
ATOM 2917 O O . GLU A 1 367 ? -32.004 4.494 13.153 1.00 96.56 367 GLU A O 1
ATOM 2922 N N . LYS A 1 368 ? -30.115 5.515 13.813 1.00 96.62 368 LYS A N 1
ATOM 2923 C CA . LYS A 1 368 ? -30.805 6.525 14.620 1.00 96.62 368 LYS A CA 1
ATOM 2924 C C . LYS A 1 368 ? -31.699 7.421 13.754 1.00 96.62 368 LYS A C 1
ATOM 2926 O O . LYS A 1 368 ? -32.852 7.636 14.118 1.00 96.62 368 LYS A O 1
ATOM 2931 N N . ALA A 1 369 ? -31.189 7.895 12.616 1.00 96.44 369 ALA A N 1
ATOM 2932 C CA . ALA A 1 369 ? -31.938 8.743 11.688 1.00 96.44 369 ALA A CA 1
ATOM 2933 C C . ALA A 1 369 ? -33.129 8.004 11.049 1.00 96.44 369 ALA A C 1
ATOM 2935 O O . ALA A 1 369 ? -34.235 8.536 10.963 1.00 96.44 369 ALA A O 1
ATOM 2936 N N . LEU A 1 370 ? -32.941 6.744 10.651 1.00 95.50 370 LEU A N 1
ATOM 2937 C CA . LEU A 1 370 ? -34.001 5.959 10.028 1.00 95.50 370 LEU A CA 1
ATOM 2938 C C . LEU A 1 370 ? -35.095 5.598 11.038 1.00 95.50 370 LEU A C 1
ATOM 2940 O O . LEU A 1 370 ? -36.272 5.697 10.710 1.00 95.50 370 LEU A O 1
ATOM 2944 N N . ARG A 1 371 ? -34.736 5.263 12.287 1.00 94.69 371 ARG A N 1
ATOM 2945 C CA . ARG A 1 371 ? -35.719 5.026 13.362 1.00 94.69 371 ARG A CA 1
ATOM 2946 C C . ARG A 1 371 ? -36.501 6.282 13.741 1.00 94.69 371 ARG A C 1
ATOM 2948 O O . ARG A 1 371 ? -37.659 6.157 14.128 1.00 94.69 371 ARG A O 1
ATOM 2955 N N . SER A 1 372 ? -35.905 7.476 13.649 1.00 94.69 372 SER A N 1
ATOM 2956 C CA . SER A 1 372 ? -36.639 8.711 13.957 1.00 94.69 372 SER A CA 1
ATOM 2957 C C . SER A 1 372 ? -37.735 9.011 12.936 1.00 94.69 372 SER A C 1
ATOM 2959 O O . SER A 1 372 ? -38.771 9.551 13.324 1.00 94.69 372 SER A O 1
ATOM 2961 N N . VAL A 1 373 ? -37.525 8.621 11.674 1.00 93.81 373 VAL A N 1
ATOM 2962 C CA . VAL A 1 373 ? -38.482 8.812 10.571 1.00 93.81 373 VAL A CA 1
ATOM 2963 C C . VAL A 1 373 ? -39.472 7.645 10.474 1.00 93.81 373 VAL A C 1
ATOM 2965 O O . VAL A 1 373 ? -40.675 7.857 10.386 1.00 93.81 373 VAL A O 1
ATOM 2968 N N . LEU A 1 374 ? -38.989 6.403 10.541 1.00 92.75 374 LEU A N 1
ATOM 2969 C CA . LEU A 1 374 ? -39.767 5.186 10.288 1.00 92.75 374 LEU A CA 1
ATOM 2970 C C . LEU A 1 374 ? -40.001 4.388 11.578 1.00 92.75 374 LEU A C 1
ATOM 2972 O O . LEU A 1 374 ? -39.553 3.249 11.720 1.00 92.75 374 LEU A O 1
ATOM 2976 N N . ARG A 1 375 ? -40.722 4.991 12.532 1.00 89.81 375 ARG A N 1
ATOM 2977 C CA . ARG A 1 375 ? -40.935 4.436 13.887 1.00 89.81 375 ARG A CA 1
ATOM 2978 C C . ARG A 1 375 ? -41.635 3.070 13.913 1.00 89.81 375 ARG A C 1
ATOM 2980 O O . ARG A 1 375 ? -41.440 2.319 14.862 1.00 89.81 375 ARG A O 1
ATOM 2987 N N . ALA A 1 376 ? -42.430 2.753 12.891 1.00 91.69 376 ALA A N 1
ATOM 2988 C CA . ALA A 1 376 ? -43.206 1.514 12.806 1.00 91.69 376 ALA A CA 1
ATOM 2989 C C . ALA A 1 376 ? -42.434 0.325 12.200 1.00 91.69 376 ALA A C 1
ATOM 2991 O O . ALA A 1 376 ? -42.943 -0.795 12.198 1.00 91.69 376 ALA A O 1
ATOM 2992 N N . LEU A 1 377 ? -41.223 0.535 11.662 1.00 91.81 377 LEU A N 1
ATOM 2993 C CA . LEU A 1 377 ? -40.484 -0.552 11.021 1.00 91.81 377 LEU A CA 1
ATOM 2994 C C . LEU A 1 377 ? -39.830 -1.498 12.043 1.00 91.81 377 LEU A C 1
ATOM 2996 O O . LEU A 1 377 ? -39.236 -1.039 13.023 1.00 91.81 377 LEU A O 1
ATOM 3000 N N . PRO A 1 378 ? -39.828 -2.820 11.780 1.00 94.25 378 PRO A N 1
ATOM 3001 C CA . PRO A 1 378 ? -39.089 -3.778 12.593 1.00 94.25 378 PRO A CA 1
ATOM 3002 C C . PRO A 1 378 ? -37.590 -3.455 12.650 1.00 94.25 378 PRO A C 1
ATOM 3004 O O . PRO A 1 378 ? -36.969 -3.114 11.638 1.00 94.25 378 PRO A O 1
ATOM 3007 N N . SER A 1 379 ? -36.969 -3.663 13.815 1.00 92.50 379 SER A N 1
ATOM 3008 C CA . SER A 1 379 ? -35.536 -3.402 14.050 1.00 92.50 379 SER A CA 1
ATOM 3009 C C . SER A 1 379 ? -34.615 -4.109 13.047 1.00 92.50 379 SER A C 1
ATOM 3011 O O . SER A 1 379 ? -33.613 -3.543 12.609 1.00 92.50 379 SER A O 1
ATOM 3013 N N . ARG A 1 380 ? -34.978 -5.327 12.626 1.00 93.94 380 ARG A N 1
ATOM 3014 C CA . ARG A 1 380 ? -34.237 -6.110 11.627 1.00 93.94 380 ARG A CA 1
ATOM 3015 C C . ARG A 1 380 ? -34.238 -5.447 10.248 1.00 93.94 380 ARG A C 1
ATOM 3017 O O . ARG A 1 380 ? -33.213 -5.469 9.570 1.00 93.94 380 ARG A O 1
ATOM 3024 N N . THR A 1 381 ? -35.362 -4.862 9.840 1.00 94.69 381 THR A N 1
ATOM 3025 C CA . THR A 1 381 ? -35.492 -4.156 8.557 1.00 94.69 381 THR A CA 1
ATOM 3026 C C . THR A 1 381 ? -34.642 -2.894 8.563 1.00 94.69 381 THR A C 1
ATOM 3028 O O . THR A 1 381 ? -33.861 -2.685 7.639 1.00 94.69 381 THR A O 1
ATOM 3031 N N . VAL A 1 382 ? -34.709 -2.114 9.648 1.00 94.38 382 VAL A N 1
ATOM 3032 C CA . VAL A 1 382 ? -33.874 -0.919 9.826 1.00 94.38 382 VAL A CA 1
ATOM 3033 C C . VAL A 1 382 ? -32.389 -1.281 9.778 1.00 94.38 382 VAL A C 1
ATOM 3035 O O . VAL A 1 382 ? -31.647 -0.667 9.023 1.00 94.38 382 VAL A O 1
ATOM 3038 N N . SER A 1 383 ? -31.956 -2.310 10.512 1.00 93.62 383 SER A N 1
ATOM 3039 C CA . SER A 1 383 ? -30.550 -2.738 10.533 1.00 93.62 383 SER A CA 1
ATOM 3040 C C . SER A 1 383 ? -30.037 -3.196 9.159 1.00 93.62 383 SER A C 1
ATOM 3042 O O . SER A 1 383 ? -28.909 -2.884 8.781 1.00 93.62 383 SER A O 1
ATOM 3044 N N . ARG A 1 384 ? -30.863 -3.900 8.373 1.00 95.19 384 ARG A N 1
ATOM 3045 C CA . ARG A 1 384 ? -30.513 -4.292 6.996 1.00 95.19 384 ARG A CA 1
ATOM 3046 C C . ARG A 1 384 ? -30.420 -3.089 6.061 1.00 95.19 384 ARG A C 1
ATOM 3048 O O . ARG A 1 384 ? -29.485 -3.012 5.264 1.00 95.19 384 ARG A O 1
ATOM 3055 N N . ALA A 1 385 ? -31.366 -2.158 6.163 1.00 96.00 385 ALA A N 1
ATOM 3056 C CA . ALA A 1 385 ? -31.355 -0.936 5.369 1.00 96.00 385 ALA A CA 1
ATOM 3057 C C . ALA A 1 385 ? -30.113 -0.092 5.685 1.00 96.00 385 ALA A C 1
ATOM 3059 O O . ALA A 1 385 ? -29.407 0.329 4.774 1.00 96.00 385 ALA A O 1
ATOM 3060 N N . THR A 1 386 ? -29.777 0.085 6.965 1.00 96.62 386 THR A N 1
ATOM 3061 C CA . THR A 1 386 ? -28.626 0.902 7.377 1.00 96.62 386 THR A CA 1
ATOM 3062 C C . THR A 1 386 ? -27.304 0.250 7.004 1.00 96.62 386 THR A C 1
ATOM 3064 O O . THR A 1 386 ? -26.398 0.948 6.547 1.00 96.62 386 THR A O 1
ATOM 3067 N N . PHE A 1 387 ? -27.198 -1.078 7.115 1.00 96.94 387 PHE A N 1
ATOM 3068 C CA . PHE A 1 387 ? -26.069 -1.835 6.574 1.00 96.94 387 PHE A CA 1
ATOM 3069 C C . PHE A 1 387 ? -25.895 -1.573 5.073 1.00 96.94 387 PHE A C 1
ATOM 3071 O O . PHE A 1 387 ? -24.798 -1.229 4.644 1.00 96.94 387 PHE A O 1
ATOM 3078 N N . SER A 1 388 ? -26.975 -1.685 4.294 1.00 97.50 388 SER A N 1
ATOM 3079 C CA . SER A 1 388 ? -26.946 -1.528 2.833 1.00 97.50 388 SER A CA 1
ATOM 3080 C C . SER A 1 388 ? -26.575 -0.105 2.418 1.00 97.50 388 SER A C 1
ATOM 3082 O O . SER A 1 388 ? -25.700 0.075 1.578 1.00 97.50 388 SER A O 1
ATOM 3084 N N . VAL A 1 389 ? -27.165 0.910 3.058 1.00 97.75 389 VAL A N 1
ATOM 3085 C CA . VAL A 1 389 ? -26.831 2.323 2.814 1.00 97.75 389 VAL A CA 1
ATOM 3086 C C . VAL A 1 389 ? -25.377 2.609 3.184 1.00 97.75 389 VAL A C 1
ATOM 3088 O O . VAL A 1 389 ? -24.669 3.274 2.436 1.00 97.75 389 VAL A O 1
ATOM 3091 N N . THR A 1 390 ? -24.892 2.069 4.305 1.00 97.81 390 THR A N 1
ATOM 3092 C CA . THR A 1 390 ? -23.493 2.258 4.711 1.00 97.81 390 THR A CA 1
ATOM 3093 C C . THR A 1 390 ? -22.548 1.586 3.719 1.00 97.81 390 THR A C 1
ATOM 3095 O O . THR A 1 390 ? -21.556 2.186 3.324 1.00 97.81 390 THR A O 1
ATOM 3098 N N . LEU A 1 391 ? -22.861 0.368 3.273 1.00 98.06 391 LEU A N 1
ATOM 3099 C CA . LEU A 1 391 ? -22.085 -0.318 2.244 1.00 98.06 391 LEU A CA 1
ATOM 3100 C C . LEU A 1 391 ? -22.079 0.474 0.930 1.00 98.06 391 LEU A C 1
ATOM 3102 O O . LEU A 1 391 ? -21.019 0.623 0.333 1.00 98.06 391 LEU A O 1
ATOM 3106 N N . ALA A 1 392 ? -23.217 1.041 0.522 1.00 98.25 392 ALA A N 1
ATOM 3107 C CA . ALA A 1 392 ? -23.310 1.900 -0.655 1.00 98.25 392 ALA A CA 1
ATOM 3108 C C . ALA A 1 392 ? -22.415 3.145 -0.536 1.00 98.25 392 ALA A C 1
ATOM 3110 O O . ALA A 1 392 ? -21.726 3.479 -1.495 1.00 98.25 392 ALA A O 1
ATOM 3111 N N . VAL A 1 393 ? -22.329 3.777 0.643 1.00 98.25 393 VAL A N 1
ATOM 3112 C CA . VAL A 1 393 ? -21.354 4.859 0.889 1.00 98.25 393 VAL A CA 1
ATOM 3113 C C . VAL A 1 393 ? -19.927 4.370 0.627 1.00 98.25 393 VAL A C 1
ATOM 3115 O O . VAL A 1 393 ? -19.170 5.048 -0.062 1.00 98.25 393 VAL A O 1
ATOM 3118 N N . PHE A 1 394 ? -19.560 3.175 1.101 1.00 98.12 394 PHE A N 1
ATOM 3119 C CA . PHE A 1 394 ? -18.222 2.628 0.851 1.00 98.12 394 PHE A CA 1
ATOM 3120 C C . PHE A 1 394 ? -17.980 2.201 -0.606 1.00 98.12 394 PHE A C 1
ATOM 3122 O O . PHE A 1 394 ? -16.850 2.288 -1.080 1.00 98.12 394 PHE A O 1
ATOM 3129 N N . MET A 1 395 ? -19.026 1.818 -1.343 1.00 97.94 395 MET A N 1
ATOM 3130 C CA . MET A 1 395 ? -18.953 1.614 -2.796 1.00 97.94 395 MET A CA 1
ATOM 3131 C C . MET A 1 395 ? -18.690 2.934 -3.534 1.00 97.94 395 MET A C 1
ATOM 3133 O O . MET A 1 395 ? -17.880 2.967 -4.459 1.00 97.94 395 MET A O 1
ATOM 3137 N N . VAL A 1 396 ? -19.330 4.026 -3.096 1.00 97.38 396 VAL A N 1
ATOM 3138 C CA . VAL A 1 396 ? -19.142 5.370 -3.665 1.00 97.38 396 VAL A CA 1
ATOM 3139 C C . VAL A 1 396 ? -17.716 5.874 -3.449 1.00 97.38 396 VAL A C 1
ATOM 3141 O O . VAL A 1 396 ? -17.067 6.333 -4.384 1.00 97.38 396 VAL A O 1
ATOM 3144 N N . VAL A 1 397 ? -17.209 5.768 -2.222 1.00 94.44 397 VAL A N 1
ATOM 3145 C CA . VAL A 1 397 ? -15.897 6.324 -1.850 1.00 94.44 397 VAL A CA 1
ATOM 3146 C C . VAL A 1 397 ? -14.708 5.422 -2.223 1.00 94.44 397 VAL A C 1
ATOM 3148 O O . VAL A 1 397 ? -13.576 5.890 -2.211 1.00 94.44 397 VAL A O 1
ATOM 3151 N N . GLY A 1 398 ? -14.938 4.143 -2.538 1.00 95.44 398 GLY A N 1
ATOM 3152 C CA . GLY A 1 398 ? -13.919 3.216 -3.045 1.00 95.44 398 GLY A CA 1
ATOM 3153 C C . GLY A 1 398 ? -14.071 2.989 -4.556 1.00 95.44 398 GLY A C 1
ATOM 3154 O O . GLY A 1 398 ? -13.618 3.831 -5.330 1.00 95.44 398 GLY A O 1
ATOM 3155 N N . PRO A 1 399 ? -14.738 1.903 -4.998 1.00 97.38 399 PRO A N 1
ATOM 3156 C CA . PRO A 1 399 ? -14.867 1.542 -6.414 1.00 97.38 399 PRO A CA 1
ATOM 3157 C C . PRO A 1 399 ? -15.351 2.650 -7.358 1.00 97.38 399 PRO A C 1
ATOM 3159 O O . PRO A 1 399 ? -14.822 2.770 -8.460 1.00 97.38 399 PRO A O 1
ATOM 3162 N N . ILE A 1 400 ? -16.342 3.456 -6.964 1.00 97.62 400 ILE A N 1
ATOM 3163 C CA . ILE A 1 400 ? -16.885 4.511 -7.839 1.00 97.62 400 ILE A CA 1
ATOM 3164 C C . ILE A 1 400 ? -15.929 5.706 -7.910 1.00 97.62 400 ILE A C 1
ATOM 3166 O O . ILE A 1 400 ? -15.704 6.238 -8.992 1.00 97.62 400 ILE A O 1
ATOM 3170 N N . TYR A 1 401 ? -15.322 6.122 -6.795 1.00 97.94 401 TYR A N 1
ATOM 3171 C CA . TYR A 1 401 ? -14.283 7.155 -6.832 1.00 97.94 401 TYR A CA 1
ATOM 3172 C C . TYR A 1 401 ? -13.081 6.702 -7.670 1.00 97.94 401 TYR A C 1
ATOM 3174 O O . TYR A 1 401 ? -12.571 7.466 -8.480 1.00 97.94 401 TYR A O 1
ATOM 3182 N N . ALA A 1 402 ? -12.674 5.439 -7.538 1.00 97.50 402 ALA A N 1
ATOM 3183 C CA . ALA A 1 402 ? -11.620 4.819 -8.333 1.00 97.50 402 ALA A CA 1
ATOM 3184 C C . ALA A 1 402 ? -12.140 4.192 -9.644 1.00 97.50 402 ALA A C 1
ATOM 3186 O O . ALA A 1 402 ? -11.597 3.180 -10.092 1.00 97.50 402 ALA A O 1
ATOM 3187 N N . TYR A 1 403 ? -13.167 4.777 -10.282 1.00 97.38 403 TYR A N 1
ATOM 3188 C CA . TYR A 1 403 ? -13.786 4.206 -11.488 1.00 97.38 403 TYR A CA 1
ATOM 3189 C C . TYR A 1 403 ? -12.806 3.836 -12.617 1.00 97.38 403 TYR A C 1
ATOM 3191 O O . TYR A 1 403 ? -13.059 2.811 -13.250 1.00 97.38 403 TYR A O 1
ATOM 3199 N N . PRO A 1 404 ? -11.684 4.549 -12.877 1.00 96.06 404 PRO A N 1
ATOM 3200 C CA . PRO A 1 404 ? -10.780 4.140 -13.949 1.00 96.06 404 PRO A CA 1
ATOM 3201 C C . PRO A 1 404 ? -10.081 2.815 -13.645 1.00 96.06 404 PRO A C 1
ATOM 3203 O O . PRO A 1 404 ? -9.723 2.067 -14.552 1.00 96.06 404 PRO A O 1
ATOM 3206 N N . HIS A 1 405 ? -9.900 2.503 -12.361 1.00 94.88 405 HIS A N 1
ATOM 3207 C CA . HIS A 1 405 ? -9.394 1.207 -11.940 1.00 94.88 405 HIS A CA 1
ATOM 3208 C C . HIS A 1 405 ? -10.488 0.144 -12.032 1.00 94.88 405 HIS A C 1
ATOM 3210 O O . HIS A 1 405 ? -10.285 -0.907 -12.630 1.00 94.88 405 HIS A O 1
ATOM 3216 N N . THR A 1 406 ? -11.667 0.451 -11.489 1.00 96.06 406 THR A N 1
ATOM 3217 C CA . THR A 1 406 ? -12.812 -0.467 -11.413 1.00 96.06 406 THR A CA 1
ATOM 3218 C C . THR A 1 406 ? -13.329 -0.891 -12.788 1.00 96.06 406 THR A C 1
ATOM 3220 O O . THR A 1 406 ? -13.725 -2.039 -12.962 1.00 96.06 406 THR A O 1
ATOM 3223 N N . LEU A 1 407 ? -13.331 0.025 -13.759 1.00 95.19 407 LEU A N 1
ATOM 3224 C CA . LEU A 1 407 ? -13.829 -0.204 -15.119 1.00 95.19 407 LEU A CA 1
ATOM 3225 C C . LEU A 1 407 ? -12.724 -0.602 -16.109 1.00 95.19 407 LEU A C 1
ATOM 3227 O O . LEU A 1 407 ? -13.004 -0.751 -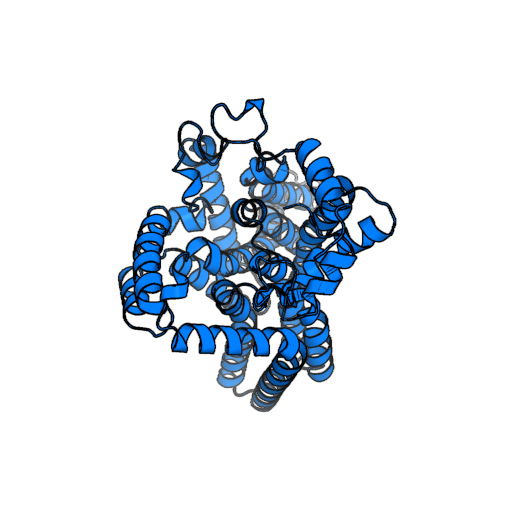17.292 1.00 95.19 407 LEU A O 1
ATOM 3231 N N . GLY A 1 408 ? -11.472 -0.741 -15.660 1.00 90.75 408 GLY A N 1
ATOM 3232 C CA . GLY A 1 408 ? -10.357 -1.116 -16.535 1.00 90.75 408 GLY A CA 1
ATOM 3233 C C . GLY A 1 408 ? -9.852 -0.009 -17.470 1.00 90.75 408 GLY A C 1
ATOM 3234 O O . GLY A 1 408 ? -8.962 -0.269 -18.269 1.00 90.75 408 GLY A O 1
ATOM 3235 N N . LEU A 1 409 ? -10.312 1.238 -17.317 1.00 91.62 409 LEU A N 1
ATOM 3236 C CA . LEU A 1 409 ? -9.878 2.415 -18.105 1.00 91.62 409 LEU A CA 1
ATOM 3237 C C . LEU A 1 409 ? -8.439 2.869 -17.800 1.00 91.62 409 LEU A C 1
ATOM 3239 O O . LEU A 1 409 ? -7.976 3.915 -18.246 1.00 91.62 409 LEU A O 1
ATOM 3243 N N . SER A 1 410 ? -7.743 2.109 -16.961 1.00 89.00 410 SER A N 1
ATOM 3244 C CA . SER A 1 410 ? -6.337 2.310 -16.632 1.00 89.00 410 SER A CA 1
ATOM 3245 C C . SER A 1 410 ? -5.439 2.004 -17.838 1.00 89.00 410 SER A C 1
ATOM 3247 O O . SER A 1 410 ? -4.389 2.625 -17.986 1.00 89.00 410 SER A O 1
ATOM 3249 N N . PHE A 1 411 ? -5.860 1.073 -18.699 1.00 87.81 411 PHE A N 1
ATOM 3250 C CA . PHE A 1 411 ? -5.143 0.654 -19.898 1.00 87.81 411 PHE A CA 1
ATOM 3251 C C . PHE A 1 411 ? -5.771 1.325 -21.120 1.00 87.81 411 PHE A C 1
ATOM 3253 O O . PHE A 1 411 ? -6.911 1.033 -21.468 1.00 87.81 411 PHE A O 1
ATOM 3260 N N . ALA A 1 412 ? -5.037 2.245 -21.744 1.00 88.31 412 ALA A N 1
ATOM 3261 C CA . ALA A 1 412 ? -5.534 3.001 -22.884 1.00 88.31 412 ALA A CA 1
ATOM 3262 C C . ALA A 1 412 ? -5.634 2.115 -24.132 1.00 88.31 412 ALA A C 1
ATOM 3264 O O . ALA A 1 412 ? -4.714 1.354 -24.457 1.00 88.31 412 ALA A O 1
ATOM 3265 N N . THR A 1 413 ? -6.747 2.257 -24.835 1.00 88.81 413 THR A N 1
ATOM 3266 C CA . THR A 1 413 ? -7.046 1.596 -26.106 1.00 88.81 413 THR A CA 1
ATOM 3267 C C . THR A 1 413 ? -6.400 2.324 -27.286 1.00 88.81 413 THR A C 1
ATOM 3269 O O . THR A 1 413 ? -5.880 3.430 -27.139 1.00 88.81 413 THR A O 1
ATOM 3272 N N . ALA A 1 414 ? -6.414 1.697 -28.466 1.00 88.12 414 ALA A N 1
ATOM 3273 C CA . ALA A 1 414 ? -5.891 2.309 -29.689 1.00 88.12 414 ALA A CA 1
ATOM 3274 C C . ALA A 1 414 ? -6.661 3.584 -30.069 1.00 88.12 414 ALA A C 1
ATOM 3276 O O . ALA A 1 414 ? -6.042 4.568 -30.445 1.00 88.12 414 ALA A O 1
ATOM 3277 N N . ASP A 1 415 ? -7.982 3.607 -29.877 1.00 89.25 415 ASP A N 1
ATOM 3278 C CA . ASP A 1 415 ? -8.818 4.766 -30.221 1.00 89.25 415 ASP A CA 1
ATOM 3279 C C . ASP A 1 415 ? -8.603 5.964 -29.276 1.00 89.25 415 ASP A C 1
ATOM 3281 O O . ASP A 1 415 ? -8.884 7.107 -29.630 1.00 89.25 415 ASP A O 1
ATOM 3285 N N . GLU A 1 416 ? -8.087 5.721 -28.066 1.00 86.56 416 GLU A N 1
ATOM 3286 C CA . GLU A 1 416 ? -7.741 6.764 -27.089 1.00 86.56 416 GLU A CA 1
ATOM 3287 C C . GLU A 1 416 ? -6.345 7.361 -27.311 1.00 86.56 416 GLU A C 1
ATOM 3289 O O . GLU A 1 416 ? -5.945 8.281 -26.586 1.00 86.56 416 GLU A O 1
ATOM 3294 N N . ARG A 1 417 ? -5.572 6.823 -28.260 1.00 89.19 417 ARG A N 1
ATOM 3295 C CA . ARG A 1 417 ? -4.192 7.224 -28.515 1.00 89.19 417 ARG A CA 1
ATOM 3296 C C . ARG A 1 417 ? -3.996 7.619 -29.969 1.00 89.19 417 ARG A C 1
ATOM 3298 O O . ARG A 1 417 ? -4.244 6.839 -30.877 1.00 89.19 417 ARG A O 1
ATOM 3305 N N . THR A 1 418 ? -3.481 8.822 -30.186 1.00 88.12 418 THR A N 1
ATOM 3306 C CA . THR A 1 418 ? -3.138 9.297 -31.534 1.00 88.12 418 THR A CA 1
ATOM 3307 C C . THR A 1 418 ? -1.639 9.244 -31.806 1.00 88.12 418 THR A C 1
ATOM 3309 O O . THR A 1 418 ? -1.220 9.150 -32.956 1.00 88.12 418 THR A O 1
ATOM 3312 N N . PHE A 1 419 ? -0.828 9.281 -30.749 1.00 90.44 419 PHE A N 1
ATOM 3313 C CA . PHE A 1 419 ? 0.625 9.359 -30.821 1.00 90.44 419 PHE A CA 1
ATOM 3314 C C . PHE A 1 419 ? 1.319 8.297 -29.966 1.00 90.44 419 PHE A C 1
ATOM 3316 O O . PHE A 1 419 ? 2.303 7.704 -30.400 1.00 90.44 419 PHE A O 1
ATOM 3323 N N . MET A 1 420 ? 0.847 8.053 -28.740 1.00 87.38 420 MET A N 1
ATOM 3324 C CA . MET A 1 420 ? 1.438 7.010 -27.894 1.00 87.38 420 MET A CA 1
ATOM 3325 C C . MET A 1 420 ? 0.921 5.622 -28.270 1.00 87.38 420 MET A C 1
ATOM 3327 O O . MET A 1 420 ? -0.207 5.466 -28.717 1.00 87.38 420 MET A O 1
ATOM 3331 N N . ASN A 1 421 ? 1.708 4.579 -28.018 1.00 85.56 421 ASN A N 1
ATOM 3332 C CA . ASN A 1 421 ? 1.216 3.220 -28.218 1.00 85.56 421 ASN A CA 1
ATOM 3333 C C . ASN A 1 421 ? 0.101 2.882 -27.204 1.00 85.56 421 ASN A C 1
ATOM 3335 O O . ASN A 1 421 ? 0.198 3.271 -26.031 1.00 85.56 421 ASN A O 1
ATOM 3339 N N . PRO A 1 422 ? -0.945 2.143 -27.615 1.00 85.88 422 PRO A N 1
ATOM 3340 C CA . PRO A 1 422 ? -1.945 1.630 -26.689 1.00 85.88 422 PRO A CA 1
ATOM 3341 C C . PRO A 1 422 ? -1.336 0.599 -25.735 1.00 85.88 422 PRO A C 1
ATOM 3343 O O . PRO A 1 422 ? -0.265 0.044 -25.972 1.00 85.88 422 PRO A O 1
ATOM 3346 N N . ASN A 1 423 ? -2.030 0.311 -24.638 1.00 81.69 423 ASN A N 1
ATOM 3347 C CA . ASN A 1 423 ? -1.581 -0.697 -23.678 1.00 81.69 423 ASN A CA 1
ATOM 3348 C C . ASN A 1 423 ? -1.886 -2.135 -24.128 1.00 81.69 423 ASN A C 1
ATOM 3350 O O . ASN A 1 423 ? -1.341 -3.077 -23.556 1.00 81.69 423 ASN A O 1
ATOM 3354 N N . HIS A 1 424 ? -2.763 -2.304 -25.119 1.00 73.62 424 HIS A N 1
ATOM 3355 C CA . HIS A 1 424 ? -3.159 -3.596 -25.667 1.00 73.62 424 HIS A CA 1
ATOM 3356 C C . HIS A 1 424 ? -2.394 -3.808 -26.973 1.00 73.62 424 HIS A C 1
ATOM 3358 O O . HIS A 1 424 ? -2.751 -3.230 -27.997 1.00 73.62 424 HIS A O 1
ATOM 3364 N N . ILE A 1 425 ? -1.309 -4.578 -26.923 1.00 69.12 425 ILE A N 1
ATOM 3365 C CA . ILE A 1 425 ? -0.479 -4.864 -28.095 1.00 69.12 425 ILE A CA 1
ATOM 3366 C C . ILE A 1 425 ? -0.248 -6.367 -28.154 1.00 69.12 425 ILE A C 1
ATOM 3368 O O . ILE A 1 425 ? 0.239 -6.960 -27.191 1.00 69.12 425 ILE A O 1
ATOM 3372 N N . GLU A 1 426 ? -0.568 -6.960 -29.297 1.00 73.69 426 GLU A N 1
ATOM 3373 C CA . GLU A 1 426 ? -0.002 -8.243 -29.693 1.00 73.69 426 GLU A CA 1
ATOM 3374 C C . GLU A 1 426 ? 1.370 -7.968 -30.316 1.00 73.69 426 GLU A C 1
ATOM 3376 O O . GLU A 1 426 ? 1.461 -7.128 -31.221 1.00 73.69 426 GLU A O 1
ATOM 3381 N N . PRO A 1 427 ? 2.453 -8.601 -29.824 1.00 75.31 427 PRO A N 1
ATOM 3382 C CA . PRO A 1 427 ? 3.740 -8.527 -30.493 1.00 75.31 427 PRO A CA 1
ATOM 3383 C C . PRO A 1 427 ? 3.560 -8.877 -31.977 1.00 75.31 427 PRO A C 1
ATOM 3385 O O . PRO A 1 427 ? 2.867 -9.846 -32.290 1.00 75.31 427 PRO A O 1
ATOM 3388 N N . PRO A 1 428 ? 4.134 -8.100 -32.908 1.00 82.38 428 PRO A N 1
ATOM 3389 C CA . PRO A 1 428 ? 4.016 -8.414 -34.322 1.00 82.38 428 PRO A CA 1
ATOM 3390 C C . PRO A 1 428 ? 4.560 -9.814 -34.616 1.00 82.38 428 PRO A C 1
ATOM 3392 O O . PRO A 1 428 ? 5.631 -10.167 -34.128 1.00 82.38 428 PRO A O 1
ATOM 3395 N N . ALA A 1 429 ? 3.880 -10.578 -35.475 1.00 86.75 429 ALA A N 1
ATOM 3396 C CA . ALA A 1 429 ? 4.258 -11.962 -35.786 1.00 86.75 429 ALA A CA 1
ATOM 3397 C C . ALA A 1 429 ? 5.712 -12.119 -36.276 1.00 86.75 429 ALA A C 1
ATOM 3399 O O . ALA A 1 429 ? 6.318 -13.171 -36.092 1.00 86.75 429 ALA A O 1
ATOM 3400 N N . TYR A 1 430 ? 6.298 -11.076 -36.879 1.00 90.31 430 TYR A N 1
ATOM 3401 C CA . TYR A 1 430 ? 7.697 -11.108 -37.306 1.00 90.31 430 TYR A CA 1
ATOM 3402 C C . TYR A 1 430 ? 8.682 -11.221 -36.132 1.00 90.31 430 TYR A C 1
ATOM 3404 O O . TYR A 1 430 ? 9.806 -11.662 -36.347 1.00 90.31 430 TYR A O 1
ATOM 3412 N N . ALA A 1 431 ? 8.304 -10.821 -34.911 1.00 86.25 431 ALA A N 1
ATOM 3413 C CA . ALA A 1 431 ? 9.157 -10.944 -33.731 1.00 86.25 431 ALA A CA 1
ATOM 3414 C C . ALA A 1 431 ? 9.369 -12.422 -33.376 1.00 86.25 431 ALA A C 1
ATOM 3416 O O . ALA A 1 431 ? 10.511 -12.862 -33.268 1.00 86.25 431 ALA A O 1
ATOM 3417 N 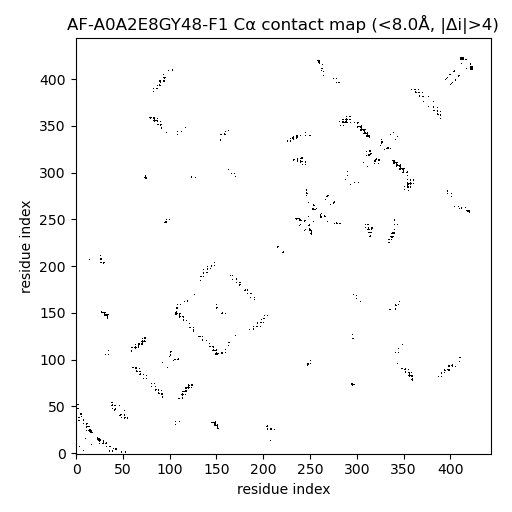N . ASP A 1 432 ? 8.282 -13.196 -33.323 1.00 84.69 432 ASP A N 1
ATOM 3418 C CA . ASP A 1 432 ? 8.329 -14.643 -33.094 1.00 84.69 432 ASP A CA 1
ATOM 3419 C C . ASP A 1 432 ? 9.022 -15.367 -34.257 1.00 84.69 432 ASP A C 1
ATOM 3421 O O . ASP A 1 432 ? 9.833 -16.263 -34.042 1.00 84.69 432 ASP A O 1
ATOM 3425 N N . GLN A 1 433 ? 8.763 -14.947 -35.503 1.00 90.94 433 GLN A N 1
ATOM 3426 C CA . GLN A 1 433 ? 9.451 -15.498 -36.679 1.00 90.94 433 GLN A CA 1
ATOM 3427 C C . GLN A 1 433 ? 10.958 -15.224 -36.648 1.00 90.94 433 GLN A C 1
ATOM 3429 O O . GLN A 1 433 ? 11.740 -16.098 -37.011 1.00 90.94 433 GLN A O 1
ATOM 3434 N N . THR A 1 434 ? 11.371 -14.029 -36.215 1.00 92.00 434 THR A N 1
ATOM 3435 C CA . THR A 1 434 ? 12.790 -13.672 -36.083 1.00 92.00 434 THR A CA 1
ATOM 3436 C C . THR A 1 434 ? 13.450 -14.489 -34.978 1.00 92.00 434 THR A C 1
ATOM 3438 O O . THR A 1 434 ? 14.536 -15.013 -35.204 1.00 92.00 434 THR A O 1
ATOM 3441 N N . ALA A 1 435 ? 12.797 -14.647 -33.820 1.00 86.19 435 ALA A N 1
ATOM 3442 C CA . ALA A 1 435 ? 13.296 -15.492 -32.734 1.00 86.19 435 ALA A CA 1
ATOM 3443 C C . ALA A 1 435 ? 13.473 -16.947 -33.198 1.00 86.19 435 ALA A C 1
ATOM 3445 O O . ALA A 1 435 ? 14.568 -17.492 -33.113 1.00 86.19 435 ALA A O 1
ATOM 3446 N N . ALA A 1 436 ? 12.442 -17.527 -33.822 1.00 89.62 436 ALA A N 1
ATOM 3447 C CA . ALA A 1 436 ? 12.505 -18.884 -34.360 1.00 89.62 436 ALA A CA 1
ATOM 3448 C C . ALA A 1 436 ? 13.575 -19.047 -35.455 1.00 89.62 436 ALA A C 1
ATOM 3450 O O . ALA A 1 436 ? 14.213 -20.094 -35.547 1.00 89.62 436 ALA A O 1
ATOM 3451 N N . TRP A 1 437 ? 13.781 -18.027 -36.296 1.00 94.12 437 TRP A N 1
ATOM 3452 C CA . TRP A 1 437 ? 14.838 -18.042 -37.307 1.00 94.12 437 TRP A CA 1
ATOM 3453 C C . TRP A 1 437 ? 16.233 -18.021 -36.677 1.00 94.12 437 TRP A C 1
ATOM 3455 O O . TRP A 1 437 ? 17.093 -18.773 -37.137 1.00 94.12 437 TRP A O 1
ATOM 3465 N N . LEU A 1 438 ? 16.447 -17.202 -35.638 1.00 89.88 438 LEU A N 1
ATOM 3466 C CA . LEU A 1 438 ? 17.706 -17.134 -34.890 1.00 89.88 438 LEU A CA 1
ATOM 3467 C C . LEU A 1 438 ? 18.017 -18.470 -34.204 1.00 89.88 438 LEU A C 1
ATOM 3469 O O . LEU A 1 438 ? 19.119 -18.982 -34.374 1.00 89.88 438 LEU A O 1
ATOM 3473 N N . ASP A 1 439 ? 17.036 -19.070 -33.525 1.00 86.00 439 ASP A N 1
ATOM 3474 C CA . ASP A 1 439 ? 17.188 -20.361 -32.832 1.00 86.00 439 ASP A CA 1
ATOM 3475 C C . ASP A 1 439 ? 17.466 -21.531 -33.793 1.00 86.00 439 ASP A C 1
ATOM 3477 O O . ASP A 1 439 ? 18.051 -22.543 -33.407 1.00 86.00 439 ASP A O 1
ATOM 3481 N N . ALA A 1 440 ? 17.042 -21.409 -35.054 1.00 92.06 440 ALA A N 1
ATOM 3482 C CA . ALA A 1 440 ? 17.278 -22.409 -36.090 1.00 92.06 440 ALA A CA 1
ATOM 3483 C C . ALA A 1 440 ? 18.655 -22.288 -36.766 1.00 92.06 440 ALA A C 1
ATOM 3485 O O . ALA A 1 440 ? 19.032 -23.191 -37.521 1.00 92.06 440 ALA A O 1
ATOM 3486 N N . GLN A 1 441 ? 19.395 -21.193 -36.552 1.00 91.94 441 GLN A N 1
ATOM 3487 C CA . GLN A 1 441 ? 20.744 -21.076 -37.100 1.00 91.94 441 GLN A CA 1
ATOM 3488 C C . GLN A 1 441 ? 21.690 -22.024 -36.346 1.00 91.94 441 GLN A C 1
ATOM 3490 O O . GLN A 1 441 ? 21.608 -22.121 -35.121 1.00 91.94 441 GLN A O 1
ATOM 3495 N N . PRO A 1 442 ? 22.593 -22.741 -37.040 1.00 81.88 442 PRO A N 1
ATOM 3496 C CA . PRO A 1 442 ? 23.632 -23.510 -36.367 1.00 81.88 442 PRO A CA 1
ATOM 3497 C C . PRO A 1 442 ? 24.468 -22.554 -35.509 1.00 81.88 442 PRO A C 1
ATOM 3499 O O . PRO A 1 442 ? 25.019 -21.587 -36.031 1.00 81.88 442 PRO A O 1
ATOM 3502 N N . GLY A 1 443 ? 24.495 -22.796 -34.197 1.00 71.62 443 GLY A N 1
ATOM 3503 C CA . GLY A 1 443 ? 25.273 -21.986 -33.263 1.00 71.62 443 GLY A CA 1
ATOM 3504 C C . GLY A 1 443 ? 26.768 -22.082 -33.562 1.00 71.62 443 GLY A C 1
ATOM 3505 O O . GLY A 1 443 ? 27.258 -23.174 -33.861 1.00 71.62 443 GLY A O 1
ATOM 3506 N N . ASP A 1 444 ? 27.460 -20.946 -33.479 1.00 45.56 444 ASP A N 1
ATOM 3507 C CA . ASP A 1 444 ? 28.915 -20.907 -33.287 1.00 45.56 444 ASP A CA 1
ATOM 3508 C C . ASP A 1 444 ? 29.290 -21.371 -31.870 1.00 45.56 444 ASP A C 1
ATOM 3510 O O . ASP A 1 444 ? 28.560 -21.012 -30.910 1.00 45.56 444 ASP A O 1
#

Foldseek 3Di:
DFQDALVVLVCLLDQKDPPPDNIDGPLLRVLCNLLRVQLNVVVVVVDDRPVSVVVSVCCLLCLLLVLQLLLLVLWDDDPPSVLLSLLLSLFLSFDLLVLCCVVVVVQLLSLLSNQVSNLNSLVSNCLVVLDDLVVSLVVNLVSCSSNSNNRSAPLLVVLSVPLNVLLLVVSLVVCVVVVVVVSNVSSVVSVVSSVVSNCVSNVSNVVSVVVVVVVCVVVVVVVVVLVVLVVLLVLQLPQLALLCLLLVLSGSQLVDDDVARSAPCSCCCVPPPVLSVLSVVLVVLLVLLLPVFHTRPLVSLVVLQVQLSQQLNDLYPDCNVVNVCCSVPPPPSSSCSNRNSRSSSSNSSSSSSSSSRSLVVQLVVQLVVCCVVCVPDDSVVSSVVSSVVSSVSSCCSGCVSSVCSNVVVSFADPVSDDDDDTNDDDDPPVVVVVVVVVVPDDDD

Secondary structure (DSSP, 8-state):
-PPPPHHHHHHTT-SEESSSTT-EE-TTTGGGHHHHHHHHHHHHTT--HHHHHHHHHHHHHHHHHHHHHHHHHHH--STTHHHHHHHHHHHHHS-HHHHHHHHTT-HHHHHHHHHHHHHHHHHHHHHHHT--HHHHHHHHHHHHHHTGGGGGSHHHHHHHHTHHHHHHHHHHHHHHHTT-HHHHHHHHHHHHHHHHHHHHHTHHHHHHHHHHHHHHHHTT-HHHHHHHHHHHHHHHHTT--HHHHHHT---GGGS-BSSSBSSTTHHHHHH-HHHHHHHHHHHHHHHHHHHH---TTHHHHHHHHHHHHHHTTTTSTTTHHHHHHHHHHSTTGGGG--HHHHHHHHHHHHHHHHHHHHHHHHHHHHHHHHHHH-TTS-HHHHHHHHHHHHHHHHHIIIIITTHHHHTSTTS--STT-SSSPPS--PPPHHHHHHHHHHHTSPP-

Solvent-accessible surface area (backbone atoms only — not comparable to full-atom values): 22773 Å² total; per-residue (Å²): 130,81,72,51,52,50,71,59,50,55,48,37,80,38,56,64,35,72,84,49,81,95,44,40,77,36,44,62,43,43,20,39,56,61,74,51,42,54,22,11,54,36,39,69,74,70,41,56,70,65,66,17,47,50,52,35,49,52,48,62,56,50,43,27,33,57,17,36,36,52,19,36,60,40,34,35,83,60,78,54,38,69,53,16,21,50,35,15,21,38,34,61,66,24,42,55,61,54,45,57,36,62,75,67,60,40,54,25,59,51,26,37,56,30,38,47,32,41,50,51,19,50,50,50,40,31,65,74,64,73,47,62,58,70,60,47,40,55,51,43,45,61,52,43,59,65,29,34,22,17,62,49,36,65,58,47,25,58,53,63,53,45,63,60,59,51,50,51,50,52,54,40,52,54,29,54,76,69,65,38,57,75,56,36,51,53,52,52,53,45,51,55,53,35,51,52,47,44,53,62,77,43,36,82,36,52,50,42,41,54,52,48,53,52,51,44,59,76,66,65,57,54,67,66,51,48,53,57,26,49,58,42,28,54,61,46,23,76,44,10,38,50,70,28,45,66,49,45,64,24,58,51,53,53,80,40,56,77,92,42,57,69,38,86,66,30,62,53,58,78,69,33,68,67,53,45,52,45,28,51,48,44,48,53,40,24,49,46,8,64,72,73,30,73,51,59,69,49,67,55,37,51,50,36,22,53,51,8,42,53,53,14,6,31,64,24,69,93,49,6,69,61,44,49,50,38,39,80,69,39,88,75,40,41,65,57,31,50,27,44,81,44,30,37,57,36,24,48,57,17,42,16,53,21,32,11,34,22,41,46,51,50,28,51,53,43,38,54,56,46,46,72,73,46,71,86,59,56,69,68,57,48,53,52,51,20,49,50,54,43,50,48,52,37,42,46,60,5,37,57,66,18,35,47,62,68,72,54,63,71,56,46,46,61,92,79,34,90,73,56,84,39,68,78,72,78,81,60,71,66,57,60,51,49,52,55,52,59,73,68,47,85,79,131

Nearest PDB structures (foldseek):
  8c02-assembly1_A  TM=1.392E-01  e=4.627E-01  Homo sapiens

Sequence (444 aa):
MPPPSWEEYIRFWHVWNDQLGTGALHILDSGRFPTLFIASFLQQLGVSIVPAQMAQFVFWFMFPGFAMFYLMGGVYRGANAALARLAAVLFYMFNLWLISNWLGYKEPLLAAVAIMPILLGIWVRVFAADSGYRRAILISGLVSLLGSPIGNNVSEMLVSLIPVPLLFLTVLLQNSWRRQWPSVRRILTAAVALLGLLLFLHAFWIVPEVVGVRSAIAANTFPDFQQLSSEFLEGQSLNTSITNNIRFVSDWTWYQGLVDPYRSYAAAFTGSRLLEIMGWTIFGLVLLGAIFGKGRNKVYFILMLVMGIVAGAGLNSPLGTAYAWAFDNVPFFWIMRSPWFKFTFLTVIGYSVLLGLSAPILCRVFEKALRSVLRALPSRTVSRATFSVTLAVFMVVGPIYAYPHTLGLSFATADERTFMNPNHIEPPAYADQTAAWLDAQPGD

Mean predicted aligned error: 4.2 Å

Radius of gyration: 23.65 Å; Cα contacts (8 Å, |Δi|>4): 620; chains: 1; bounding box: 76×48×70 Å